Protein AF-A0A3Q9K189-F1 (afdb_monomer_lite)

Structure (mmCIF, N/CA/C/O backbone):
data_AF-A0A3Q9K189-F1
#
_entry.id   AF-A0A3Q9K189-F1
#
loop_
_atom_site.group_PDB
_atom_site.id
_atom_site.type_symbol
_atom_site.label_atom_id
_atom_site.label_alt_id
_atom_site.label_comp_id
_atom_site.label_asym_id
_atom_site.label_entity_id
_atom_site.label_seq_id
_atom_site.pdbx_PDB_ins_code
_atom_site.Cartn_x
_atom_site.Cartn_y
_atom_site.Cartn_z
_atom_site.occupancy
_atom_site.B_iso_or_equiv
_atom_site.auth_seq_id
_atom_site.auth_comp_id
_atom_site.auth_asym_id
_atom_site.auth_atom_id
_atom_site.pdbx_PDB_model_num
ATOM 1 N N . MET A 1 1 ? 19.532 2.734 33.732 1.00 68.69 1 MET A N 1
ATOM 2 C CA . MET A 1 1 ? 19.658 4.132 33.271 1.00 68.69 1 MET A CA 1
ATOM 3 C C . MET A 1 1 ? 18.606 4.952 33.994 1.00 68.69 1 MET A C 1
ATOM 5 O O . MET A 1 1 ? 17.485 4.471 34.099 1.00 68.69 1 MET A O 1
ATOM 9 N N . THR A 1 2 ? 18.965 6.104 34.557 1.00 78.25 2 THR A N 1
ATOM 10 C CA . THR A 1 2 ? 18.011 6.991 35.247 1.00 78.25 2 THR A CA 1
ATOM 11 C C . THR A 1 2 ? 17.306 7.908 34.242 1.00 78.25 2 THR A C 1
ATOM 13 O O . THR A 1 2 ? 17.837 8.139 33.155 1.00 78.25 2 THR A O 1
ATOM 16 N N . ALA A 1 3 ? 16.135 8.451 34.594 1.00 77.12 3 ALA A N 1
ATOM 17 C CA . ALA A 1 3 ? 15.425 9.428 33.756 1.00 77.12 3 ALA A CA 1
ATOM 18 C C . ALA A 1 3 ? 16.282 10.677 33.475 1.00 77.12 3 ALA A C 1
ATOM 20 O O . ALA A 1 3 ? 16.309 11.182 32.361 1.00 77.12 3 ALA A O 1
ATOM 21 N N . GLU A 1 4 ? 17.067 11.120 34.457 1.00 80.81 4 GLU A N 1
ATOM 22 C CA . GLU A 1 4 ? 17.981 12.257 34.315 1.00 80.81 4 GLU A CA 1
ATOM 23 C C . GLU A 1 4 ? 19.123 11.980 33.326 1.00 80.81 4 GLU A C 1
ATOM 25 O O . GLU A 1 4 ? 19.423 12.811 32.473 1.00 80.81 4 GLU A O 1
ATOM 30 N N . SER A 1 5 ? 19.692 10.770 33.357 1.00 85.12 5 SER A N 1
ATOM 31 C CA . SER A 1 5 ? 20.690 10.340 32.371 1.00 85.12 5 SER A CA 1
ATOM 32 C C . SER A 1 5 ? 20.095 10.188 30.967 1.00 85.12 5 SER A C 1
ATOM 34 O O . SER A 1 5 ? 20.795 10.444 29.991 1.00 85.12 5 SER A O 1
ATOM 36 N N . ALA A 1 6 ? 18.832 9.765 30.862 1.00 85.81 6 ALA A N 1
ATOM 37 C CA . ALA A 1 6 ? 18.104 9.680 29.599 1.00 85.81 6 ALA A CA 1
ATOM 38 C C . ALA A 1 6 ? 17.857 11.072 28.994 1.00 85.81 6 ALA A C 1
ATOM 40 O O . ALA A 1 6 ? 18.111 11.273 27.808 1.00 85.81 6 ALA A O 1
ATOM 41 N N . MET A 1 7 ? 17.429 12.037 29.815 1.00 86.56 7 MET A N 1
ATOM 42 C CA . MET A 1 7 ? 17.252 13.431 29.398 1.00 86.56 7 MET A CA 1
ATOM 43 C C . MET A 1 7 ? 18.569 14.048 28.921 1.00 86.56 7 MET A C 1
ATOM 45 O O . MET A 1 7 ? 18.623 14.551 27.804 1.00 86.56 7 MET A O 1
ATOM 49 N N . ALA A 1 8 ? 19.643 13.930 29.711 1.00 87.25 8 ALA A N 1
ATOM 50 C CA . ALA A 1 8 ? 20.949 14.487 29.353 1.00 87.25 8 ALA A CA 1
ATOM 51 C C . ALA A 1 8 ? 21.489 13.917 28.028 1.00 87.25 8 ALA A C 1
ATOM 53 O O . ALA A 1 8 ? 22.120 14.633 27.258 1.00 87.25 8 ALA A O 1
ATOM 54 N N . HIS A 1 9 ? 21.216 12.641 27.734 1.00 88.69 9 HIS A N 1
ATOM 55 C CA . HIS A 1 9 ? 21.593 12.026 26.460 1.00 88.69 9 HIS A CA 1
ATOM 56 C C . HIS A 1 9 ? 20.848 12.657 25.276 1.00 88.69 9 HIS A C 1
ATOM 58 O O . HIS A 1 9 ? 21.446 12.908 24.234 1.00 88.69 9 HIS A O 1
ATOM 64 N N . ILE A 1 10 ? 19.548 12.913 25.427 1.00 89.06 10 ILE A N 1
ATOM 65 C CA . ILE A 1 10 ? 18.714 13.499 24.370 1.00 89.06 10 ILE A CA 1
ATOM 66 C C . ILE A 1 10 ? 19.062 14.976 24.150 1.00 89.06 10 ILE A C 1
ATOM 68 O O . ILE A 1 10 ? 19.112 15.419 23.006 1.00 89.06 10 ILE A O 1
ATOM 72 N N . GLU A 1 11 ? 19.350 15.724 25.214 1.00 88.50 11 GLU A N 1
ATOM 73 C CA . GLU A 1 11 ? 19.820 17.113 25.122 1.00 88.50 11 GLU A CA 1
ATOM 74 C C . GLU A 1 11 ? 21.191 17.187 24.442 1.00 88.50 11 GLU A C 1
ATOM 76 O O . GLU A 1 11 ? 21.359 17.942 23.488 1.00 88.50 11 GLU A O 1
ATOM 81 N N . ALA A 1 12 ? 22.133 16.324 24.841 1.00 88.12 12 ALA A N 1
ATOM 82 C CA . ALA A 1 12 ? 23.434 16.224 24.183 1.00 88.12 12 ALA A CA 1
ATOM 83 C C . ALA A 1 12 ? 23.300 15.824 22.709 1.00 88.12 12 ALA A C 1
ATOM 85 O O . ALA A 1 12 ? 24.034 16.340 21.867 1.00 88.12 12 ALA A O 1
ATOM 86 N N . TRP A 1 13 ? 22.339 14.944 22.389 1.00 89.50 13 TRP A N 1
ATOM 87 C CA . TRP A 1 13 ? 21.983 14.677 21.004 1.00 89.50 13 TRP A CA 1
ATOM 88 C C . TRP A 1 13 ? 21.538 15.976 20.348 1.00 89.50 13 TRP A C 1
ATOM 90 O O . TRP A 1 13 ? 22.208 16.370 19.416 1.00 89.50 13 TRP A O 1
ATOM 100 N N . LEU A 1 14 ? 20.516 16.686 20.851 1.00 87.69 14 LEU A N 1
ATOM 101 C CA . LEU A 1 14 ? 19.979 17.945 20.298 1.00 87.69 14 LEU A CA 1
ATOM 102 C C . LEU A 1 14 ? 21.002 19.078 20.098 1.00 87.69 14 LEU A C 1
ATOM 104 O O . LEU A 1 14 ? 20.789 19.889 19.195 1.00 87.69 14 LEU A O 1
ATOM 108 N N . GLU A 1 15 ? 22.110 19.103 20.830 1.00 86.56 15 GLU A N 1
ATOM 109 C CA . GLU A 1 15 ? 23.180 20.101 20.681 1.00 86.56 15 GLU A CA 1
ATOM 110 C C . GLU A 1 15 ? 24.225 19.764 19.596 1.00 86.56 15 GLU A C 1
ATOM 112 O O . GLU A 1 15 ? 24.977 20.646 19.175 1.00 86.56 15 GLU A O 1
ATOM 117 N N . GLU A 1 16 ? 24.286 18.522 19.098 1.00 83.25 16 GLU A N 1
ATOM 118 C CA . GLU A 1 16 ? 25.329 18.098 18.151 1.00 83.25 16 GLU A CA 1
ATOM 119 C C . GLU A 1 16 ? 25.147 18.764 16.763 1.00 83.25 16 GLU A C 1
ATOM 121 O O . GLU A 1 16 ? 24.085 18.601 16.148 1.00 83.25 16 GLU A O 1
ATOM 126 N N . PRO A 1 17 ? 26.147 19.500 16.233 1.00 70.62 17 PRO A N 1
ATOM 127 C CA . PRO A 1 17 ? 26.055 20.180 14.939 1.00 70.62 17 PRO A CA 1
ATOM 128 C C . PRO A 1 17 ? 26.217 19.220 13.742 1.00 70.62 17 PRO A C 1
ATOM 130 O O . PRO A 1 17 ? 26.893 18.201 13.836 1.00 70.62 17 PRO A O 1
ATOM 133 N N . HIS A 1 18 ? 25.645 19.582 12.583 1.00 64.50 18 HIS A N 1
ATOM 134 C CA . HIS A 1 18 ? 25.816 18.891 11.286 1.00 64.50 18 HIS A CA 1
ATOM 135 C C . HIS A 1 18 ? 25.478 17.385 11.276 1.00 64.50 18 HIS A C 1
ATOM 137 O O . HIS A 1 18 ? 26.253 16.555 10.797 1.00 64.50 18 HIS A O 1
ATOM 143 N N . ARG A 1 19 ? 24.294 17.010 11.773 1.00 71.56 19 ARG A N 1
ATOM 144 C CA . ARG A 1 19 ? 23.873 15.601 11.807 1.00 71.56 19 ARG A CA 1
ATOM 145 C C . ARG A 1 19 ? 23.410 15.084 10.453 1.00 71.56 19 ARG A C 1
ATOM 147 O O . ARG A 1 19 ? 22.633 15.721 9.755 1.00 71.56 19 ARG A O 1
ATOM 154 N N . LEU A 1 20 ? 23.791 13.838 10.180 1.00 63.78 20 LEU A N 1
ATOM 155 C CA . LEU A 1 20 ? 23.274 13.048 9.059 1.00 63.78 20 LEU A CA 1
ATOM 156 C C . LEU A 1 20 ? 21.824 12.567 9.283 1.00 63.78 20 LEU A C 1
ATOM 158 O O . LEU A 1 20 ? 21.139 12.215 8.330 1.00 63.78 20 LEU A O 1
ATOM 162 N N . TYR A 1 21 ? 21.352 12.526 10.537 1.00 72.12 21 TYR A N 1
ATOM 163 C CA . TYR A 1 21 ? 20.044 11.975 10.904 1.00 72.12 21 TYR A CA 1
ATOM 164 C C . TYR A 1 21 ? 19.326 12.878 11.911 1.00 72.12 21 TYR A C 1
ATOM 166 O O . TYR A 1 21 ? 19.811 13.077 13.024 1.00 72.12 21 TYR A O 1
ATOM 174 N N . GLU A 1 22 ? 18.142 13.367 11.542 1.00 81.44 22 GLU A N 1
ATOM 175 C CA . GLU A 1 22 ? 17.354 14.330 12.336 1.00 81.44 22 GLU A CA 1
ATOM 176 C C . GLU A 1 22 ? 16.217 13.662 13.129 1.00 81.44 22 GLU A C 1
ATOM 178 O O . GLU A 1 22 ? 15.311 14.329 13.626 1.00 81.44 22 GLU A O 1
ATOM 183 N N . THR A 1 23 ? 16.247 12.333 13.246 1.00 88.38 23 THR A N 1
ATOM 184 C CA . THR A 1 23 ? 15.286 11.551 14.032 1.00 88.38 23 THR A CA 1
ATOM 185 C C . THR A 1 23 ? 16.012 10.768 15.119 1.00 88.38 23 THR A C 1
ATOM 187 O O . THR A 1 23 ? 17.020 10.113 14.839 1.00 88.38 23 THR A O 1
ATOM 190 N N . PHE A 1 24 ? 15.483 10.826 16.338 1.00 90.31 24 PHE A N 1
ATOM 191 C CA . PHE A 1 24 ? 15.940 10.086 17.509 1.00 90.31 24 PHE A CA 1
ATOM 192 C C . PHE A 1 24 ? 14.814 9.190 18.031 1.00 90.31 24 PHE A C 1
ATOM 194 O O . PHE A 1 24 ? 13.672 9.632 18.154 1.00 90.31 24 PHE A O 1
ATOM 201 N N . ALA A 1 25 ? 15.114 7.930 18.333 1.00 90.50 25 ALA A N 1
ATOM 202 C CA . ALA A 1 25 ? 14.125 6.961 18.794 1.00 90.50 25 ALA A CA 1
ATOM 203 C C . ALA A 1 25 ? 14.270 6.675 20.295 1.00 90.50 25 ALA A C 1
ATOM 205 O O . ALA A 1 25 ? 15.358 6.360 20.770 1.00 90.50 25 ALA A O 1
ATOM 206 N N . ILE A 1 26 ? 13.161 6.696 21.033 1.00 90.81 26 ILE A N 1
ATOM 207 C CA . ILE A 1 26 ? 13.091 6.200 22.413 1.00 90.81 26 ILE A CA 1
ATOM 208 C C . ILE A 1 26 ? 12.390 4.844 22.393 1.00 90.81 26 ILE A C 1
ATOM 210 O O . ILE A 1 26 ? 11.197 4.751 22.094 1.00 90.81 26 ILE A O 1
ATOM 214 N N . ARG A 1 27 ? 13.126 3.782 22.721 1.00 88.69 27 ARG A N 1
ATOM 215 C CA . ARG A 1 27 ? 12.653 2.394 22.704 1.00 88.69 27 ARG A CA 1
ATOM 216 C C . ARG A 1 27 ? 12.483 1.836 24.112 1.00 88.69 27 ARG A C 1
ATOM 218 O O . ARG A 1 27 ? 13.230 2.160 25.028 1.00 88.69 27 ARG A O 1
ATOM 225 N N . GLY A 1 28 ? 11.512 0.945 24.279 1.00 83.44 28 GLY A N 1
ATOM 226 C CA . GLY A 1 28 ? 11.281 0.201 25.518 1.00 83.44 28 GLY A CA 1
ATOM 227 C C . GLY A 1 28 ? 9.939 -0.524 25.486 1.00 83.44 28 GLY A C 1
ATOM 228 O O . GLY A 1 28 ? 9.076 -0.189 24.669 1.00 83.44 28 GLY A O 1
ATOM 229 N N . ALA A 1 29 ? 9.751 -1.504 26.369 1.00 81.31 29 ALA A N 1
ATOM 230 C CA . ALA A 1 29 ? 8.494 -2.243 26.483 1.00 81.31 29 ALA A CA 1
ATOM 231 C C . ALA A 1 29 ? 7.309 -1.332 26.871 1.00 81.31 29 ALA A C 1
ATOM 233 O O . ALA A 1 29 ? 7.468 -0.162 27.242 1.00 81.31 29 ALA A O 1
ATOM 234 N N . ALA A 1 30 ? 6.085 -1.844 26.758 1.00 79.31 30 ALA A N 1
ATOM 235 C CA . ALA A 1 30 ? 4.898 -1.111 27.182 1.00 79.31 30 ALA A CA 1
ATOM 236 C C . ALA A 1 30 ? 4.941 -0.860 28.704 1.00 79.31 30 ALA A C 1
ATOM 238 O O . ALA A 1 30 ? 5.079 -1.799 29.481 1.00 79.31 30 ALA A O 1
ATOM 239 N N . GLY A 1 31 ? 4.815 0.404 29.126 1.00 76.69 31 GLY A N 1
ATOM 240 C CA . GLY A 1 31 ? 4.847 0.792 30.545 1.00 76.69 31 GLY A CA 1
ATOM 241 C C . GLY A 1 31 ? 6.213 1.222 31.101 1.00 76.69 31 GLY A C 1
ATOM 242 O O . GLY A 1 31 ? 6.289 1.572 32.269 1.00 76.69 31 GLY A O 1
ATOM 243 N N . THR A 1 32 ? 7.282 1.287 30.299 1.00 81.38 32 THR A N 1
ATOM 244 C CA . THR A 1 32 ? 8.630 1.677 30.782 1.00 81.38 32 THR A CA 1
ATOM 245 C C . THR A 1 32 ? 8.842 3.180 31.035 1.00 81.38 32 THR A C 1
ATOM 247 O O . THR A 1 32 ? 9.971 3.610 31.244 1.00 81.38 32 THR A O 1
ATOM 250 N N . GLY A 1 33 ? 7.788 4.004 30.988 1.00 85.06 33 GLY A N 1
ATOM 251 C CA . GLY A 1 33 ? 7.874 5.448 31.257 1.00 85.06 33 GLY A CA 1
ATOM 252 C C . GLY A 1 33 ? 8.322 6.332 30.084 1.00 85.06 33 GLY A C 1
ATOM 253 O O . GLY A 1 33 ? 8.602 7.508 30.295 1.00 85.06 33 GLY A O 1
ATOM 254 N N . LYS A 1 34 ? 8.362 5.810 28.848 1.00 89.25 34 LYS A N 1
ATOM 255 C CA . LYS A 1 34 ? 8.765 6.572 27.643 1.00 89.25 34 LYS A CA 1
ATOM 256 C C . LYS A 1 34 ? 7.945 7.847 27.430 1.00 89.25 34 LYS A C 1
ATOM 258 O O . LYS A 1 34 ? 8.515 8.914 27.241 1.00 89.25 34 LYS A O 1
ATOM 263 N N . THR A 1 35 ? 6.622 7.738 27.517 1.00 90.88 35 THR A N 1
ATOM 264 C CA . THR A 1 35 ? 5.697 8.865 27.347 1.00 90.88 35 THR A CA 1
ATOM 265 C C . THR A 1 35 ? 5.961 9.966 28.371 1.00 90.88 35 THR A C 1
ATOM 267 O O . THR A 1 35 ? 6.034 11.135 28.011 1.00 90.88 35 THR A O 1
ATOM 270 N N . ARG A 1 36 ? 6.193 9.589 29.636 1.00 90.94 36 ARG A N 1
ATOM 271 C CA . ARG A 1 36 ? 6.531 10.539 30.702 1.00 90.94 36 ARG A CA 1
ATOM 272 C C . ARG A 1 36 ? 7.855 11.252 30.425 1.00 90.94 36 ARG A C 1
ATOM 274 O O . ARG A 1 36 ? 7.914 12.463 30.554 1.00 90.94 36 ARG A O 1
ATOM 281 N N . LEU A 1 37 ? 8.879 10.527 29.969 1.00 91.69 37 LEU A N 1
ATOM 282 C CA . LEU A 1 37 ? 10.155 11.129 29.568 1.00 91.69 37 LEU A CA 1
ATOM 283 C C . LEU A 1 37 ? 9.978 12.165 28.441 1.00 91.69 37 LEU A C 1
ATOM 285 O O . LEU A 1 37 ? 10.619 13.210 28.475 1.00 91.69 37 LEU A O 1
ATOM 289 N N . LEU A 1 38 ? 9.112 11.900 27.456 1.00 93.81 38 LEU A N 1
ATOM 290 C CA . LEU A 1 38 ? 8.809 12.863 26.389 1.00 93.81 38 LEU A CA 1
ATOM 291 C C . LEU A 1 38 ? 8.047 14.094 26.891 1.00 93.81 38 LEU A C 1
ATOM 293 O O . LEU A 1 38 ? 8.301 15.190 26.403 1.00 93.81 38 LEU A O 1
ATOM 297 N N . GLN A 1 39 ? 7.141 13.930 27.855 1.00 93.81 39 GLN A N 1
ATOM 298 C CA . GLN A 1 39 ? 6.451 15.052 28.501 1.00 93.81 39 GLN A CA 1
ATOM 299 C C . GLN A 1 39 ? 7.437 15.919 29.294 1.00 93.81 39 GLN A C 1
ATOM 301 O O . GLN A 1 39 ? 7.484 17.127 29.089 1.00 93.81 39 GLN A O 1
ATOM 306 N N . ASP A 1 40 ? 8.300 15.294 30.102 1.00 93.06 40 ASP A N 1
ATOM 307 C CA . ASP A 1 40 ? 9.337 15.994 30.870 1.00 93.06 40 ASP A CA 1
ATOM 308 C C . ASP A 1 40 ? 10.311 16.758 29.939 1.00 93.06 40 ASP A C 1
ATOM 310 O O . ASP A 1 40 ? 10.783 17.845 30.273 1.00 93.06 40 ASP A O 1
ATOM 314 N N . LEU A 1 41 ? 10.604 16.218 28.746 1.00 93.00 41 LEU A N 1
ATOM 315 C CA . LEU A 1 41 ? 11.390 16.906 27.711 1.00 93.00 41 LEU A CA 1
ATOM 316 C C . LEU A 1 41 ? 10.643 18.088 27.084 1.00 93.00 41 LEU A C 1
ATOM 318 O O . LEU A 1 41 ? 11.263 19.117 26.819 1.00 93.00 41 LEU A O 1
ATOM 322 N N . ALA A 1 42 ? 9.336 17.955 26.852 1.00 93.88 42 ALA A N 1
ATOM 323 C CA . ALA A 1 42 ? 8.508 19.025 26.298 1.00 93.88 42 ALA A CA 1
ATOM 324 C C . ALA A 1 42 ? 8.480 20.254 27.213 1.00 93.88 42 ALA A C 1
ATOM 326 O O . ALA A 1 42 ? 8.561 21.379 26.729 1.00 93.88 42 ALA A O 1
ATOM 327 N N . ASP A 1 43 ? 8.438 20.032 28.528 1.00 93.06 43 ASP A N 1
ATOM 328 C CA . ASP A 1 43 ? 8.463 21.104 29.525 1.00 93.06 43 ASP A CA 1
ATOM 329 C C . ASP A 1 43 ? 9.827 21.818 29.595 1.00 93.06 43 ASP A C 1
ATOM 331 O O . ASP A 1 43 ? 9.909 22.979 30.002 1.00 93.06 43 ASP A O 1
ATOM 335 N N . ARG A 1 44 ? 10.913 21.132 29.207 1.00 91.25 44 ARG A N 1
ATOM 336 C CA . ARG A 1 44 ? 12.290 21.650 29.279 1.00 91.25 44 ARG A CA 1
ATOM 337 C C . ARG A 1 44 ? 12.765 22.338 28.007 1.00 91.25 44 ARG A C 1
ATOM 339 O O . ARG A 1 44 ? 13.559 23.271 28.107 1.00 91.25 44 ARG A O 1
ATOM 346 N N . ILE A 1 45 ? 12.343 21.868 26.835 1.00 89.88 45 ILE A N 1
ATOM 347 C CA . ILE A 1 45 ? 12.812 22.376 25.541 1.00 89.88 45 ILE A CA 1
ATOM 348 C C . ILE A 1 45 ? 11.858 23.484 25.071 1.00 89.88 45 ILE A C 1
ATOM 350 O O . ILE A 1 45 ? 10.712 23.190 24.722 1.00 89.88 45 ILE A O 1
ATOM 354 N N . PRO A 1 46 ? 12.301 24.755 25.016 1.00 86.00 46 PRO A N 1
ATOM 355 C CA . PRO A 1 46 ? 11.462 25.841 24.527 1.00 86.00 46 PRO A CA 1
ATOM 356 C C . PRO A 1 46 ? 10.999 25.573 23.093 1.00 86.00 46 PRO A C 1
ATOM 358 O O . PRO A 1 46 ? 11.778 25.105 22.267 1.00 86.00 46 PRO A O 1
ATOM 361 N N . GLU A 1 47 ? 9.736 25.890 22.802 1.00 86.56 47 GLU A N 1
ATOM 362 C CA . GLU A 1 47 ? 9.127 25.743 21.466 1.00 86.56 47 GLU A CA 1
ATOM 363 C C . GLU A 1 47 ? 9.032 24.291 20.951 1.00 86.56 47 GLU A C 1
ATOM 365 O O . GLU A 1 47 ? 8.657 24.070 19.796 1.00 86.56 47 GLU A O 1
ATOM 370 N N . ALA A 1 48 ? 9.314 23.287 21.793 1.00 92.44 48 ALA A N 1
ATOM 371 C CA . ALA A 1 48 ? 9.085 21.894 21.435 1.00 92.44 48 ALA A CA 1
ATOM 372 C C . ALA A 1 48 ? 7.588 21.597 21.272 1.00 92.44 48 ALA A C 1
ATOM 374 O O . ALA A 1 48 ? 6.745 21.998 22.076 1.00 92.44 48 ALA A O 1
ATOM 375 N N . VAL A 1 49 ? 7.259 20.838 20.229 1.00 94.31 49 VAL A N 1
ATOM 376 C CA . VAL A 1 49 ? 5.897 20.395 19.939 1.00 94.31 49 VAL A CA 1
ATOM 377 C C . VAL A 1 49 ? 5.712 18.992 20.489 1.00 94.31 49 VAL A C 1
ATOM 379 O O . VAL A 1 49 ? 6.212 18.033 19.908 1.00 94.31 49 VAL A O 1
ATOM 382 N N . TYR A 1 50 ? 4.984 18.858 21.594 1.00 96.44 50 TYR A N 1
ATOM 383 C CA . TYR A 1 50 ? 4.564 17.552 22.095 1.00 96.44 50 TYR A CA 1
ATOM 384 C C . TYR A 1 50 ? 3.261 17.106 21.433 1.00 96.44 50 TYR A C 1
ATOM 386 O O . TYR A 1 50 ? 2.270 17.840 21.431 1.00 96.44 50 TYR A O 1
ATOM 394 N N . LEU A 1 51 ? 3.249 15.881 20.910 1.00 97.06 51 LEU A N 1
ATOM 395 C CA . LEU A 1 51 ? 2.065 15.272 20.320 1.00 97.06 51 LEU A CA 1
ATOM 396 C C . LEU A 1 51 ? 1.933 13.807 20.745 1.00 97.06 51 LEU A C 1
ATOM 398 O O . LEU A 1 51 ? 2.776 12.970 20.425 1.00 97.06 51 LEU A O 1
ATOM 402 N N . ASP A 1 52 ? 0.827 13.491 21.418 1.00 95.75 52 ASP A N 1
ATOM 403 C CA . ASP A 1 52 ? 0.402 12.111 21.635 1.00 95.75 52 ASP A CA 1
ATOM 404 C C . ASP A 1 52 ? -0.264 11.577 20.363 1.00 95.75 52 ASP A C 1
ATOM 406 O O . ASP A 1 52 ? -1.308 12.074 19.936 1.00 95.75 52 ASP A O 1
ATOM 410 N N . CYS A 1 53 ? 0.371 10.589 19.737 1.00 95.75 53 CYS A N 1
ATOM 411 C CA . CYS A 1 53 ? -0.084 10.005 18.482 1.00 95.75 53 CYS A CA 1
ATOM 412 C C . CYS A 1 53 ? -1.089 8.864 18.689 1.00 95.75 53 CYS A C 1
ATOM 414 O O . CYS A 1 53 ? -1.586 8.324 17.700 1.00 95.75 53 CYS A O 1
ATOM 416 N N . GLN A 1 54 ? -1.407 8.484 19.933 1.00 93.31 54 GLN A N 1
ATOM 417 C CA . GLN A 1 54 ? -2.338 7.392 20.206 1.00 93.31 54 GLN A CA 1
ATOM 418 C C . GLN A 1 54 ? -3.691 7.638 19.523 1.00 93.31 54 GLN A C 1
ATOM 420 O O . GLN A 1 54 ? -4.359 8.643 19.760 1.00 93.31 54 GLN A O 1
ATOM 425 N N . GLY A 1 55 ? -4.126 6.686 18.695 1.00 93.88 55 GLY A N 1
ATOM 426 C CA . GLY A 1 55 ? -5.412 6.787 18.001 1.00 93.88 55 GLY A CA 1
ATOM 427 C C . GLY A 1 55 ? -5.429 7.704 16.774 1.00 93.88 55 GLY A C 1
ATOM 428 O O . GLY A 1 55 ? -6.411 7.670 16.036 1.00 93.88 55 GLY A O 1
ATOM 429 N N . LEU A 1 56 ? -4.374 8.489 16.532 1.00 96.88 56 LEU A N 1
ATOM 430 C CA . LEU A 1 56 ? -4.308 9.452 15.430 1.00 96.88 56 LEU A CA 1
ATOM 431 C C . LEU A 1 56 ? -3.811 8.800 14.140 1.00 96.88 56 LEU A C 1
ATOM 433 O O . LEU A 1 56 ? -2.859 8.019 14.166 1.00 96.88 56 LEU A O 1
ATOM 437 N N . THR A 1 57 ? -4.430 9.137 13.010 1.00 96.31 57 THR A N 1
ATOM 438 C CA . THR A 1 57 ? -3.913 8.757 11.685 1.00 96.31 57 THR A CA 1
ATOM 439 C C . THR A 1 57 ? -2.652 9.554 11.338 1.00 96.31 57 THR A C 1
ATOM 441 O O . THR A 1 57 ? -2.357 10.582 11.958 1.00 96.31 57 THR A O 1
ATOM 444 N N . ALA A 1 58 ? -1.891 9.111 10.337 1.00 95.81 58 ALA A N 1
ATOM 445 C CA . ALA A 1 58 ? -0.752 9.877 9.842 1.00 95.81 58 ALA A CA 1
ATOM 446 C C . ALA A 1 58 ? -1.170 11.265 9.321 1.00 95.81 58 ALA A C 1
ATOM 448 O O . ALA A 1 58 ? -0.445 12.236 9.540 1.00 95.81 58 ALA A O 1
ATOM 449 N N . GLU A 1 59 ? -2.352 11.379 8.706 1.00 94.56 59 GLU A N 1
ATOM 450 C CA . GLU A 1 59 ? -2.967 12.651 8.318 1.00 94.56 59 GLU A CA 1
ATOM 451 C C . GLU A 1 59 ? -3.184 13.561 9.525 1.00 94.56 59 GLU A C 1
ATOM 453 O O . GLU A 1 59 ? -2.753 14.714 9.504 1.00 94.56 59 GLU A O 1
ATOM 458 N N . ASP A 1 60 ? -3.799 13.046 10.593 1.00 96.12 60 ASP A N 1
ATOM 459 C CA . ASP A 1 60 ? -4.042 13.817 11.816 1.00 96.12 60 ASP A CA 1
ATOM 460 C C . ASP A 1 60 ? -2.731 14.331 12.419 1.00 96.12 60 ASP A C 1
ATOM 462 O O . ASP A 1 60 ? -2.646 15.485 12.846 1.00 96.12 60 ASP A O 1
ATOM 466 N N . VAL A 1 61 ? -1.699 13.482 12.449 1.00 96.81 61 VAL A N 1
ATOM 467 C CA . VAL A 1 61 ? -0.370 13.845 12.955 1.00 96.81 61 VAL A CA 1
ATOM 468 C C . VAL A 1 61 ? 0.262 14.935 12.090 1.00 96.81 61 VAL A C 1
ATOM 470 O O . VAL A 1 61 ? 0.717 15.948 12.624 1.00 96.81 61 VAL A O 1
ATOM 473 N N . ALA A 1 62 ? 0.248 14.773 10.765 1.00 95.81 62 ALA A N 1
ATOM 474 C CA . ALA A 1 62 ? 0.796 15.755 9.834 1.00 95.81 62 ALA A CA 1
ATOM 475 C C . ALA A 1 62 ? 0.082 17.111 9.946 1.00 95.81 62 ALA A C 1
ATOM 477 O O . ALA A 1 62 ? 0.739 18.145 10.071 1.00 95.81 62 ALA A O 1
ATOM 478 N N . LEU A 1 63 ? -1.254 17.109 9.965 1.00 94.38 63 LEU A N 1
ATOM 479 C CA . LEU A 1 63 ? -2.063 18.322 10.092 1.00 94.38 63 LEU A CA 1
ATOM 480 C C . LEU A 1 63 ? -1.816 19.032 11.426 1.00 94.38 63 LEU A C 1
ATOM 482 O O . LEU A 1 63 ? -1.680 20.254 11.447 1.00 94.38 63 LEU A O 1
ATOM 486 N N . ARG A 1 64 ? -1.711 18.294 12.538 1.00 95.25 64 ARG A N 1
ATOM 487 C CA . ARG A 1 64 ? -1.407 18.884 13.852 1.00 95.25 64 ARG A CA 1
ATOM 488 C C . ARG A 1 64 ? -0.025 19.529 13.877 1.00 95.25 64 ARG A C 1
ATOM 490 O O . ARG A 1 64 ? 0.073 20.670 14.313 1.00 95.25 64 ARG A O 1
ATOM 497 N N . LEU A 1 65 ? 1.005 18.853 13.362 1.00 94.62 65 LEU A N 1
ATOM 498 C CA . LEU A 1 65 ? 2.364 19.405 13.292 1.00 94.62 65 LEU A CA 1
ATOM 499 C C . LEU A 1 65 ? 2.428 20.671 12.429 1.00 94.62 65 LEU A C 1
ATOM 501 O O . LEU A 1 65 ? 2.971 21.688 12.857 1.00 94.62 65 LEU A O 1
ATOM 505 N N . LEU A 1 66 ? 1.823 20.631 11.239 1.00 93.50 66 LEU A N 1
ATOM 506 C CA . LEU A 1 66 ? 1.749 21.784 10.343 1.00 93.50 66 LEU A CA 1
ATOM 507 C C . LEU A 1 66 ? 1.020 22.964 10.989 1.00 93.50 66 LEU A C 1
ATOM 509 O O . LEU A 1 66 ? 1.525 24.085 10.950 1.00 93.50 66 LEU A O 1
ATOM 513 N N . ASN A 1 67 ? -0.117 22.712 11.642 1.00 91.81 67 ASN A N 1
ATOM 514 C CA . ASN A 1 67 ? -0.862 23.744 12.358 1.00 91.81 67 ASN A CA 1
ATOM 515 C C . ASN A 1 67 ? -0.038 24.348 13.503 1.00 91.81 67 ASN A C 1
ATOM 517 O O . ASN A 1 67 ? -0.026 25.569 13.660 1.00 91.81 67 ASN A O 1
ATOM 521 N N . THR A 1 68 ? 0.690 23.533 14.275 1.00 91.75 68 THR A N 1
ATOM 522 C CA . THR A 1 68 ? 1.558 24.039 15.350 1.00 91.75 68 THR A CA 1
ATOM 523 C C . THR A 1 68 ? 2.694 24.910 14.811 1.00 91.75 68 THR A C 1
ATOM 525 O O . THR A 1 68 ? 3.007 25.939 15.406 1.00 91.75 68 THR A O 1
ATOM 528 N N . TRP A 1 69 ? 3.256 24.568 13.650 1.00 91.44 69 TRP A N 1
ATOM 529 C CA . TRP A 1 69 ? 4.259 25.389 12.961 1.00 91.44 69 TRP A CA 1
ATOM 530 C C . TRP A 1 69 ? 3.670 26.480 12.054 1.00 91.44 69 TRP A C 1
ATOM 532 O O . TRP A 1 69 ? 4.403 27.085 11.269 1.00 91.44 69 TRP A O 1
ATOM 542 N N . GLN A 1 70 ? 2.364 26.751 12.166 1.00 90.12 70 GLN A N 1
ATOM 543 C CA . GLN A 1 70 ? 1.652 27.803 11.428 1.00 90.12 70 GLN A CA 1
ATOM 544 C C . GLN A 1 70 ? 1.786 27.672 9.898 1.00 90.12 70 GLN A C 1
ATOM 546 O O . GLN A 1 70 ? 1.754 28.657 9.157 1.00 90.12 70 GLN A O 1
ATOM 551 N N . ALA A 1 71 ? 1.942 26.442 9.413 1.00 88.88 71 ALA A N 1
ATOM 552 C CA . ALA A 1 71 ? 1.990 26.107 8.001 1.00 88.88 71 ALA A CA 1
ATOM 553 C C . ALA A 1 71 ? 0.602 25.640 7.551 1.00 88.88 71 ALA A C 1
ATOM 555 O O . ALA A 1 71 ? 0.254 24.475 7.700 1.00 88.88 71 ALA A O 1
ATOM 556 N N . GLU A 1 72 ? -0.211 26.543 6.996 1.00 84.38 72 GLU A N 1
ATOM 557 C CA . GLU A 1 72 ? -1.565 26.182 6.562 1.00 84.38 72 GLU A CA 1
ATOM 558 C C . GLU A 1 72 ? -1.543 25.167 5.394 1.00 84.38 72 GLU A C 1
ATOM 560 O O . GLU A 1 72 ? -1.039 25.496 4.302 1.00 84.38 72 GLU A O 1
ATOM 565 N N . PRO A 1 73 ? -2.109 23.955 5.582 1.00 77.94 73 PRO A N 1
ATOM 566 C CA . PRO A 1 73 ? -2.074 22.898 4.572 1.00 77.94 73 PRO A CA 1
ATOM 567 C C . PRO A 1 73 ? -2.985 23.210 3.376 1.00 77.94 73 PRO A C 1
ATOM 569 O O . PRO A 1 73 ? -2.589 23.017 2.227 1.00 77.94 73 PRO A O 1
ATOM 572 N N . GLY A 1 74 ? -4.178 23.769 3.617 1.00 76.44 74 GLY A N 1
ATOM 573 C CA . GLY A 1 74 ? -5.191 23.965 2.576 1.00 76.44 74 GLY A CA 1
ATOM 574 C C . GLY A 1 74 ? -5.581 22.634 1.924 1.00 76.44 74 GLY A C 1
ATOM 575 O O . GLY A 1 74 ? -5.787 21.645 2.618 1.00 76.44 74 GLY A O 1
ATOM 576 N N . THR A 1 75 ? -5.656 22.608 0.593 1.00 76.50 75 THR A N 1
ATOM 577 C CA . THR A 1 75 ? -5.867 21.390 -0.216 1.00 76.50 75 THR A CA 1
ATOM 578 C C . THR A 1 75 ? -4.571 20.874 -0.850 1.00 76.50 75 THR A C 1
ATOM 580 O O . THR A 1 75 ? -4.617 20.129 -1.826 1.00 76.50 75 THR A O 1
ATOM 583 N N . LEU A 1 76 ? -3.411 21.349 -0.385 1.00 81.88 76 LEU A N 1
ATOM 584 C CA . LEU A 1 76 ? -2.121 20.982 -0.964 1.00 81.88 76 LEU A CA 1
ATOM 585 C C . LEU A 1 76 ? -1.668 19.612 -0.445 1.00 81.88 76 LEU A C 1
ATOM 587 O O . LEU A 1 76 ? -1.961 19.293 0.705 1.00 81.88 76 LEU A O 1
ATOM 591 N N . PRO A 1 77 ? -0.890 18.843 -1.223 1.00 87.88 77 PRO A N 1
ATOM 592 C CA . PRO A 1 77 ? -0.176 17.674 -0.713 1.00 87.88 77 PRO A CA 1
ATOM 593 C C . PRO A 1 77 ? 0.794 18.042 0.421 1.00 87.88 77 PRO A C 1
ATOM 595 O O . PRO A 1 77 ? 1.302 19.171 0.470 1.00 87.88 77 PRO A O 1
ATOM 598 N N . LEU A 1 78 ? 1.119 17.080 1.296 1.00 92.69 78 LEU A N 1
ATOM 599 C CA . LEU A 1 78 ? 1.999 17.303 2.452 1.00 92.69 78 LEU A CA 1
ATOM 600 C C . LEU A 1 78 ? 3.341 17.940 2.068 1.00 92.69 78 LEU A C 1
ATOM 602 O O . LEU A 1 78 ? 3.810 18.826 2.778 1.00 92.69 78 LEU A O 1
ATOM 606 N N . PHE A 1 79 ? 3.946 17.531 0.949 1.00 91.69 79 PHE A N 1
ATOM 607 C CA . PHE A 1 79 ? 5.227 18.081 0.495 1.00 91.69 79 PHE A CA 1
ATOM 608 C C . PHE A 1 79 ? 5.161 19.603 0.295 1.00 91.69 79 PHE A C 1
ATOM 610 O O . PHE A 1 79 ? 5.993 20.341 0.819 1.00 91.69 79 PHE A O 1
ATOM 617 N N . GLU A 1 80 ? 4.131 20.101 -0.392 1.00 91.50 80 GLU A N 1
ATOM 618 C CA . GLU A 1 80 ? 3.956 21.539 -0.628 1.00 91.50 80 GLU A CA 1
ATOM 619 C C . GLU A 1 80 ? 3.527 22.291 0.638 1.00 91.50 80 GLU A C 1
ATOM 621 O O . GLU A 1 80 ? 3.970 23.419 0.876 1.00 91.50 80 GLU A O 1
ATOM 626 N N . ALA A 1 81 ? 2.718 21.665 1.498 1.00 91.81 81 ALA A N 1
ATOM 627 C CA . ALA A 1 81 ? 2.380 22.230 2.803 1.00 91.81 81 ALA A CA 1
ATOM 628 C C . ALA A 1 81 ? 3.628 22.388 3.696 1.00 91.81 81 ALA A C 1
ATOM 630 O O . ALA A 1 81 ? 3.832 23.442 4.301 1.00 91.81 81 ALA A O 1
ATOM 631 N N . ALA A 1 82 ? 4.513 21.388 3.714 1.00 92.88 82 ALA A N 1
ATOM 632 C CA . ALA A 1 82 ? 5.748 21.384 4.493 1.00 92.88 82 ALA A CA 1
ATOM 633 C C . ALA A 1 82 ? 6.722 22.503 4.082 1.00 92.88 82 ALA A C 1
ATOM 635 O O . ALA A 1 82 ? 7.357 23.119 4.940 1.00 92.88 82 ALA A O 1
ATOM 636 N N . ARG A 1 83 ? 6.781 22.867 2.792 1.00 93.12 83 ARG A N 1
ATOM 637 C CA . ARG A 1 83 ? 7.609 23.993 2.302 1.00 93.12 83 ARG A CA 1
ATOM 638 C C . ARG A 1 83 ? 7.211 25.351 2.885 1.00 93.12 83 ARG A C 1
ATOM 640 O O . ARG A 1 83 ? 7.992 26.309 2.802 1.00 93.12 83 ARG A O 1
ATOM 647 N N . LYS A 1 84 ? 6.003 25.462 3.448 1.00 91.75 84 LYS A N 1
ATOM 648 C CA . LYS A 1 84 ? 5.513 26.682 4.102 1.00 91.75 84 LYS A CA 1
ATOM 649 C C . LYS A 1 84 ? 6.001 26.835 5.542 1.00 91.75 84 LYS A C 1
ATOM 651 O O . LYS A 1 84 ? 5.869 27.937 6.067 1.00 91.75 84 LYS A O 1
ATOM 656 N N . ILE A 1 85 ? 6.584 25.801 6.154 1.00 90.94 85 ILE A N 1
ATOM 657 C CA . ILE A 1 85 ? 7.153 25.876 7.507 1.00 90.94 85 ILE A CA 1
ATOM 658 C C . ILE A 1 85 ? 8.240 26.962 7.537 1.00 90.94 85 ILE A C 1
ATOM 660 O O . ILE A 1 85 ? 9.145 26.988 6.694 1.00 90.94 85 ILE A O 1
ATOM 664 N N . ARG A 1 86 ? 8.115 27.907 8.479 1.00 86.44 86 ARG A N 1
ATOM 665 C CA . ARG A 1 86 ? 8.987 29.095 8.578 1.00 86.44 86 ARG A CA 1
ATOM 666 C C . ARG A 1 86 ? 9.969 29.045 9.739 1.00 86.44 86 ARG A C 1
ATOM 668 O O . ARG A 1 86 ? 11.048 29.616 9.620 1.00 86.44 86 ARG A O 1
ATOM 675 N N . SER A 1 87 ? 9.612 28.363 10.819 1.00 84.06 87 SER A N 1
ATOM 676 C CA . SER A 1 87 ? 10.453 28.162 11.997 1.00 84.06 87 SER A CA 1
ATOM 677 C C . SER A 1 87 ? 10.828 26.690 12.114 1.00 84.06 87 SER A C 1
ATOM 679 O O . SER A 1 87 ? 9.981 25.819 11.925 1.00 84.06 87 SER A O 1
ATOM 681 N N . GLY A 1 88 ? 12.104 26.422 12.396 1.00 80.94 88 GLY A N 1
ATOM 682 C CA . GLY A 1 88 ? 12.551 25.083 12.777 1.00 80.94 88 GLY A CA 1
ATOM 683 C C . GLY A 1 88 ? 12.049 24.728 14.172 1.00 80.94 88 GLY A C 1
ATOM 684 O O . GLY A 1 88 ? 11.406 25.544 14.831 1.00 80.94 88 GLY A O 1
ATOM 685 N N . GLY A 1 89 ? 12.345 23.520 14.635 1.00 88.75 89 GLY A N 1
ATOM 686 C CA . GLY A 1 89 ? 11.962 23.123 15.986 1.00 88.75 89 GLY A CA 1
ATOM 687 C C . GLY A 1 89 ? 12.127 21.638 16.257 1.00 88.75 89 GLY A C 1
ATOM 688 O O . GLY A 1 89 ? 12.585 20.873 15.406 1.00 88.75 89 GLY A O 1
ATOM 689 N N . VAL A 1 90 ? 11.736 21.242 17.465 1.00 93.44 90 VAL A N 1
ATOM 690 C CA . VAL A 1 90 ? 11.762 19.852 17.927 1.00 93.44 90 VAL A CA 1
ATOM 691 C C . VAL A 1 90 ? 10.328 19.355 18.073 1.00 93.44 90 VAL A C 1
ATOM 693 O O . VAL A 1 90 ? 9.534 19.960 18.786 1.00 93.44 90 VAL A O 1
ATOM 696 N N . ALA A 1 91 ? 9.992 18.246 17.421 1.00 95.62 91 ALA A N 1
ATOM 697 C CA . ALA A 1 91 ? 8.730 17.539 17.607 1.00 95.62 91 ALA A CA 1
ATOM 698 C C . ALA A 1 91 ? 8.953 16.266 18.437 1.00 95.62 91 ALA A C 1
ATOM 700 O O . ALA A 1 91 ? 9.773 15.413 18.092 1.00 95.62 91 ALA A O 1
ATOM 701 N N . LEU A 1 92 ? 8.205 16.145 19.531 1.00 96.69 92 LEU A N 1
ATOM 702 C CA . LEU A 1 92 ? 8.224 15.044 20.488 1.00 96.69 92 LEU A CA 1
ATOM 703 C C . LEU A 1 92 ? 6.958 14.206 20.280 1.00 96.69 92 LEU A C 1
ATOM 705 O O . LEU A 1 92 ? 5.861 14.614 20.664 1.00 96.69 92 LEU A O 1
ATOM 709 N N . LEU A 1 93 ? 7.101 13.049 19.639 1.00 96.62 93 LEU A N 1
ATOM 710 C CA . LEU A 1 93 ? 5.982 12.200 19.234 1.00 96.62 93 LEU A CA 1
ATOM 711 C C . LEU A 1 93 ? 5.858 11.003 20.179 1.00 96.62 93 LEU A C 1
ATOM 713 O O . LEU A 1 93 ? 6.645 10.054 20.106 1.00 96.62 93 LEU A O 1
ATOM 717 N N . ALA A 1 94 ? 4.865 11.050 21.064 1.00 94.62 94 ALA A N 1
ATOM 718 C CA . ALA A 1 94 ? 4.561 9.976 22.004 1.00 94.62 94 ALA A CA 1
ATOM 719 C C . ALA A 1 94 ? 3.602 8.945 21.397 1.00 94.62 94 ALA A C 1
ATOM 721 O O . ALA A 1 94 ? 2.816 9.261 20.504 1.00 94.62 94 ALA A O 1
ATOM 722 N N . ASN A 1 95 ? 3.667 7.706 21.895 1.00 92.38 95 ASN A N 1
ATOM 723 C CA . ASN A 1 95 ? 2.776 6.604 21.508 1.00 92.38 95 ASN A CA 1
ATOM 724 C C . ASN A 1 95 ? 2.635 6.365 19.989 1.00 92.38 95 ASN A C 1
ATOM 726 O O . ASN A 1 95 ? 1.599 5.877 19.536 1.00 92.38 95 ASN A O 1
ATOM 730 N N . VAL A 1 96 ? 3.663 6.656 19.181 1.00 93.50 96 VAL A N 1
ATOM 731 C CA . VAL A 1 96 ? 3.600 6.456 17.717 1.00 93.50 96 VAL A CA 1
ATOM 732 C C . VAL A 1 96 ? 3.332 4.995 17.362 1.00 93.50 96 VAL A C 1
ATOM 734 O O . VAL A 1 96 ? 2.611 4.715 16.410 1.00 93.50 96 VAL A O 1
ATOM 737 N N . GLN A 1 97 ? 3.822 4.049 18.170 1.00 90.00 97 GLN A N 1
ATOM 738 C CA . GLN A 1 97 ? 3.520 2.621 18.021 1.00 90.00 97 GLN A CA 1
ATOM 739 C C . GLN A 1 97 ? 2.031 2.257 18.147 1.00 90.00 97 GLN A C 1
ATOM 741 O O . GLN A 1 97 ? 1.653 1.147 17.775 1.00 90.00 97 GLN A O 1
ATOM 746 N N . TRP A 1 98 ? 1.214 3.155 18.701 1.00 91.69 98 TRP A N 1
ATOM 747 C CA . TRP A 1 98 ? -0.230 3.004 18.893 1.00 91.69 98 TRP A CA 1
ATOM 748 C C . TRP A 1 98 ? -1.012 4.059 18.105 1.00 91.69 98 TRP A C 1
ATOM 750 O O . TRP A 1 98 ? -2.151 4.392 18.447 1.00 91.69 98 TRP A O 1
ATOM 760 N N . ALA A 1 99 ? -0.407 4.592 17.046 1.00 94.00 99 ALA A N 1
ATOM 761 C CA . ALA A 1 99 ? -1.115 5.415 16.089 1.00 94.00 99 ALA A CA 1
ATOM 762 C C . ALA A 1 99 ? -2.269 4.643 15.432 1.00 94.00 99 ALA A C 1
ATOM 764 O O . ALA A 1 99 ? -2.290 3.409 15.374 1.00 94.00 99 ALA A O 1
ATOM 765 N N . GLY A 1 100 ? -3.241 5.406 14.957 1.00 95.25 100 GLY A N 1
ATOM 766 C CA . GLY A 1 100 ? -4.404 4.941 14.225 1.00 95.25 100 GLY A CA 1
ATOM 767 C C . GLY A 1 100 ? -5.580 4.485 15.090 1.00 95.25 100 GLY A C 1
ATOM 768 O O . GLY A 1 100 ? -5.402 4.026 16.223 1.00 95.25 100 GLY A O 1
ATOM 769 N N . PRO A 1 101 ? -6.807 4.564 14.548 1.00 94.81 101 PRO A N 1
ATOM 770 C CA . PRO A 1 101 ? -8.033 4.153 15.230 1.00 94.81 101 PRO A CA 1
ATOM 771 C C . PRO A 1 101 ? -8.109 2.641 15.490 1.00 94.81 101 PRO A C 1
ATOM 773 O O . PRO A 1 101 ? -8.891 2.212 16.343 1.00 94.81 101 PRO A O 1
ATOM 776 N N . LEU A 1 102 ? -7.310 1.843 14.772 1.00 96.31 102 LEU A N 1
ATOM 777 C CA . LEU A 1 102 ? -7.196 0.398 14.957 1.00 96.31 102 LEU A CA 1
ATOM 778 C C . LEU A 1 102 ? -5.935 0.045 15.752 1.00 96.31 102 LEU A C 1
ATOM 780 O O . LEU A 1 102 ? -4.878 0.644 15.554 1.00 96.31 102 LEU A O 1
ATOM 784 N N . VAL A 1 103 ? -6.048 -0.932 16.652 1.00 94.31 103 VAL A N 1
ATOM 785 C CA . VAL A 1 103 ? -4.969 -1.344 17.566 1.00 94.31 103 VAL A CA 1
ATOM 786 C C . VAL A 1 103 ? -3.750 -1.851 16.799 1.00 94.31 103 VAL A C 1
ATOM 788 O O . VAL A 1 103 ? -2.626 -1.476 17.134 1.00 94.31 103 VAL A O 1
ATOM 791 N N . SER A 1 104 ? -3.965 -2.664 15.764 1.00 91.25 104 SER A N 1
ATOM 792 C CA . SER A 1 104 ? -2.894 -3.211 14.925 1.00 91.25 104 SER A CA 1
ATOM 793 C C . SER A 1 104 ? -2.698 -2.453 13.602 1.00 91.25 104 SER A C 1
ATOM 795 O O . SER A 1 104 ? -2.279 -3.050 12.615 1.00 91.25 104 SER A O 1
ATOM 797 N N . SER A 1 105 ? -3.006 -1.151 13.557 1.00 91.38 105 SER A N 1
ATOM 798 C CA . SER A 1 105 ? -2.858 -0.349 12.332 1.00 91.38 105 SER A CA 1
ATOM 799 C C . SER A 1 105 ? -1.396 -0.180 11.875 1.00 91.38 105 SER A C 1
ATOM 801 O O . SER A 1 105 ? -0.453 -0.274 12.666 1.00 91.38 105 SER A O 1
ATOM 803 N N . ASN A 1 106 ? -1.218 0.151 10.593 1.00 90.50 106 ASN A N 1
ATOM 804 C CA . ASN A 1 106 ? 0.056 0.509 9.970 1.00 90.50 106 ASN A CA 1
ATOM 805 C C . ASN A 1 106 ? 0.373 2.025 10.040 1.00 90.50 106 ASN A C 1
ATOM 807 O O . ASN A 1 106 ? 1.345 2.488 9.442 1.00 90.50 106 ASN A O 1
ATOM 811 N N . GLU A 1 107 ? -0.409 2.828 10.775 1.00 93.56 107 GLU A N 1
ATOM 812 C CA . GLU A 1 107 ? -0.215 4.290 10.848 1.00 93.56 107 GLU A CA 1
ATOM 813 C C . GLU A 1 107 ? 1.164 4.683 11.395 1.00 93.56 107 GLU A C 1
ATOM 815 O O . GLU A 1 107 ? 1.755 5.664 10.951 1.00 93.56 107 GLU A O 1
ATOM 820 N N . ALA A 1 108 ? 1.733 3.880 12.298 1.00 91.56 108 ALA A N 1
ATOM 821 C CA . ALA A 1 108 ? 3.080 4.101 12.822 1.00 91.56 108 ALA A CA 1
ATOM 822 C C . ALA A 1 108 ? 4.145 4.124 11.705 1.00 91.56 108 ALA A C 1
ATOM 824 O O . ALA A 1 108 ? 5.043 4.976 11.693 1.00 91.56 108 ALA A O 1
ATOM 825 N N . SER A 1 109 ? 4.029 3.216 10.731 1.00 89.12 109 SER A N 1
ATOM 826 C CA . SER A 1 109 ? 4.912 3.171 9.562 1.00 89.12 109 SER A CA 1
ATOM 827 C C . SER A 1 109 ? 4.700 4.389 8.668 1.00 89.12 109 SER A C 1
ATOM 829 O O . SER A 1 109 ? 5.676 4.987 8.228 1.00 89.12 109 SER A O 1
ATOM 831 N N . ARG A 1 110 ? 3.449 4.809 8.446 1.00 92.06 110 ARG A N 1
ATOM 832 C CA . ARG A 1 110 ? 3.120 5.987 7.621 1.00 92.06 110 ARG A CA 1
ATOM 833 C C . ARG A 1 110 ? 3.625 7.287 8.241 1.00 92.06 110 ARG A C 1
ATOM 835 O O . ARG A 1 110 ? 4.230 8.102 7.549 1.00 92.06 110 ARG A O 1
ATOM 842 N N . ILE A 1 111 ? 3.459 7.464 9.553 1.00 93.88 111 ILE A N 1
ATOM 843 C CA . ILE A 1 111 ? 4.017 8.612 10.281 1.00 93.88 111 ILE A CA 1
ATOM 844 C C . ILE A 1 111 ? 5.528 8.665 10.052 1.00 93.88 111 ILE A C 1
ATOM 846 O O . ILE A 1 111 ? 6.067 9.683 9.630 1.00 93.88 111 ILE A O 1
ATOM 850 N N . THR A 1 112 ? 6.220 7.552 10.274 1.00 89.12 112 THR A N 1
ATOM 851 C CA . THR A 1 112 ? 7.688 7.528 10.260 1.00 89.12 112 THR A CA 1
ATOM 852 C C . THR A 1 112 ? 8.286 7.607 8.855 1.00 89.12 112 THR A C 1
ATOM 854 O O . THR A 1 112 ? 9.249 8.347 8.653 1.00 89.12 112 THR A O 1
ATOM 857 N N . ARG A 1 113 ? 7.710 6.898 7.877 1.00 87.06 113 ARG A N 1
ATOM 858 C CA . ARG A 1 113 ? 8.210 6.835 6.494 1.00 87.06 113 ARG A CA 1
ATOM 859 C C . ARG A 1 113 ? 7.730 7.982 5.617 1.00 87.06 113 ARG A C 1
ATOM 861 O O . ARG A 1 113 ? 8.509 8.428 4.780 1.00 87.06 113 ARG A O 1
ATOM 868 N N . ASN A 1 114 ? 6.507 8.471 5.821 1.00 90.44 114 ASN A N 1
ATOM 869 C CA . ASN A 1 114 ? 5.904 9.467 4.936 1.00 90.44 114 ASN A CA 1
ATOM 870 C C . ASN A 1 114 ? 5.883 10.838 5.611 1.00 90.44 114 ASN A C 1
ATOM 872 O O . ASN A 1 114 ? 6.454 11.780 5.067 1.00 90.44 114 ASN A O 1
ATOM 876 N N . VAL A 1 115 ? 5.310 10.958 6.816 1.00 94.00 115 VAL A N 1
ATOM 877 C CA . VAL A 1 115 ? 5.172 12.269 7.482 1.00 94.00 115 VAL A CA 1
ATOM 878 C C . VAL A 1 115 ? 6.536 12.845 7.850 1.00 94.00 115 VAL A C 1
ATOM 880 O O . VAL A 1 115 ? 6.891 13.930 7.389 1.00 94.00 115 VAL A O 1
ATOM 883 N N . LEU A 1 116 ? 7.334 12.115 8.637 1.00 92.62 116 LEU A N 1
ATOM 884 C CA . LEU A 1 116 ? 8.602 12.654 9.142 1.00 92.62 116 LEU A CA 1
ATOM 885 C C . LEU A 1 116 ? 9.600 12.865 8.007 1.00 92.62 116 LEU A C 1
ATOM 887 O O . LEU A 1 116 ? 10.244 13.908 7.944 1.00 92.62 116 LEU A O 1
ATOM 891 N N . ARG A 1 117 ? 9.701 11.906 7.078 1.00 90.06 117 ARG A N 1
ATOM 892 C CA . ARG A 1 117 ? 10.564 12.030 5.896 1.00 90.06 117 ARG A CA 1
ATOM 893 C C . ARG A 1 117 ? 10.201 13.264 5.072 1.00 90.06 117 ARG A C 1
ATOM 895 O O . ARG A 1 117 ? 11.091 14.043 4.748 1.00 90.06 117 ARG A O 1
ATOM 902 N N . THR A 1 118 ? 8.918 13.458 4.767 1.00 92.06 118 THR A N 1
ATOM 903 C CA . THR A 1 118 ? 8.468 14.584 3.937 1.00 92.06 118 THR A CA 1
ATOM 904 C C . THR A 1 118 ? 8.732 15.917 4.620 1.00 92.06 118 THR A C 1
ATOM 906 O O . THR A 1 118 ? 9.292 16.813 3.997 1.00 92.06 118 THR A O 1
ATOM 909 N N . LEU A 1 119 ? 8.401 16.042 5.909 1.00 92.56 119 LEU A N 1
ATOM 910 C CA . LEU A 1 119 ? 8.653 17.271 6.664 1.00 92.56 119 LEU A CA 1
ATOM 911 C C . LEU A 1 119 ? 10.148 17.607 6.709 1.00 92.56 119 LEU A C 1
ATOM 913 O O . LEU A 1 119 ? 10.507 18.756 6.487 1.00 92.56 119 LEU A O 1
ATOM 917 N N . ARG A 1 120 ? 11.021 16.612 6.910 1.00 90.19 120 ARG A N 1
ATOM 918 C CA . ARG A 1 120 ? 12.482 16.804 6.899 1.00 90.19 120 ARG A CA 1
ATOM 919 C C . ARG A 1 120 ? 13.017 17.235 5.538 1.00 90.19 120 ARG A C 1
ATOM 921 O O . ARG A 1 120 ? 13.852 18.124 5.464 1.00 90.19 120 ARG A O 1
ATOM 928 N N . MET A 1 121 ? 12.544 16.600 4.466 1.00 89.06 121 MET A N 1
ATOM 929 C CA . MET A 1 121 ? 13.023 16.884 3.111 1.00 89.06 121 MET A CA 1
ATOM 930 C C . MET A 1 121 ? 12.525 18.230 2.573 1.00 89.06 121 MET A C 1
ATOM 932 O O . MET A 1 121 ? 13.233 18.883 1.811 1.00 89.06 121 MET A O 1
ATOM 936 N N . ALA A 1 122 ? 11.298 18.622 2.917 1.00 91.50 122 ALA A N 1
ATOM 937 C CA . ALA A 1 122 ? 10.621 19.752 2.288 1.00 91.50 122 ALA A CA 1
ATOM 938 C C . ALA A 1 122 ? 10.643 21.041 3.124 1.00 91.50 122 ALA A C 1
ATOM 940 O O . ALA A 1 122 ? 10.543 22.135 2.556 1.00 91.50 122 ALA A O 1
ATOM 941 N N . ALA A 1 123 ? 10.747 20.948 4.456 1.00 90.25 123 ALA A N 1
ATOM 942 C CA . ALA A 1 123 ? 10.835 22.132 5.303 1.00 90.25 123 ALA A CA 1
ATOM 943 C C . ALA A 1 123 ? 12.124 22.908 5.001 1.00 90.25 123 ALA A C 1
ATOM 945 O O . ALA A 1 123 ? 13.209 22.346 4.890 1.00 90.25 123 ALA A O 1
ATOM 946 N N . ARG A 1 124 ? 12.005 24.235 4.874 1.00 87.06 124 ARG A N 1
ATOM 947 C CA . ARG A 1 124 ? 13.173 25.113 4.713 1.00 87.06 124 ARG A CA 1
ATOM 948 C C . ARG A 1 124 ? 14.038 25.181 5.975 1.00 87.06 124 ARG A C 1
ATOM 950 O O . ARG A 1 124 ? 15.257 25.150 5.831 1.00 87.06 124 ARG A O 1
ATOM 957 N N . PRO A 1 125 ? 13.465 25.346 7.183 1.00 89.12 125 PRO A N 1
ATOM 958 C CA . PRO A 1 125 ? 14.249 25.246 8.401 1.00 89.12 125 PRO A CA 1
ATOM 959 C C . PRO A 1 125 ? 14.401 23.784 8.833 1.00 89.12 125 PRO A C 1
ATOM 961 O O . PRO A 1 125 ? 13.540 22.949 8.562 1.00 89.12 125 PRO A O 1
ATOM 964 N N . THR A 1 126 ? 15.472 23.494 9.569 1.00 87.62 126 THR A N 1
ATOM 965 C CA . THR A 1 126 ? 15.705 22.169 10.148 1.00 87.62 126 THR A CA 1
ATOM 966 C C . THR A 1 126 ? 14.644 21.835 11.198 1.00 87.62 126 THR A C 1
ATOM 968 O O . THR A 1 126 ? 14.383 22.621 12.113 1.00 87.62 126 THR A O 1
ATOM 971 N N . VAL A 1 127 ? 14.055 20.646 11.077 1.00 90.06 127 VAL A N 1
ATOM 972 C CA . VAL A 1 127 ? 13.094 20.083 12.032 1.00 90.06 127 VAL A CA 1
ATOM 973 C C . VAL A 1 127 ? 13.636 18.770 12.592 1.00 90.06 127 VAL A C 1
ATOM 975 O O . VAL A 1 127 ? 14.049 17.881 11.846 1.00 90.06 127 VAL A O 1
ATOM 978 N N . HIS A 1 128 ? 13.639 18.643 13.916 1.00 91.56 128 HIS A N 1
ATOM 979 C CA . HIS A 1 128 ? 14.107 17.450 14.615 1.00 91.56 128 HIS A CA 1
ATOM 980 C C . HIS A 1 128 ? 12.933 16.665 15.185 1.00 91.56 128 HIS A C 1
ATOM 982 O O . HIS A 1 128 ? 11.983 17.245 15.706 1.00 91.56 128 HIS A O 1
ATOM 988 N N . PHE A 1 129 ? 13.019 15.339 15.137 1.00 93.25 129 PHE A N 1
ATOM 989 C CA . PHE A 1 129 ? 11.975 14.454 15.645 1.00 93.25 129 PHE A CA 1
ATOM 990 C C . PHE A 1 129 ? 12.525 13.530 16.724 1.00 93.25 129 PHE A C 1
ATOM 992 O O . PHE A 1 129 ? 13.504 12.822 16.493 1.00 93.25 129 PHE A O 1
ATOM 999 N N . ILE A 1 130 ? 11.862 13.486 17.875 1.00 93.94 130 ILE A N 1
ATOM 1000 C CA . ILE A 1 130 ? 12.102 12.492 18.921 1.00 93.94 130 ILE A CA 1
ATOM 1001 C C . ILE A 1 130 ? 10.845 11.635 19.015 1.00 93.94 130 ILE A C 1
ATOM 1003 O O . ILE A 1 130 ? 9.756 12.144 19.269 1.00 93.94 130 ILE A O 1
ATOM 1007 N N . VAL A 1 131 ? 10.988 10.338 18.762 1.00 93.19 131 VAL A N 1
ATOM 1008 C CA . VAL A 1 131 ? 9.863 9.435 18.507 1.00 93.19 131 VAL A CA 1
ATOM 1009 C C . VAL A 1 131 ? 9.863 8.286 19.501 1.00 93.19 131 VAL A C 1
ATOM 1011 O O . VAL A 1 131 ? 10.851 7.559 19.632 1.00 93.19 131 VAL A O 1
ATOM 1014 N N . GLU A 1 132 ? 8.734 8.079 20.169 1.00 91.81 132 GLU A N 1
ATOM 1015 C CA . GLU A 1 132 ? 8.492 6.874 20.955 1.00 91.81 132 GLU A CA 1
ATOM 1016 C C . GLU A 1 132 ? 8.275 5.658 20.040 1.00 91.81 132 GLU A C 1
ATOM 1018 O O . GLU A 1 132 ? 7.497 5.717 19.086 1.00 91.81 132 GLU A O 1
ATOM 1023 N N . ARG A 1 133 ? 8.936 4.531 20.339 1.00 85.88 133 ARG A N 1
ATOM 1024 C CA . ARG A 1 133 ? 8.689 3.251 19.659 1.00 85.88 133 ARG A CA 1
ATOM 1025 C C . ARG A 1 133 ? 8.663 2.057 20.611 1.00 85.88 133 ARG A C 1
ATOM 1027 O O . ARG A 1 133 ? 9.244 2.077 21.700 1.00 85.88 133 ARG A O 1
ATOM 1034 N N . SER A 1 134 ? 8.015 0.982 20.167 1.00 78.81 134 SER A N 1
ATOM 1035 C CA . SER A 1 134 ? 7.992 -0.293 20.892 1.00 78.81 134 SER A CA 1
ATOM 1036 C C . SER A 1 134 ? 9.315 -1.059 20.756 1.00 78.81 134 SER A C 1
ATOM 1038 O O . SER A 1 134 ? 10.065 -0.866 19.800 1.00 78.81 134 SER A O 1
ATOM 1040 N N . ALA A 1 135 ? 9.616 -1.934 21.721 1.00 67.69 135 ALA A N 1
ATOM 1041 C CA . ALA A 1 135 ? 10.853 -2.722 21.751 1.00 67.69 135 ALA A CA 1
ATOM 1042 C C . ALA A 1 135 ? 10.960 -3.770 20.630 1.00 67.69 135 ALA A C 1
ATOM 1044 O O . ALA A 1 135 ? 12.063 -4.092 20.190 1.00 67.69 135 ALA A O 1
ATOM 1045 N N . ASP A 1 136 ? 9.817 -4.275 20.183 1.00 63.66 136 ASP A N 1
ATOM 1046 C CA . ASP A 1 136 ? 9.631 -5.422 19.296 1.00 63.66 136 ASP A CA 1
ATOM 1047 C C . ASP A 1 136 ? 9.405 -5.044 17.824 1.00 63.66 136 ASP A C 1
ATOM 1049 O O . ASP A 1 136 ? 9.339 -5.929 16.975 1.00 63.66 136 ASP A O 1
ATOM 1053 N N . LYS A 1 137 ? 9.295 -3.749 17.495 1.00 65.12 137 LYS A N 1
ATOM 1054 C CA . LYS A 1 137 ? 8.950 -3.309 16.137 1.00 65.12 137 LYS A CA 1
ATOM 1055 C C . LYS A 1 137 ? 9.895 -2.219 15.618 1.00 65.12 137 LYS A C 1
ATOM 1057 O O . LYS A 1 137 ? 9.997 -1.131 16.183 1.00 65.12 137 LYS A O 1
ATOM 1062 N N . SER A 1 138 ? 10.597 -2.510 14.522 1.00 56.41 138 SER A N 1
ATOM 1063 C CA . SER A 1 138 ? 11.686 -1.686 13.975 1.00 56.41 138 SER A CA 1
ATOM 1064 C C . SER A 1 138 ? 11.295 -0.884 12.723 1.00 56.41 138 SER A C 1
ATOM 1066 O O . SER A 1 138 ? 12.013 -0.913 11.729 1.00 56.41 138 SER A O 1
ATOM 1068 N N . TRP A 1 139 ? 10.166 -0.167 12.731 1.00 67.56 139 TRP A N 1
ATOM 1069 C CA . TRP A 1 139 ? 9.765 0.668 11.577 1.00 67.56 139 TRP A CA 1
ATOM 1070 C C . TRP A 1 139 ? 10.418 2.060 11.560 1.00 67.56 139 TRP A C 1
ATOM 1072 O O . TRP A 1 139 ? 10.499 2.678 10.503 1.00 67.56 139 TRP A O 1
ATOM 1082 N N . VAL A 1 140 ? 10.915 2.557 12.702 1.00 60.53 140 VAL A N 1
ATOM 1083 C CA . VAL A 1 140 ? 11.764 3.760 12.735 1.00 60.53 140 VAL A CA 1
ATOM 1084 C C . VAL A 1 140 ? 13.176 3.355 12.318 1.00 60.53 140 VAL A C 1
ATOM 1086 O O . VAL A 1 140 ? 13.883 2.701 13.091 1.00 60.53 140 VAL A O 1
ATOM 1089 N N . LEU A 1 141 ? 13.581 3.754 11.112 1.00 61.38 141 LEU A N 1
ATOM 1090 C CA . LEU A 1 141 ? 14.958 3.650 10.628 1.00 61.38 141 LEU A CA 1
ATOM 1091 C C . LEU A 1 141 ? 15.814 4.718 11.324 1.00 61.38 141 LEU A C 1
ATOM 1093 O O . LEU A 1 141 ? 16.007 5.817 10.809 1.00 61.38 141 LEU A O 1
ATOM 1097 N N . ALA A 1 142 ? 16.292 4.404 12.526 1.00 62.28 142 ALA A N 1
ATOM 1098 C CA . ALA A 1 142 ? 17.277 5.204 13.243 1.00 62.28 142 ALA A CA 1
ATOM 1099 C C . ALA A 1 142 ? 18.564 4.378 13.414 1.00 62.28 142 ALA A C 1
ATOM 1101 O O . ALA A 1 142 ? 18.479 3.219 13.832 1.00 62.28 142 ALA A O 1
ATOM 1102 N N . PRO A 1 143 ? 19.752 4.934 13.109 1.00 63.00 143 PRO A N 1
ATOM 1103 C CA . PRO A 1 143 ? 21.017 4.306 13.478 1.00 63.00 143 PRO A CA 1
ATOM 1104 C C . PRO A 1 143 ? 21.067 4.017 14.980 1.00 63.00 143 PRO A C 1
ATOM 1106 O O . PRO A 1 143 ? 20.500 4.774 15.761 1.00 63.00 143 PRO A O 1
ATOM 1109 N N . ALA A 1 144 ? 21.829 3.005 15.405 1.00 64.69 144 ALA A N 1
ATOM 1110 C CA . ALA A 1 144 ? 21.955 2.648 16.826 1.00 64.69 144 ALA A CA 1
ATOM 1111 C C . ALA A 1 144 ? 22.414 3.818 17.726 1.00 64.69 144 ALA A C 1
ATOM 1113 O O . ALA A 1 144 ? 22.077 3.861 18.902 1.00 64.69 144 ALA A O 1
ATOM 1114 N N . ARG A 1 145 ? 23.156 4.788 17.168 1.00 72.44 145 ARG A N 1
ATOM 1115 C CA . ARG A 1 145 ? 23.572 6.023 17.863 1.00 72.44 145 ARG A CA 1
ATOM 1116 C C . ARG A 1 145 ? 22.452 7.059 18.056 1.00 72.44 145 ARG A C 1
ATOM 1118 O O . ARG A 1 145 ? 22.601 7.957 18.869 1.00 72.44 145 ARG A O 1
ATOM 1125 N N . ASN A 1 146 ? 21.350 6.934 17.320 1.00 84.12 146 ASN A N 1
ATOM 1126 C CA . ASN A 1 146 ? 20.161 7.786 17.398 1.00 84.12 146 ASN A CA 1
ATOM 1127 C C . ASN A 1 146 ? 19.017 7.054 18.115 1.00 84.12 146 ASN A C 1
ATOM 1129 O O . ASN A 1 146 ? 17.841 7.204 17.771 1.00 84.12 146 ASN A O 1
ATOM 1133 N N . GLU A 1 147 ? 19.367 6.209 19.079 1.00 86.25 147 GLU A N 1
ATOM 1134 C CA . GLU A 1 147 ? 18.414 5.425 19.836 1.00 86.25 147 GLU A CA 1
ATOM 1135 C C . GLU A 1 147 ? 18.764 5.408 21.323 1.00 86.25 147 GLU A C 1
ATOM 1137 O O . GLU A 1 147 ? 19.906 5.180 21.720 1.00 86.25 147 GLU A O 1
ATOM 1142 N N . LEU A 1 148 ? 17.731 5.565 22.147 1.00 88.56 148 LEU A N 1
ATOM 1143 C CA . LEU A 1 148 ? 17.784 5.375 23.584 1.00 88.56 148 LEU A CA 1
ATOM 1144 C C . LEU A 1 148 ? 16.881 4.213 23.990 1.00 88.56 148 LEU A C 1
ATOM 1146 O O . LEU A 1 148 ? 15.671 4.257 23.775 1.00 88.56 148 LEU A O 1
ATOM 1150 N N . VAL A 1 149 ? 17.447 3.193 24.635 1.00 88.12 149 VAL A N 1
ATOM 1151 C CA . VAL A 1 149 ? 16.677 2.054 25.152 1.00 88.12 149 VAL A CA 1
ATOM 1152 C C . VAL A 1 149 ? 16.437 2.228 26.649 1.00 88.12 149 VAL A C 1
ATOM 1154 O O . VAL A 1 149 ? 17.369 2.163 27.452 1.00 88.12 149 VAL A O 1
ATOM 1157 N N . LEU A 1 150 ? 15.176 2.417 27.036 1.00 85.00 150 LEU A N 1
ATOM 1158 C CA . LEU A 1 150 ? 14.765 2.381 28.435 1.00 85.00 150 LEU A CA 1
ATOM 1159 C C . LEU A 1 150 ? 14.623 0.915 28.884 1.00 85.00 150 LEU A C 1
ATOM 1161 O O . LEU A 1 150 ? 13.867 0.167 28.253 1.00 85.00 150 LEU A O 1
ATOM 1165 N N . PRO A 1 151 ? 15.328 0.486 29.949 1.00 79.44 151 PRO A N 1
ATOM 1166 C CA . PRO A 1 151 ? 15.170 -0.860 30.489 1.00 79.44 151 PRO A CA 1
ATOM 1167 C C . PRO A 1 151 ? 13.767 -1.044 31.079 1.00 79.44 151 PRO A C 1
ATOM 1169 O O . PRO A 1 151 ? 13.120 -0.074 31.480 1.00 79.44 151 PRO A O 1
ATOM 1172 N N . GLU A 1 152 ? 13.305 -2.292 31.163 1.00 69.81 152 GLU A N 1
ATOM 1173 C CA . GLU A 1 152 ? 12.093 -2.595 31.920 1.00 69.81 152 GLU A CA 1
ATOM 1174 C C . GLU A 1 152 ? 12.280 -2.189 33.380 1.00 69.81 152 GLU A C 1
ATOM 1176 O O . GLU A 1 152 ? 13.203 -2.634 34.065 1.00 69.81 152 GLU A O 1
ATOM 1181 N N . VAL A 1 153 ? 11.403 -1.302 33.844 1.00 62.31 153 VAL A N 1
ATOM 1182 C CA . VAL A 1 153 ? 11.359 -0.915 35.245 1.00 62.31 153 VAL A CA 1
ATOM 1183 C C . VAL A 1 153 ? 10.644 -2.039 35.984 1.00 62.31 153 VAL A C 1
ATOM 1185 O O . VAL A 1 153 ? 9.420 -2.138 35.948 1.00 62.31 153 VAL A O 1
ATOM 1188 N N . VAL A 1 154 ? 11.408 -2.909 36.645 1.00 51.47 154 VAL A N 1
ATOM 1189 C CA . VAL A 1 154 ? 10.868 -3.855 37.630 1.00 51.47 154 VAL A CA 1
ATOM 1190 C C . VAL A 1 154 ? 10.541 -3.055 38.895 1.00 51.47 154 VAL A C 1
ATOM 1192 O O . VAL A 1 154 ? 11.277 -3.096 39.878 1.00 51.47 154 VAL A O 1
ATOM 1195 N N . ASN A 1 155 ? 9.479 -2.250 38.855 1.00 46.22 155 ASN A N 1
ATOM 1196 C CA . ASN A 1 155 ? 8.967 -1.603 40.059 1.00 46.22 155 ASN A CA 1
ATOM 1197 C C . ASN A 1 155 ? 8.293 -2.680 40.916 1.00 46.22 155 ASN A C 1
ATOM 1199 O O . ASN A 1 155 ? 7.253 -3.213 40.543 1.00 46.22 155 ASN A O 1
ATOM 1203 N N . GLN A 1 156 ? 8.887 -2.996 42.070 1.00 44.88 156 GLN A N 1
ATOM 1204 C CA . GLN A 1 156 ? 8.286 -3.866 43.091 1.00 44.88 156 GLN A CA 1
ATOM 1205 C C . GLN A 1 156 ? 7.119 -3.190 43.845 1.00 44.88 156 GLN A C 1
ATOM 1207 O O . GLN A 1 156 ? 6.494 -3.839 44.678 1.00 44.88 156 GLN A O 1
ATOM 1212 N N . GLU A 1 157 ? 6.818 -1.914 43.568 1.00 38.62 157 GLU A N 1
ATOM 1213 C CA . GLU A 1 157 ? 5.918 -1.081 44.386 1.00 38.62 157 GLU A CA 1
ATOM 1214 C C . GLU A 1 157 ? 4.655 -0.549 43.670 1.00 38.62 157 GLU A C 1
ATOM 1216 O O . GLU A 1 157 ? 3.853 0.114 44.319 1.00 38.62 157 GLU A O 1
ATOM 1221 N N . ASP A 1 158 ? 4.405 -0.873 42.391 1.00 44.44 158 ASP A N 1
ATOM 1222 C CA . ASP A 1 158 ? 3.129 -0.543 41.722 1.00 44.44 158 ASP A CA 1
ATOM 1223 C C . ASP A 1 158 ? 2.181 -1.763 41.716 1.00 44.44 158 ASP A C 1
ATOM 1225 O O . ASP A 1 158 ? 2.447 -2.741 41.010 1.00 44.44 158 ASP A O 1
ATOM 1229 N N . PRO A 1 159 ? 1.052 -1.744 42.453 1.00 44.19 159 PRO A N 1
ATOM 1230 C CA . PRO A 1 159 ? 0.151 -2.883 42.598 1.00 44.19 159 PRO A CA 1
ATOM 1231 C C . PRO A 1 159 ? -0.857 -2.949 41.441 1.00 44.19 159 PRO A C 1
ATOM 1233 O O . PRO A 1 159 ? -2.061 -3.057 41.665 1.00 44.19 159 PRO A O 1
ATOM 1236 N N . VAL A 1 160 ? -0.399 -2.864 40.189 1.00 51.31 160 VAL A N 1
ATOM 1237 C CA . VAL A 1 160 ? -1.249 -3.273 39.062 1.00 51.31 160 VAL A CA 1
ATOM 1238 C C . VAL A 1 160 ? -1.118 -4.793 38.961 1.00 51.31 160 VAL A C 1
ATOM 1240 O O . VAL A 1 160 ? -0.003 -5.257 38.702 1.00 51.31 160 VAL A O 1
ATOM 1243 N N . PRO A 1 161 ? -2.197 -5.579 39.159 1.00 55.84 161 PRO A N 1
ATOM 1244 C CA . PRO A 1 161 ? -2.133 -7.030 39.039 1.00 55.84 161 PRO A CA 1
ATOM 1245 C C . PRO A 1 161 ? -1.473 -7.405 37.716 1.00 55.84 161 PRO A C 1
ATOM 1247 O O . PRO A 1 161 ? -1.783 -6.833 36.663 1.00 55.84 161 PRO A O 1
ATOM 1250 N N . PHE A 1 162 ? -0.517 -8.330 37.768 1.00 66.88 162 PHE A N 1
ATOM 1251 C CA . PHE A 1 162 ? 0.159 -8.798 36.567 1.00 66.88 162 PHE A CA 1
ATOM 1252 C C . PHE A 1 162 ? -0.903 -9.296 35.563 1.00 66.88 162 PHE A C 1
ATOM 1254 O O . PHE A 1 162 ? -1.882 -9.912 35.993 1.00 66.88 162 PHE A O 1
ATOM 1261 N N . PRO A 1 163 ? -0.760 -9.066 34.239 1.00 77.31 163 PRO A N 1
ATOM 1262 C CA . PRO A 1 163 ? -1.837 -9.334 33.285 1.00 77.31 163 PRO A CA 1
ATOM 1263 C C . PRO A 1 163 ? -2.395 -10.763 33.357 1.00 77.31 163 PRO A C 1
ATOM 1265 O O . PRO A 1 163 ? -3.573 -10.957 33.092 1.00 77.31 163 PRO A O 1
ATOM 1268 N N . ALA A 1 164 ? -1.588 -11.754 33.752 1.00 82.19 164 ALA A N 1
ATOM 1269 C CA . ALA A 1 164 ? -2.049 -13.131 33.929 1.00 82.19 164 ALA A CA 1
ATOM 1270 C C . ALA A 1 164 ? -3.093 -13.286 35.054 1.00 82.19 164 ALA A C 1
ATOM 1272 O O . ALA A 1 164 ? -4.161 -13.838 34.810 1.00 82.19 164 ALA A O 1
ATOM 1273 N N . GLU A 1 165 ? -2.836 -12.744 36.247 1.00 84.81 165 GLU A N 1
ATOM 1274 C CA . GLU A 1 165 ? -3.746 -12.829 37.404 1.00 84.81 165 GLU A CA 1
ATOM 1275 C C . GLU A 1 165 ? -5.071 -12.100 37.130 1.00 84.81 165 GLU A C 1
ATOM 1277 O O . GLU A 1 165 ? -6.164 -12.584 37.447 1.00 84.81 165 GLU A O 1
ATOM 1282 N N . LEU A 1 166 ? -4.976 -10.952 36.452 1.00 85.81 166 LEU A N 1
ATOM 1283 C CA . LEU A 1 166 ? -6.142 -10.186 36.027 1.00 85.81 166 LEU A CA 1
ATOM 1284 C C . LEU A 1 166 ? -7.011 -10.980 35.036 1.00 85.81 166 LEU A C 1
ATOM 1286 O O . LEU A 1 166 ? -8.235 -10.936 35.122 1.00 85.81 166 LEU A O 1
ATOM 1290 N N . LEU A 1 167 ? -6.395 -11.727 34.113 1.00 90.69 167 LEU A N 1
ATOM 1291 C CA . LEU A 1 167 ? -7.103 -12.544 33.121 1.00 90.69 167 LEU A CA 1
ATOM 1292 C C . LEU A 1 167 ? -7.701 -13.830 33.700 1.00 90.69 167 LEU A C 1
ATOM 1294 O O . LEU A 1 167 ? -8.722 -14.291 33.188 1.00 90.69 167 LEU A O 1
ATOM 1298 N N . GLU A 1 168 ? -7.091 -14.409 34.736 1.00 89.62 168 GLU A N 1
ATOM 1299 C CA . GLU A 1 168 ? -7.660 -15.548 35.469 1.00 89.62 168 GLU A CA 1
ATOM 1300 C C . GLU A 1 168 ? -8.940 -15.144 36.203 1.00 89.62 168 GLU A C 1
ATOM 1302 O O . GLU A 1 168 ? -9.946 -15.853 36.148 1.00 89.62 168 GLU A O 1
ATOM 1307 N N . THR A 1 169 ? -8.920 -13.967 36.832 1.00 91.44 169 THR A N 1
ATOM 1308 C CA . THR A 1 169 ? -10.061 -13.440 37.593 1.00 91.44 169 THR A CA 1
ATOM 1309 C C . THR A 1 169 ? -11.138 -12.852 36.678 1.00 91.44 169 THR A C 1
ATOM 1311 O O . THR A 1 169 ? -12.334 -12.991 36.941 1.00 91.44 169 THR A O 1
ATOM 1314 N N . HIS A 1 170 ? -10.732 -12.221 35.571 1.00 94.81 170 HIS A N 1
ATOM 1315 C CA . HIS A 1 170 ? -11.625 -11.530 34.641 1.00 94.81 170 HIS A CA 1
ATOM 1316 C C . HIS A 1 170 ? -11.362 -11.923 33.175 1.00 94.81 170 HIS A C 1
ATOM 1318 O O . HIS A 1 170 ? -10.882 -11.105 32.379 1.00 94.81 170 HIS A O 1
ATOM 1324 N N . PRO A 1 171 ? -11.749 -13.147 32.758 1.00 95.00 171 PRO A N 1
ATOM 1325 C CA . PRO A 1 171 ? -11.588 -13.609 31.380 1.00 95.00 171 PRO A CA 1
ATOM 1326 C C . PRO A 1 171 ? -12.139 -12.670 30.288 1.00 95.00 171 PRO A C 1
ATOM 1328 O O . PRO A 1 171 ? -11.488 -12.578 29.243 1.00 95.00 171 PRO A O 1
ATOM 1331 N N . PRO A 1 172 ? -13.263 -11.935 30.478 1.00 97.12 172 PRO A N 1
ATOM 1332 C CA . PRO A 1 172 ? -13.776 -11.008 29.463 1.00 97.12 172 PRO A CA 1
ATOM 1333 C C . PRO A 1 172 ? -12.796 -9.917 29.014 1.00 97.12 172 PRO A C 1
ATOM 1335 O O . PRO A 1 172 ? -12.915 -9.413 27.896 1.00 97.12 172 PRO A O 1
ATOM 1338 N N . LEU A 1 173 ? -11.786 -9.576 29.826 1.00 96.69 173 LEU A N 1
ATOM 1339 C CA . LEU A 1 173 ? -10.741 -8.626 29.428 1.00 96.69 173 LEU A CA 1
ATOM 1340 C C . LEU A 1 173 ? -9.909 -9.129 28.240 1.00 96.69 173 LEU A C 1
ATOM 1342 O O . LEU A 1 173 ? -9.414 -8.314 27.465 1.00 96.69 173 LEU A O 1
ATOM 1346 N N . ALA A 1 174 ? -9.798 -10.450 28.050 1.00 96.19 174 ALA A N 1
ATOM 1347 C CA . ALA A 1 174 ? -9.162 -11.023 26.865 1.00 96.19 174 ALA A CA 1
ATOM 1348 C C . ALA A 1 174 ? -9.940 -10.677 25.585 1.00 96.19 174 ALA A C 1
ATOM 1350 O O . ALA A 1 174 ? -9.330 -10.335 24.577 1.00 96.19 174 ALA A O 1
ATOM 1351 N N . ALA A 1 175 ? -11.277 -10.726 25.630 1.00 97.75 175 ALA A N 1
ATOM 1352 C CA . ALA A 1 175 ? -12.130 -10.361 24.499 1.00 97.75 175 ALA A CA 1
ATOM 1353 C C . ALA A 1 175 ? -12.088 -8.856 24.212 1.00 97.75 175 ALA A C 1
ATOM 1355 O O . ALA A 1 175 ? -11.996 -8.457 23.053 1.00 97.75 175 ALA A O 1
ATOM 1356 N N . LEU A 1 176 ? -12.072 -8.020 25.256 1.00 97.94 176 LEU A N 1
ATOM 1357 C CA . LEU A 1 176 ? -11.896 -6.576 25.086 1.00 97.94 176 LEU A CA 1
ATOM 1358 C C . LEU A 1 176 ? -10.533 -6.261 24.462 1.00 97.94 176 LEU A C 1
ATOM 1360 O O . LEU A 1 176 ? -10.434 -5.446 23.549 1.00 97.94 176 LEU A O 1
ATOM 1364 N N . ALA A 1 177 ? -9.477 -6.932 24.928 1.00 97.00 177 ALA A N 1
ATOM 1365 C CA . ALA A 1 177 ? -8.144 -6.761 24.372 1.00 97.00 177 ALA A CA 1
ATOM 1366 C C . ALA A 1 177 ? -8.035 -7.285 22.937 1.00 97.00 177 ALA A C 1
ATOM 1368 O O . ALA A 1 177 ? -7.290 -6.709 22.147 1.00 97.00 177 ALA A O 1
ATOM 1369 N N . ALA A 1 178 ? -8.784 -8.329 22.578 1.00 97.81 178 ALA A N 1
ATOM 1370 C CA . ALA A 1 178 ? -8.860 -8.852 21.218 1.00 97.81 178 ALA A CA 1
ATOM 1371 C C . ALA A 1 178 ? -9.509 -7.876 20.225 1.00 97.81 178 ALA A C 1
ATOM 1373 O O . ALA A 1 178 ? -9.232 -7.969 19.031 1.00 97.81 178 ALA A O 1
ATOM 1374 N N . ALA A 1 179 ? -10.308 -6.913 20.694 1.00 98.19 179 ALA A N 1
ATOM 1375 C CA . ALA A 1 179 ? -10.938 -5.937 19.820 1.00 98.19 179 ALA A CA 1
ATOM 1376 C C . ALA A 1 179 ? -9.906 -5.043 19.111 1.00 98.19 179 ALA A C 1
ATOM 1378 O O . ALA A 1 179 ? -9.019 -4.477 19.757 1.00 98.19 179 ALA A O 1
ATOM 1379 N N . GLU A 1 180 ? -10.046 -4.882 17.790 1.00 97.44 180 GLU A N 1
ATOM 1380 C CA . GLU A 1 180 ? -9.207 -3.961 17.012 1.00 97.44 180 GLU A CA 1
ATOM 1381 C C . GLU A 1 180 ? -9.622 -2.496 17.147 1.00 97.44 180 GLU A C 1
ATOM 1383 O O . GLU A 1 180 ? -8.785 -1.623 16.953 1.00 97.44 180 GLU A O 1
ATOM 1388 N N . THR A 1 181 ? -10.864 -2.182 17.521 1.00 96.62 181 THR A N 1
ATOM 1389 C CA . THR A 1 181 ? -11.242 -0.794 17.818 1.00 96.62 181 THR A CA 1
ATOM 1390 C C . THR A 1 181 ? -10.782 -0.397 19.219 1.00 96.62 181 THR A C 1
ATOM 1392 O O . THR A 1 181 ? -10.850 -1.175 20.176 1.00 96.62 181 THR A O 1
ATOM 1395 N N . ARG A 1 182 ? -10.302 0.843 19.369 1.00 93.94 182 ARG A N 1
ATOM 1396 C CA . ARG A 1 182 ? -9.836 1.343 20.675 1.00 93.94 182 ARG A CA 1
ATOM 1397 C C . ARG A 1 182 ? -10.982 1.544 21.663 1.00 93.94 182 ARG A C 1
ATOM 1399 O O . ARG A 1 182 ? -10.845 1.173 22.827 1.00 93.94 182 ARG A O 1
ATOM 1406 N N . SER A 1 183 ? -12.091 2.079 21.161 1.00 94.75 183 SER A N 1
ATOM 1407 C CA . SER A 1 183 ? -13.384 2.166 21.835 1.00 94.75 183 SER A CA 1
ATOM 1408 C C . SER A 1 183 ? -14.262 1.012 21.380 1.00 94.75 183 SER A C 1
ATOM 1410 O O . SER A 1 183 ? -14.455 0.822 20.175 1.00 94.75 183 SER A O 1
ATOM 1412 N N . VAL A 1 184 ? -14.747 0.219 22.331 1.00 96.88 184 VAL A N 1
ATOM 1413 C CA . VAL A 1 184 ? -15.535 -0.979 22.044 1.00 96.88 184 VAL A CA 1
ATOM 1414 C C . VAL A 1 184 ? -16.950 -0.783 22.583 1.00 96.88 184 VAL A C 1
ATOM 1416 O O . VAL A 1 184 ? -17.114 -0.658 23.799 1.00 96.88 184 VAL A O 1
ATOM 1419 N N . PRO A 1 185 ? -17.979 -0.771 21.718 1.00 96.44 185 PRO A N 1
ATOM 1420 C CA . PRO A 1 185 ? -19.363 -0.777 22.170 1.00 96.44 185 PRO A CA 1
ATOM 1421 C C . PRO A 1 185 ? -19.649 -2.029 23.005 1.00 96.44 185 PRO A C 1
ATOM 1423 O O . PRO A 1 185 ? -19.219 -3.126 22.639 1.00 96.44 185 PRO A O 1
ATOM 1426 N N . LEU A 1 186 ? -20.422 -1.897 24.083 1.00 96.00 186 LEU A N 1
ATOM 1427 C CA . LEU A 1 186 ? -20.787 -3.020 24.953 1.00 96.00 186 LEU A CA 1
ATOM 1428 C C . LEU A 1 186 ? -21.358 -4.234 24.183 1.00 96.00 186 LEU A C 1
ATOM 1430 O O . LEU A 1 186 ? -20.893 -5.344 24.449 1.00 96.00 186 LEU A O 1
ATOM 1434 N N . PRO A 1 187 ? -22.256 -4.071 23.181 1.00 95.88 187 PRO A N 1
ATOM 1435 C CA . PRO A 1 187 ? -22.748 -5.208 22.394 1.00 95.88 187 PRO A CA 1
ATOM 1436 C C . PRO A 1 187 ? -21.651 -5.914 21.585 1.00 95.88 187 PRO A C 1
ATOM 1438 O O . PRO A 1 187 ? -21.703 -7.120 21.369 1.00 95.88 187 PRO A O 1
ATOM 1441 N N . VAL A 1 188 ? -20.630 -5.174 21.139 1.00 97.56 188 VAL A N 1
ATOM 1442 C CA . VAL A 1 188 ? -19.481 -5.753 20.428 1.00 97.56 188 VAL A CA 1
ATOM 1443 C C . VAL A 1 188 ? -18.603 -6.534 21.399 1.00 97.56 188 VAL A C 1
ATOM 1445 O O . VAL A 1 188 ? -18.165 -7.633 21.070 1.00 97.56 188 VAL A O 1
ATOM 1448 N N . TRP A 1 189 ? -18.373 -6.009 22.606 1.00 97.94 189 TRP A N 1
ATOM 1449 C CA . TRP A 1 189 ? -17.600 -6.722 23.624 1.00 97.94 189 TRP A CA 1
ATOM 1450 C C . TRP A 1 189 ? -18.267 -8.046 24.026 1.00 97.94 189 TRP A C 1
ATOM 1452 O O . TRP A 1 189 ? -17.582 -9.064 24.141 1.00 97.94 189 TRP A O 1
ATOM 1462 N N . GLU A 1 190 ? -19.594 -8.062 24.162 1.00 97.75 190 GLU A N 1
ATOM 1463 C CA . GLU A 1 190 ? -20.371 -9.282 24.416 1.00 97.75 190 GLU A CA 1
ATOM 1464 C C . GLU A 1 190 ? -20.217 -10.312 23.286 1.00 97.75 190 GLU A C 1
ATOM 1466 O O . GLU A 1 190 ? -19.887 -11.471 23.541 1.00 97.75 190 GLU A O 1
ATOM 1471 N N . GLU A 1 191 ? -20.361 -9.897 22.026 1.00 97.81 191 GLU A N 1
ATOM 1472 C CA . GLU A 1 191 ? -20.227 -10.813 20.886 1.00 97.81 191 GLU A CA 1
ATOM 1473 C C . GLU A 1 191 ? -18.787 -11.317 20.702 1.00 97.81 191 GLU A C 1
ATOM 1475 O O . GLU A 1 191 ? -18.582 -12.478 20.347 1.00 97.81 191 GLU A O 1
ATOM 1480 N N . LEU A 1 192 ? -17.772 -10.509 21.027 1.00 98.25 192 LEU A N 1
ATOM 1481 C CA . LEU A 1 192 ? -16.385 -10.979 21.085 1.00 98.25 192 LEU A CA 1
ATOM 1482 C C . LEU A 1 192 ? -16.175 -11.985 22.224 1.00 98.25 192 LEU A C 1
ATOM 1484 O O . LEU A 1 192 ? -15.455 -12.964 22.040 1.00 98.25 192 LEU A O 1
ATOM 1488 N N . CYS A 1 193 ? -16.820 -11.810 23.382 1.00 98.31 193 CYS A N 1
ATOM 1489 C CA . CYS A 1 193 ? -16.795 -12.832 24.432 1.00 98.31 193 CYS A CA 1
ATOM 1490 C C . CYS A 1 193 ? -17.384 -14.154 23.918 1.00 98.31 193 CYS A C 1
ATOM 1492 O O . CYS A 1 193 ? -16.761 -15.202 24.102 1.00 98.31 193 CYS A O 1
ATOM 1494 N N . HIS A 1 194 ? -18.513 -14.106 23.204 1.00 97.31 194 HIS A N 1
ATOM 1495 C CA . HIS A 1 194 ? -19.108 -15.287 22.573 1.00 97.31 194 HIS A CA 1
ATOM 1496 C C . HIS A 1 194 ? -18.181 -15.943 21.546 1.00 97.31 194 HIS A C 1
ATOM 1498 O O . HIS A 1 194 ? -17.996 -17.160 21.601 1.00 97.31 194 HIS A O 1
ATOM 1504 N N . ALA A 1 195 ? -17.553 -15.155 20.667 1.00 97.56 195 ALA A N 1
ATOM 1505 C CA . ALA A 1 195 ? -16.587 -15.649 19.683 1.00 97.56 195 ALA A CA 1
ATOM 1506 C C . ALA A 1 195 ? -15.414 -16.397 20.343 1.00 97.56 195 ALA A C 1
ATOM 1508 O O . ALA A 1 195 ? -14.896 -17.368 19.795 1.00 97.56 195 ALA A O 1
ATOM 1509 N N . LEU A 1 196 ? -15.020 -15.971 21.548 1.00 97.06 196 LEU A N 1
ATOM 1510 C CA . LEU A 1 196 ? -13.941 -16.578 22.330 1.00 97.06 196 LEU A CA 1
ATOM 1511 C C . LEU A 1 196 ? -14.409 -17.662 23.317 1.00 97.06 196 LEU A C 1
ATOM 1513 O O . LEU A 1 196 ? -13.606 -18.148 24.117 1.00 97.06 196 LEU A O 1
ATOM 1517 N N . GLY A 1 197 ? -15.691 -18.042 23.293 1.00 96.50 197 GLY A N 1
ATOM 1518 C CA . GLY A 1 197 ? -16.261 -19.051 24.190 1.00 96.50 197 GLY A CA 1
ATOM 1519 C C . GLY A 1 197 ? -16.372 -18.611 25.657 1.00 96.50 197 GLY A C 1
ATOM 1520 O O . GLY A 1 197 ? -16.520 -19.454 26.546 1.00 96.50 197 GLY A O 1
ATOM 1521 N N . ILE A 1 198 ? -16.300 -17.308 25.929 1.00 96.69 198 ILE A N 1
ATOM 1522 C CA . ILE A 1 198 ? -16.430 -16.723 27.265 1.00 96.69 198 ILE A CA 1
ATOM 1523 C C . ILE A 1 198 ? -17.916 -16.492 27.539 1.00 96.69 198 ILE A C 1
ATOM 1525 O O . ILE A 1 198 ? -18.568 -15.682 26.884 1.00 96.69 198 ILE A O 1
ATOM 1529 N N . ARG A 1 199 ? -18.461 -17.216 28.520 1.00 93.81 199 ARG A N 1
ATOM 1530 C CA . ARG A 1 199 ? -19.860 -17.069 28.939 1.00 93.81 199 ARG A CA 1
ATOM 1531 C C . ARG A 1 199 ? -19.995 -15.838 29.821 1.00 93.81 199 ARG A C 1
ATOM 1533 O O . ARG A 1 199 ? -19.514 -15.847 30.950 1.00 93.81 199 ARG A O 1
ATOM 1540 N N . THR A 1 200 ? -20.638 -14.806 29.298 1.00 95.19 200 THR A N 1
ATOM 1541 C CA . THR A 1 200 ? -20.957 -13.589 30.039 1.00 95.19 200 THR A CA 1
ATOM 1542 C C . THR A 1 200 ? -22.164 -12.903 29.407 1.00 95.19 200 THR A C 1
ATOM 1544 O O . THR A 1 200 ? -22.524 -13.215 28.275 1.00 95.19 200 THR A O 1
ATOM 1547 N N . SER A 1 201 ? -22.798 -12.000 30.145 1.00 93.69 201 SER A N 1
ATOM 1548 C CA . SER A 1 201 ? -23.903 -11.161 29.679 1.00 93.69 201 SER A CA 1
ATOM 1549 C C . SER A 1 201 ? -23.525 -9.680 29.696 1.00 93.69 201 SER A C 1
ATOM 1551 O O . SER A 1 201 ? -22.688 -9.253 30.495 1.00 93.69 201 SER A O 1
ATOM 1553 N N . ALA A 1 202 ? -24.207 -8.859 28.894 1.00 92.56 202 ALA A N 1
ATOM 1554 C CA . ALA A 1 202 ? -24.038 -7.402 28.901 1.00 92.56 202 ALA A CA 1
ATOM 1555 C C . ALA A 1 202 ? -24.128 -6.764 30.308 1.00 92.56 202 ALA A C 1
ATOM 1557 O O . ALA A 1 202 ? -23.425 -5.793 30.600 1.00 92.56 202 ALA A O 1
ATOM 1558 N N . HIS A 1 203 ? -24.958 -7.317 31.202 1.00 93.88 203 HIS A N 1
ATOM 1559 C CA . HIS A 1 203 ? -25.074 -6.845 32.585 1.00 93.88 203 HIS A CA 1
ATOM 1560 C C . HIS A 1 203 ? -23.817 -7.142 33.417 1.00 93.88 203 HIS A C 1
ATOM 1562 O O . HIS A 1 203 ? -23.340 -6.275 34.146 1.00 93.88 203 HIS A O 1
ATOM 1568 N N . GLU A 1 204 ? -23.246 -8.339 33.279 1.00 95.88 204 GLU A N 1
ATOM 1569 C CA . GLU A 1 204 ? -21.995 -8.707 33.953 1.00 95.88 204 GLU A CA 1
ATOM 1570 C C . GLU A 1 204 ? -20.812 -7.899 33.416 1.00 95.88 204 GLU A C 1
ATOM 1572 O O . GLU A 1 204 ? -19.991 -7.430 34.199 1.00 95.88 204 GLU A O 1
ATOM 1577 N N . LEU A 1 205 ? -20.753 -7.675 32.100 1.00 96.88 205 LEU A N 1
ATOM 1578 C CA . LEU A 1 205 ? -19.735 -6.829 31.470 1.00 96.88 205 LEU A CA 1
ATOM 1579 C C . LEU A 1 205 ? -19.823 -5.373 31.939 1.00 96.88 205 LEU A C 1
ATOM 1581 O O . LEU A 1 205 ? -18.802 -4.737 32.195 1.00 96.88 205 LEU A O 1
ATOM 1585 N N . THR A 1 206 ? -21.044 -4.866 32.107 1.00 95.19 206 THR A N 1
ATOM 1586 C CA . THR A 1 206 ? -21.303 -3.554 32.707 1.00 95.19 206 THR A CA 1
ATOM 1587 C C . THR A 1 206 ? -20.775 -3.495 34.141 1.00 95.19 206 THR A C 1
ATOM 1589 O O . THR A 1 206 ? -19.966 -2.624 34.455 1.00 95.19 206 THR A O 1
ATOM 1592 N N . GLY A 1 207 ? -21.151 -4.459 34.991 1.00 95.12 207 GLY A N 1
ATOM 1593 C CA . GLY A 1 207 ? -20.658 -4.528 36.370 1.00 95.12 207 GLY A CA 1
ATOM 1594 C C . GLY A 1 207 ? -19.135 -4.690 36.457 1.00 95.12 207 GLY A C 1
ATOM 1595 O O . GLY A 1 207 ? -18.493 -4.132 37.347 1.00 95.12 207 GLY A O 1
ATOM 1596 N N . LEU A 1 208 ? -18.528 -5.398 35.501 1.00 95.38 208 LEU A N 1
ATOM 1597 C CA . LEU A 1 208 ? -17.077 -5.523 35.396 1.00 95.38 208 LEU A CA 1
ATOM 1598 C C . LEU A 1 208 ? -16.422 -4.178 35.052 1.00 95.38 208 LEU A C 1
ATOM 1600 O O . LEU A 1 208 ? -15.464 -3.780 35.710 1.00 95.38 208 LEU A O 1
ATOM 1604 N N . ALA A 1 209 ? -16.954 -3.458 34.063 1.00 94.75 209 ALA A N 1
ATOM 1605 C CA . ALA A 1 209 ? -16.457 -2.135 33.691 1.00 94.75 209 ALA A CA 1
ATOM 1606 C C . ALA A 1 209 ? -16.574 -1.123 34.844 1.00 94.75 209 ALA A C 1
ATOM 1608 O O . ALA A 1 209 ? -15.655 -0.335 35.057 1.00 94.75 209 ALA A O 1
ATOM 1609 N N . ASP A 1 210 ? -17.663 -1.193 35.615 1.00 94.00 210 ASP A N 1
ATOM 1610 C CA . ASP A 1 210 ? -17.906 -0.335 36.782 1.00 94.00 210 ASP A CA 1
ATOM 1611 C C . ASP A 1 210 ? -17.044 -0.693 38.003 1.00 94.00 210 ASP A C 1
ATOM 1613 O O . ASP A 1 210 ? -16.793 0.160 38.850 1.00 94.00 210 ASP A O 1
ATOM 1617 N N . SER A 1 211 ? -16.575 -1.940 38.111 1.00 93.94 211 SER A N 1
ATOM 1618 C CA . SER A 1 211 ? -15.718 -2.383 39.225 1.00 93.94 211 SER A CA 1
ATOM 1619 C C . SER A 1 211 ? -14.222 -2.210 38.952 1.00 93.94 211 SER A C 1
ATOM 1621 O O . SER A 1 211 ? -13.450 -2.018 39.890 1.00 93.94 211 SER A O 1
ATOM 1623 N N . LEU A 1 212 ? -13.800 -2.233 37.684 1.00 93.38 212 LEU A N 1
ATOM 1624 C CA . LEU A 1 212 ? -12.399 -2.088 37.275 1.00 93.38 212 LEU A CA 1
ATOM 1625 C C . LEU A 1 212 ? -12.074 -0.674 36.774 1.00 93.38 212 LEU A C 1
ATOM 1627 O O . LEU A 1 212 ? -11.404 -0.510 35.751 1.00 93.38 212 LEU A O 1
ATOM 1631 N N . THR A 1 213 ? -12.500 0.359 37.505 1.00 92.75 213 THR A N 1
ATOM 1632 C CA . THR A 1 213 ? -12.321 1.768 37.105 1.00 92.75 213 THR A CA 1
ATOM 1633 C C . THR A 1 213 ? -10.870 2.211 36.997 1.00 92.75 213 THR A C 1
ATOM 1635 O O . THR A 1 213 ? -10.614 3.215 36.345 1.00 92.75 213 THR A O 1
ATOM 1638 N N . GLU A 1 214 ? -9.921 1.499 37.605 1.00 89.50 214 GLU A N 1
ATOM 1639 C CA . GLU A 1 214 ? -8.481 1.779 37.483 1.00 89.50 214 GLU A CA 1
ATOM 1640 C C . GLU A 1 214 ? -7.892 1.275 36.155 1.00 89.50 214 GLU A C 1
ATOM 1642 O O . GLU A 1 214 ? -6.874 1.773 35.677 1.00 89.50 214 GLU A O 1
ATOM 1647 N N . VAL A 1 215 ? -8.544 0.293 35.525 1.00 91.12 215 VAL A N 1
ATOM 1648 C CA . VAL A 1 215 ? -8.071 -0.353 34.290 1.00 91.12 215 VAL A CA 1
ATOM 1649 C C . VAL A 1 215 ? -8.884 0.104 33.083 1.00 91.12 215 VAL A C 1
ATOM 1651 O O . VAL A 1 215 ? -8.328 0.339 32.004 1.00 91.12 215 VAL A O 1
ATOM 1654 N N . LEU A 1 216 ? -10.195 0.237 33.265 1.00 95.25 216 LEU A N 1
ATOM 1655 C CA . LEU A 1 216 ? -11.158 0.547 32.223 1.00 95.25 216 LEU A CA 1
ATOM 1656 C C . LEU A 1 216 ? -11.696 1.967 32.387 1.00 95.25 216 LEU A C 1
ATOM 1658 O O . LEU A 1 216 ? -11.886 2.471 33.496 1.00 95.25 216 LEU A O 1
ATOM 1662 N N . ALA A 1 217 ? -11.946 2.610 31.254 1.00 94.81 217 ALA A N 1
ATOM 1663 C CA . ALA A 1 217 ? -12.752 3.811 31.177 1.00 94.81 217 ALA A CA 1
ATOM 1664 C C . ALA A 1 217 ? -14.044 3.491 30.428 1.00 94.81 217 ALA A C 1
ATOM 1666 O O . ALA A 1 217 ? -14.073 2.711 29.474 1.00 94.81 217 ALA A O 1
ATOM 1667 N N . VAL A 1 218 ? -15.118 4.100 30.910 1.00 94.69 218 VAL A N 1
ATOM 1668 C CA . VAL A 1 218 ? -16.454 3.984 30.348 1.00 94.69 218 VAL A CA 1
ATOM 1669 C C . VAL A 1 218 ? -16.851 5.364 29.864 1.00 94.69 218 VAL A C 1
ATOM 1671 O O . VAL A 1 218 ? -16.668 6.349 30.582 1.00 94.69 218 VAL A O 1
ATOM 1674 N N . SER A 1 219 ? -17.402 5.428 28.661 1.00 92.12 219 SER A N 1
ATOM 1675 C CA . SER A 1 219 ? -18.022 6.642 28.146 1.00 92.12 219 SER A CA 1
ATOM 1676 C C . SER A 1 219 ? -19.422 6.330 27.645 1.00 92.12 219 SER A C 1
ATOM 1678 O O . SER A 1 219 ? -19.602 5.465 26.784 1.00 92.12 219 SER A O 1
ATOM 1680 N N . ASP A 1 220 ? -20.386 7.073 28.175 1.00 85.56 220 ASP A N 1
ATOM 1681 C CA . ASP A 1 220 ? -21.774 7.071 27.740 1.00 85.56 220 ASP A CA 1
ATOM 1682 C C . ASP A 1 220 ? -21.973 8.331 26.899 1.00 85.56 220 ASP A C 1
ATOM 1684 O O . ASP A 1 220 ? -21.830 9.449 27.393 1.00 85.56 220 ASP A O 1
ATOM 1688 N N . THR A 1 221 ? -22.209 8.161 25.601 1.00 74.75 221 THR A N 1
ATOM 1689 C CA . THR A 1 221 ? -22.509 9.288 24.707 1.00 74.75 221 THR A CA 1
ATOM 1690 C C . THR A 1 221 ? -24.009 9.300 24.463 1.00 74.75 221 THR A C 1
ATOM 1692 O O . THR A 1 221 ? -24.580 8.246 24.184 1.00 74.75 221 THR A O 1
ATOM 1695 N N . ASP A 1 222 ? -24.651 10.466 24.565 1.00 61.72 222 ASP A N 1
ATOM 1696 C CA . ASP A 1 222 ? -26.100 10.591 24.378 1.00 61.72 222 ASP A CA 1
ATOM 1697 C C . ASP A 1 222 ? -26.542 9.970 23.041 1.00 61.72 222 ASP A C 1
ATOM 1699 O O . ASP A 1 222 ? -26.142 10.410 21.963 1.00 61.72 222 ASP A O 1
ATOM 1703 N N . GLY A 1 223 ? -27.371 8.924 23.119 1.00 65.69 223 GLY A N 1
ATOM 1704 C CA . GLY A 1 223 ? -27.913 8.215 21.955 1.00 65.69 223 GLY A CA 1
ATOM 1705 C C . GLY A 1 223 ? -27.011 7.139 21.334 1.00 65.69 223 GLY A C 1
ATOM 1706 O O . GLY A 1 223 ? -27.440 6.514 20.364 1.00 65.69 223 GLY A O 1
ATOM 1707 N N . ALA A 1 224 ? -25.814 6.887 21.873 1.00 74.75 224 ALA A N 1
ATOM 1708 C CA . ALA A 1 224 ? -24.937 5.793 21.448 1.00 74.75 224 ALA A CA 1
ATOM 1709 C C . ALA A 1 224 ? -24.840 4.691 22.514 1.00 74.75 224 ALA A C 1
ATOM 1711 O O . ALA A 1 224 ? -25.073 4.923 23.700 1.00 74.75 224 ALA A O 1
ATOM 1712 N N . ASP A 1 225 ? -24.453 3.486 22.093 1.00 83.69 225 ASP A N 1
ATOM 1713 C CA . ASP A 1 225 ? -24.171 2.402 23.030 1.00 83.69 225 ASP A CA 1
ATOM 1714 C C . ASP A 1 225 ? -22.985 2.746 23.930 1.00 83.69 225 ASP A C 1
ATOM 1716 O O . ASP A 1 225 ? -21.980 3.302 23.473 1.00 83.69 225 ASP A O 1
ATOM 1720 N N . ARG A 1 226 ? -23.089 2.331 25.196 1.00 92.12 226 ARG A N 1
ATOM 1721 C CA . ARG A 1 226 ? -22.024 2.405 26.199 1.00 92.12 226 ARG A CA 1
ATOM 1722 C C . ARG A 1 226 ? -20.708 1.874 25.629 1.00 92.12 226 ARG A C 1
ATOM 1724 O O . ARG A 1 226 ? -20.644 0.736 25.159 1.00 92.12 226 ARG A O 1
ATOM 1731 N N . GLN A 1 227 ? -19.668 2.700 25.676 1.00 94.75 227 GLN A N 1
ATOM 1732 C CA . GLN A 1 227 ? -18.347 2.389 25.134 1.00 94.75 227 GLN A CA 1
ATOM 1733 C C . GLN A 1 227 ? -17.357 2.061 26.251 1.00 94.75 227 GLN A C 1
ATOM 1735 O O . GLN A 1 227 ? -17.338 2.729 27.287 1.00 94.75 227 GLN A O 1
ATOM 1740 N N . ILE A 1 228 ? -16.509 1.063 26.010 1.00 96.50 228 ILE A N 1
ATOM 1741 C CA . ILE A 1 228 ? -15.486 0.596 26.942 1.00 96.50 228 ILE A CA 1
ATOM 1742 C C . ILE A 1 228 ? -14.112 0.743 26.286 1.00 96.50 228 ILE A C 1
ATOM 1744 O O . ILE A 1 228 ? -13.888 0.283 25.162 1.00 96.50 228 ILE A O 1
ATOM 1748 N N . THR A 1 229 ? -13.181 1.369 27.001 1.00 95.44 229 THR A N 1
ATOM 1749 C CA . THR A 1 229 ? -11.777 1.513 26.600 1.00 95.44 229 THR A CA 1
ATOM 1750 C C . THR A 1 229 ? -10.855 1.077 27.737 1.00 95.44 229 THR A C 1
ATOM 1752 O O . THR A 1 229 ? -11.212 1.128 28.915 1.00 95.44 229 THR A O 1
ATOM 1755 N N . PHE A 1 230 ? -9.625 0.683 27.408 1.00 94.56 230 PHE A N 1
ATOM 1756 C CA . PHE A 1 230 ? -8.558 0.637 28.408 1.00 94.56 230 PHE A CA 1
ATOM 1757 C C . PHE A 1 230 ? -8.085 2.061 28.708 1.00 94.56 230 PHE A C 1
ATOM 1759 O O . PHE A 1 230 ? -7.909 2.856 27.785 1.00 94.56 230 PHE A O 1
ATOM 1766 N N . ARG A 1 231 ? -7.830 2.380 29.983 1.00 90.81 231 ARG A N 1
ATOM 1767 C CA . ARG A 1 231 ? -7.242 3.678 30.364 1.00 90.81 231 ARG A CA 1
ATOM 1768 C C . ARG A 1 231 ? -5.838 3.860 29.816 1.00 90.81 231 ARG A C 1
ATOM 1770 O O . ARG A 1 231 ? -5.487 4.938 29.354 1.00 90.81 231 ARG A O 1
ATOM 1777 N N . ALA A 1 232 ? -5.050 2.794 29.888 1.00 88.56 232 ALA A N 1
ATOM 1778 C CA . ALA A 1 232 ? -3.707 2.742 29.347 1.00 88.56 232 ALA A CA 1
ATOM 1779 C C . ALA A 1 232 ? -3.666 1.699 28.234 1.00 88.56 232 ALA A C 1
ATOM 1781 O O . ALA A 1 232 ? -3.905 0.511 28.467 1.00 88.56 232 ALA A O 1
ATOM 1782 N N . GLU A 1 233 ? -3.327 2.131 27.023 1.00 89.25 233 GLU A N 1
ATOM 1783 C CA . GLU A 1 233 ? -3.244 1.231 25.873 1.00 89.25 233 GLU A CA 1
ATOM 1784 C C . GLU A 1 233 ? -2.141 0.172 26.050 1.00 89.25 233 GLU A C 1
ATOM 1786 O O . GLU A 1 233 ? -2.266 -0.964 25.587 1.00 89.25 233 GLU A O 1
ATOM 1791 N N . SER A 1 234 ? -1.110 0.489 26.840 1.00 86.12 234 SER A N 1
ATOM 1792 C CA . SER A 1 234 ? -0.105 -0.473 27.300 1.00 86.12 234 SER A CA 1
ATOM 1793 C C . SER A 1 234 ? -0.720 -1.720 27.943 1.00 86.12 234 SER A C 1
ATOM 1795 O O . SER A 1 234 ? -0.213 -2.820 27.724 1.00 86.12 234 SER A O 1
ATOM 1797 N N . THR A 1 235 ? -1.821 -1.588 28.690 1.00 88.62 235 THR A N 1
ATOM 1798 C CA . THR A 1 235 ? -2.513 -2.717 29.325 1.00 88.62 235 THR A CA 1
ATOM 1799 C C . THR A 1 235 ? -3.093 -3.669 28.285 1.00 88.62 235 THR A C 1
ATOM 1801 O O . THR A 1 235 ? -2.904 -4.880 28.405 1.00 88.62 235 THR A O 1
ATOM 1804 N N . ARG A 1 236 ? -3.714 -3.141 27.219 1.00 91.50 236 ARG A N 1
ATOM 1805 C CA . ARG A 1 236 ? -4.236 -3.948 26.103 1.00 91.50 236 ARG A CA 1
ATOM 1806 C C . ARG A 1 236 ? -3.129 -4.794 25.477 1.00 91.50 236 ARG A C 1
ATOM 1808 O O . ARG A 1 236 ? -3.281 -6.003 25.316 1.00 91.50 236 ARG A O 1
ATOM 1815 N N . HIS A 1 237 ? -1.993 -4.173 25.167 1.00 88.19 237 HIS A N 1
ATOM 1816 C CA . HIS A 1 237 ? -0.861 -4.868 24.550 1.00 88.19 237 HIS A CA 1
ATOM 1817 C C . HIS A 1 237 ? -0.198 -5.879 25.490 1.00 88.19 237 HIS A C 1
ATOM 1819 O O . HIS A 1 237 ? 0.155 -6.970 25.048 1.00 88.19 237 HIS A O 1
ATOM 1825 N N . ARG A 1 238 ? -0.087 -5.571 26.788 1.00 87.50 238 ARG A N 1
ATOM 1826 C CA . ARG A 1 238 ? 0.399 -6.527 27.796 1.00 87.50 238 ARG A CA 1
ATOM 1827 C C . ARG A 1 238 ? -0.523 -7.745 27.915 1.00 87.50 238 ARG A C 1
ATOM 1829 O O . ARG A 1 238 ? -0.025 -8.862 28.013 1.00 87.50 238 ARG A O 1
ATOM 1836 N N . ILE A 1 239 ? -1.843 -7.552 27.839 1.00 91.44 239 ILE A N 1
ATOM 1837 C CA . ILE A 1 239 ? -2.815 -8.655 27.778 1.00 91.44 239 ILE A CA 1
ATOM 1838 C C . ILE A 1 239 ? -2.607 -9.492 26.509 1.00 91.44 239 ILE A C 1
ATOM 1840 O O . ILE A 1 239 ? -2.483 -10.708 26.621 1.00 91.44 239 ILE A O 1
ATOM 1844 N N . ARG A 1 240 ? -2.504 -8.867 25.324 1.00 91.69 240 ARG A N 1
ATOM 1845 C CA . ARG A 1 240 ? -2.261 -9.579 24.049 1.00 91.69 240 ARG A CA 1
ATOM 1846 C C . ARG A 1 240 ? -0.942 -10.360 24.043 1.00 91.69 240 ARG A C 1
ATOM 1848 O O . ARG A 1 240 ? -0.869 -11.413 23.419 1.00 91.69 240 ARG A O 1
ATOM 1855 N N . ALA A 1 241 ? 0.083 -9.866 24.738 1.00 87.62 241 ALA A N 1
ATOM 1856 C CA . ALA A 1 241 ? 1.365 -10.555 24.873 1.00 87.62 241 ALA A CA 1
ATOM 1857 C C . ALA A 1 241 ? 1.262 -11.822 25.741 1.00 87.62 241 ALA A C 1
ATOM 1859 O O . ALA A 1 241 ? 1.882 -12.833 25.423 1.00 87.62 241 ALA A O 1
ATOM 1860 N N . VAL A 1 242 ? 0.465 -11.786 26.816 1.00 90.19 242 VAL A N 1
ATOM 1861 C CA . VAL A 1 242 ? 0.224 -12.955 27.683 1.00 90.19 242 VAL A CA 1
ATOM 1862 C C . VAL A 1 242 ? -0.765 -13.935 27.048 1.00 90.19 242 VAL A C 1
ATOM 1864 O O . VAL A 1 242 ? -0.603 -15.148 27.168 1.00 90.19 242 VAL A O 1
ATOM 1867 N N . ARG A 1 243 ? -1.787 -13.422 26.359 1.00 91.25 243 ARG A N 1
ATOM 1868 C CA . ARG A 1 243 ? -2.830 -14.207 25.699 1.00 91.25 243 ARG A CA 1
ATOM 1869 C C . ARG A 1 243 ? -3.011 -13.721 24.256 1.00 91.25 243 ARG A C 1
ATOM 1871 O O . ARG A 1 243 ? -3.785 -12.786 24.031 1.00 91.25 243 ARG A O 1
ATOM 1878 N N . PRO A 1 244 ? -2.319 -14.352 23.288 1.00 93.62 244 PRO A N 1
ATOM 1879 C CA . PRO A 1 244 ? -2.453 -14.022 21.874 1.00 93.62 244 PRO A CA 1
ATOM 1880 C C . PRO A 1 244 ? -3.905 -14.082 21.400 1.00 93.62 244 PRO A C 1
ATOM 1882 O O . PRO A 1 244 ? -4.691 -14.925 21.842 1.00 93.62 244 PRO A O 1
ATOM 1885 N N . VAL A 1 245 ? -4.259 -13.175 20.493 1.00 96.12 245 VAL A N 1
ATOM 1886 C CA . VAL A 1 245 ? -5.622 -13.051 19.973 1.00 96.12 245 VAL A CA 1
ATOM 1887 C C . VAL A 1 245 ? -5.896 -14.178 18.969 1.00 96.12 245 VAL A C 1
ATOM 1889 O O . VAL A 1 245 ? -5.158 -14.306 17.992 1.00 96.12 245 VAL A O 1
ATOM 1892 N N . PRO A 1 246 ? -6.955 -14.988 19.148 1.00 96.94 246 PRO A N 1
ATOM 1893 C CA . PRO A 1 246 ? -7.314 -16.037 18.197 1.00 96.94 246 PRO A CA 1
ATOM 1894 C C . PRO A 1 246 ? -8.097 -15.439 17.018 1.00 96.94 246 PRO A C 1
ATOM 1896 O O . PRO A 1 246 ? -9.314 -15.591 16.908 1.00 96.94 246 PRO A O 1
ATOM 1899 N N . HIS A 1 247 ? -7.385 -14.726 16.143 1.00 97.81 247 HIS A N 1
ATOM 1900 C CA . HIS A 1 247 ? -7.968 -13.966 15.036 1.00 97.81 247 HIS A CA 1
ATOM 1901 C C . HIS A 1 247 ? -8.870 -14.803 14.115 1.00 97.81 247 HIS A C 1
ATOM 1903 O O . HIS A 1 247 ? -9.961 -14.352 13.784 1.00 97.81 247 HIS A O 1
ATOM 1909 N N . GLU A 1 248 ? -8.485 -16.038 13.782 1.00 97.88 248 GLU A N 1
ATOM 1910 C CA . GLU A 1 248 ? -9.276 -16.927 12.911 1.00 97.88 248 GLU A CA 1
ATOM 1911 C C . GLU A 1 248 ? -10.680 -17.229 13.466 1.00 97.88 248 GLU A C 1
ATOM 1913 O O . GLU A 1 248 ? -11.665 -17.260 12.724 1.00 97.88 248 GLU A O 1
ATOM 1918 N N . ALA A 1 249 ? -10.797 -17.400 14.789 1.00 97.94 249 ALA A N 1
ATOM 1919 C CA . ALA A 1 249 ? -12.086 -17.629 15.439 1.00 97.94 249 ALA A CA 1
ATOM 1920 C C . ALA A 1 249 ? -12.992 -16.395 15.323 1.00 97.94 249 ALA A C 1
ATOM 1922 O O . ALA A 1 249 ? -14.184 -16.525 15.052 1.00 97.94 249 ALA A O 1
ATOM 1923 N N . ILE A 1 250 ? -12.416 -15.197 15.469 1.00 98.38 250 ILE A N 1
ATOM 1924 C CA . ILE A 1 250 ? -13.141 -13.930 15.319 1.00 98.38 250 ILE A CA 1
ATOM 1925 C C . ILE A 1 250 ? -13.574 -13.732 13.862 1.00 98.38 250 ILE A C 1
ATOM 1927 O O . ILE A 1 250 ? -14.733 -13.406 13.625 1.00 98.38 250 ILE A O 1
ATOM 1931 N N . VAL A 1 251 ? -12.690 -13.975 12.887 1.00 98.38 251 VAL A N 1
ATOM 1932 C CA . VAL A 1 251 ? -13.014 -13.881 11.449 1.00 98.38 251 VAL A CA 1
ATOM 1933 C C . VAL A 1 251 ? -14.201 -14.775 11.104 1.00 98.38 251 VAL A C 1
ATOM 1935 O O . VAL A 1 251 ? -15.193 -14.298 10.552 1.00 98.38 251 VAL A O 1
ATOM 1938 N N . THR A 1 252 ? -14.121 -16.057 11.469 1.00 97.81 252 THR A N 1
ATOM 1939 C CA . THR A 1 252 ? -15.184 -17.031 11.191 1.00 97.81 252 THR A CA 1
ATOM 1940 C C . THR A 1 252 ? -16.498 -16.604 11.837 1.00 97.81 252 THR A C 1
ATOM 1942 O O . THR A 1 252 ? -17.523 -16.536 11.160 1.00 97.81 252 THR A O 1
ATOM 1945 N N . PHE A 1 253 ? -16.453 -16.219 13.113 1.00 98.00 253 PHE A N 1
ATOM 1946 C CA . PHE A 1 253 ? -17.627 -15.757 13.842 1.00 98.00 253 PHE A CA 1
ATOM 1947 C C . PHE A 1 253 ? -18.276 -14.522 13.201 1.00 98.00 253 PHE A C 1
ATOM 1949 O O . PHE A 1 253 ? -19.494 -14.489 13.029 1.00 98.00 253 PHE A O 1
ATOM 1956 N N . LEU A 1 254 ? -17.491 -13.505 12.830 1.00 97.50 254 LEU A N 1
ATOM 1957 C CA . LEU A 1 254 ? -18.021 -12.284 12.220 1.00 97.50 254 LEU A CA 1
ATOM 1958 C C . LEU A 1 254 ? -18.679 -12.575 10.867 1.00 97.50 254 LEU A C 1
ATOM 1960 O O . LEU A 1 254 ? -19.790 -12.102 10.630 1.00 97.50 254 LEU A O 1
ATOM 1964 N N . ILE A 1 255 ? -18.049 -13.392 10.016 1.00 96.19 255 ILE A N 1
ATOM 1965 C CA . ILE A 1 255 ? -18.627 -13.792 8.724 1.00 96.19 255 ILE A CA 1
ATOM 1966 C C . ILE A 1 255 ? -19.955 -14.527 8.939 1.00 96.19 255 ILE A C 1
ATOM 1968 O O . ILE A 1 255 ? -20.964 -14.155 8.342 1.00 96.19 255 ILE A O 1
ATOM 1972 N N . GLU A 1 256 ? -19.995 -15.521 9.830 1.00 95.38 256 GLU A N 1
ATOM 1973 C CA . GLU A 1 256 ? -21.214 -16.287 10.121 1.00 95.38 256 GLU A CA 1
ATOM 1974 C C . GLU A 1 256 ? -22.338 -15.406 10.678 1.00 95.38 256 GLU A C 1
ATOM 1976 O O . GLU A 1 256 ? -23.497 -15.531 10.273 1.00 95.38 256 GLU A O 1
ATOM 1981 N N . ARG A 1 257 ? -22.007 -14.474 11.580 1.00 94.75 257 ARG A N 1
ATOM 1982 C CA . ARG A 1 257 ? -22.985 -13.535 12.143 1.00 94.75 257 ARG A CA 1
ATOM 1983 C C . ARG A 1 257 ? -23.545 -12.576 11.104 1.00 94.75 257 ARG A C 1
ATOM 1985 O O . ARG A 1 257 ? -24.709 -12.182 11.224 1.00 94.75 257 ARG A O 1
ATOM 1992 N N . MET A 1 258 ? -22.735 -12.181 10.125 1.00 94.12 258 MET A N 1
ATOM 1993 C CA . MET A 1 258 ? -23.120 -11.195 9.119 1.00 94.12 258 MET A CA 1
ATOM 1994 C C . MET A 1 258 ? -23.725 -11.804 7.847 1.00 94.12 258 MET A C 1
ATOM 1996 O O . MET A 1 258 ? -24.450 -11.100 7.149 1.00 94.12 258 MET A O 1
ATOM 2000 N N . ALA A 1 259 ? -23.532 -13.100 7.574 1.00 86.44 259 ALA A N 1
ATOM 2001 C CA . ALA A 1 259 ? -24.003 -13.777 6.357 1.00 86.44 259 ALA A CA 1
ATOM 2002 C C . ALA A 1 259 ? -25.522 -13.650 6.084 1.00 86.44 259 ALA A C 1
ATOM 2004 O O . ALA A 1 259 ? -25.959 -13.800 4.947 1.00 86.44 259 ALA A O 1
ATOM 2005 N N . GLY A 1 260 ? -26.338 -13.353 7.104 1.00 74.62 260 GLY A N 1
ATOM 2006 C CA . GLY A 1 260 ? -27.783 -13.111 6.970 1.00 74.62 260 GLY A CA 1
ATOM 2007 C C . GLY A 1 260 ? -28.209 -11.637 6.883 1.00 74.62 260 GLY A C 1
ATOM 2008 O O . GLY A 1 260 ? -29.406 -11.362 6.848 1.00 74.62 260 GLY A O 1
ATOM 2009 N N . ARG A 1 261 ? -27.268 -10.684 6.903 1.00 77.44 261 ARG A N 1
ATOM 2010 C CA . ARG A 1 261 ? -27.524 -9.232 6.985 1.00 77.44 261 ARG A CA 1
ATOM 2011 C C . ARG A 1 261 ? -27.093 -8.512 5.702 1.00 77.44 261 ARG A C 1
ATOM 2013 O O . ARG A 1 261 ? -26.259 -7.617 5.737 1.00 77.44 261 ARG A O 1
ATOM 2020 N N . THR A 1 262 ? -27.641 -8.936 4.566 1.00 68.38 262 THR A N 1
ATOM 2021 C CA . THR A 1 262 ? -27.163 -8.548 3.225 1.00 68.38 262 THR A CA 1
ATOM 2022 C C . THR A 1 262 ? -28.010 -7.485 2.528 1.00 68.38 262 THR A C 1
ATOM 2024 O O . THR A 1 262 ? -27.747 -7.149 1.386 1.00 68.38 262 THR A O 1
ATOM 2027 N N . THR A 1 263 ? -29.049 -6.937 3.162 1.00 75.56 263 THR A N 1
ATOM 2028 C CA . THR A 1 263 ? -29.929 -5.953 2.498 1.00 75.56 263 THR A CA 1
ATOM 2029 C C . THR A 1 263 ? -29.356 -4.536 2.463 1.00 75.56 263 THR A C 1
ATOM 2031 O O . THR A 1 263 ? -29.909 -3.676 1.787 1.00 75.56 263 THR A O 1
ATOM 2034 N N . THR A 1 264 ? -28.309 -4.267 3.245 1.00 83.38 264 THR A N 1
ATOM 2035 C CA . THR A 1 264 ? -27.612 -2.977 3.341 1.00 83.38 264 THR A CA 1
ATOM 2036 C C . THR A 1 264 ? -26.139 -3.212 3.691 1.00 83.38 264 THR A C 1
ATOM 2038 O O . THR A 1 264 ? -25.743 -4.326 4.034 1.00 83.38 264 THR A O 1
ATOM 2041 N N . ALA A 1 265 ? -25.304 -2.168 3.629 1.00 88.88 265 ALA A N 1
ATOM 2042 C CA . ALA A 1 265 ? -23.923 -2.250 4.105 1.00 88.88 265 ALA A CA 1
ATOM 2043 C C . ALA A 1 265 ? -23.861 -2.712 5.577 1.00 88.88 265 ALA A C 1
ATOM 2045 O O . ALA A 1 265 ? -24.682 -2.287 6.395 1.00 88.88 265 ALA A O 1
ATOM 2046 N N . TRP A 1 266 ? -22.869 -3.531 5.953 1.00 93.94 266 TRP A N 1
ATOM 2047 C CA . TRP A 1 266 ? -22.731 -3.990 7.343 1.00 93.94 266 TRP A CA 1
ATOM 2048 C C . TRP A 1 266 ? -22.586 -2.832 8.331 1.00 93.94 266 TRP A C 1
ATOM 2050 O O . TRP A 1 266 ? -23.131 -2.903 9.428 1.00 93.94 266 TRP A O 1
ATOM 2060 N N . SER A 1 267 ? -21.963 -1.722 7.933 1.00 91.06 267 SER A N 1
ATOM 2061 C CA . SER A 1 267 ? -21.881 -0.505 8.751 1.00 91.06 267 SER A CA 1
ATOM 2062 C C . SER A 1 267 ? -23.247 0.096 9.121 1.00 91.06 267 SER A C 1
ATOM 2064 O O . SER A 1 267 ? -23.349 0.818 10.107 1.00 91.06 267 SER A O 1
ATOM 2066 N N . ALA A 1 268 ? -24.318 -0.242 8.399 1.00 90.38 268 ALA A N 1
ATOM 2067 C CA . ALA A 1 268 ? -25.690 0.136 8.736 1.00 90.38 268 ALA A CA 1
ATOM 2068 C C . ALA A 1 268 ? -26.420 -0.908 9.613 1.00 90.38 268 ALA A C 1
ATOM 2070 O O . ALA A 1 268 ? -27.549 -0.675 10.038 1.00 90.38 268 ALA A O 1
ATOM 2071 N N . SER A 1 269 ? -25.797 -2.055 9.910 1.00 90.69 269 SER A N 1
ATOM 2072 C CA . SER A 1 269 ? -26.395 -3.195 10.630 1.00 90.69 269 SER A CA 1
ATOM 2073 C C . SER A 1 269 ? -26.146 -3.179 12.151 1.00 90.69 269 SER A C 1
ATOM 2075 O O . SER A 1 269 ? -26.123 -4.233 12.799 1.00 90.69 269 SER A O 1
ATOM 2077 N N . GLY A 1 270 ? -25.954 -1.987 12.725 1.00 92.00 270 GLY A N 1
ATOM 2078 C CA . GLY A 1 270 ? -25.684 -1.767 14.149 1.00 92.00 270 GLY A CA 1
ATOM 2079 C C . GLY A 1 270 ? -24.202 -1.907 14.545 1.00 92.00 270 GLY A C 1
ATOM 2080 O O . GLY A 1 270 ? -23.340 -2.062 13.678 1.00 92.00 270 GLY A O 1
ATOM 2081 N N . PRO A 1 271 ? -23.884 -1.883 15.854 1.00 94.50 271 PRO A N 1
ATOM 2082 C CA . PRO A 1 271 ? -22.505 -1.810 16.356 1.00 94.50 271 PRO A CA 1
ATOM 2083 C C . PRO A 1 271 ? -21.601 -2.952 15.893 1.00 94.50 271 PRO A C 1
ATOM 2085 O O . PRO A 1 271 ? -20.459 -2.715 15.506 1.00 94.50 271 PRO A O 1
ATOM 2088 N N . LEU A 1 272 ? -22.115 -4.189 15.888 1.00 95.75 272 LEU A N 1
ATOM 2089 C CA . LEU A 1 272 ? -21.361 -5.352 15.412 1.00 95.75 272 LEU A CA 1
ATOM 2090 C C . LEU A 1 272 ? -21.070 -5.263 13.911 1.00 95.75 272 LEU A C 1
ATOM 2092 O O . LEU A 1 272 ? -19.991 -5.650 13.480 1.00 95.75 272 LEU A O 1
ATOM 2096 N N . GLY A 1 273 ? -22.007 -4.733 13.124 1.00 95.94 273 GLY A N 1
ATOM 2097 C CA . GLY A 1 273 ? -21.821 -4.550 11.689 1.00 95.94 273 GLY A CA 1
ATOM 2098 C C . GLY A 1 273 ? -20.805 -3.450 11.365 1.00 95.94 273 GLY A C 1
ATOM 2099 O O . GLY A 1 273 ? -19.939 -3.660 10.519 1.00 95.94 273 GLY A O 1
ATOM 2100 N N . ILE A 1 274 ? -20.831 -2.326 12.097 1.00 95.88 274 ILE A N 1
ATOM 2101 C CA . ILE A 1 274 ? -19.793 -1.276 12.031 1.00 95.88 274 ILE A CA 1
ATOM 2102 C C . ILE A 1 274 ? -18.424 -1.864 12.374 1.00 95.88 274 ILE A C 1
ATOM 2104 O O . ILE A 1 274 ? -17.451 -1.654 11.652 1.00 95.88 274 ILE A O 1
ATOM 2108 N N . TYR A 1 275 ? -18.352 -2.638 13.457 1.00 97.81 275 TYR A N 1
ATOM 2109 C CA . TYR A 1 275 ? -17.122 -3.298 13.867 1.00 97.81 275 TYR A CA 1
ATOM 2110 C C . TYR A 1 275 ? -16.616 -4.289 12.807 1.00 97.81 275 TYR A C 1
ATOM 2112 O O . TYR A 1 275 ? -15.434 -4.260 12.465 1.00 97.81 275 TYR A O 1
ATOM 2120 N N . ALA A 1 276 ? -17.492 -5.135 12.257 1.00 97.81 276 ALA A N 1
ATOM 2121 C CA . ALA A 1 276 ? -17.130 -6.120 11.240 1.00 97.81 276 ALA A CA 1
ATOM 2122 C C . ALA A 1 276 ? -16.630 -5.449 9.953 1.00 97.81 276 ALA A C 1
ATOM 2124 O O . ALA A 1 276 ? -15.551 -5.796 9.477 1.00 97.81 276 ALA A O 1
ATOM 2125 N N . ALA A 1 277 ? -17.353 -4.443 9.446 1.00 96.81 277 ALA A N 1
ATOM 2126 C CA . ALA A 1 277 ? -16.964 -3.678 8.258 1.00 96.81 277 ALA A CA 1
ATOM 2127 C C . ALA A 1 277 ? -15.565 -3.049 8.396 1.00 96.81 277 ALA A C 1
ATOM 2129 O O . ALA A 1 277 ? -14.803 -3.024 7.430 1.00 96.81 277 ALA A O 1
ATOM 2130 N N . ARG A 1 278 ? -15.219 -2.598 9.612 1.00 97.38 278 ARG A N 1
ATOM 2131 C CA . ARG A 1 278 ? -13.965 -1.897 9.920 1.00 97.38 278 ARG A CA 1
ATOM 2132 C C . ARG A 1 278 ? -12.785 -2.803 10.232 1.00 97.38 278 ARG A C 1
ATOM 2134 O O . ARG A 1 278 ? -11.644 -2.413 10.000 1.00 97.38 278 ARG A O 1
ATOM 2141 N N . THR A 1 279 ? -13.024 -3.974 10.818 1.00 98.25 279 THR A N 1
ATOM 2142 C CA . THR A 1 279 ? -11.952 -4.776 11.438 1.00 98.25 279 THR A CA 1
ATOM 2143 C C . THR A 1 279 ? -11.746 -6.148 10.810 1.00 98.25 279 THR A C 1
ATOM 2145 O O . THR A 1 279 ? -10.682 -6.735 11.017 1.00 98.25 279 THR A O 1
ATOM 2148 N N . LEU A 1 280 ? -12.702 -6.662 10.020 1.00 98.25 280 LEU A N 1
ATOM 2149 C CA . LEU A 1 280 ? -12.635 -8.031 9.499 1.00 98.25 280 LEU A CA 1
ATOM 2150 C C . LEU A 1 280 ? -11.371 -8.276 8.666 1.00 98.25 280 LEU A C 1
ATOM 2152 O O . LEU A 1 280 ? -10.700 -9.281 8.880 1.00 98.25 280 LEU A O 1
ATOM 2156 N N . ALA A 1 281 ? -11.009 -7.348 7.776 1.00 98.19 281 ALA A N 1
ATOM 2157 C CA . ALA A 1 281 ? -9.798 -7.455 6.960 1.00 98.19 281 ALA A CA 1
ATOM 2158 C C . ALA A 1 281 ? -8.515 -7.503 7.805 1.00 98.19 281 ALA A C 1
ATOM 2160 O O . ALA A 1 281 ? -7.607 -8.273 7.513 1.00 98.19 281 ALA A O 1
ATOM 2161 N N . LEU A 1 282 ? -8.447 -6.723 8.887 1.00 97.44 282 LEU A N 1
ATOM 2162 C CA . LEU A 1 282 ? -7.286 -6.703 9.775 1.00 97.44 282 LEU A CA 1
ATOM 2163 C C . LEU A 1 282 ? -7.184 -7.990 10.607 1.00 97.44 282 LEU A C 1
ATOM 2165 O O . LEU A 1 282 ? -6.100 -8.547 10.772 1.00 97.44 282 LEU A O 1
ATOM 2169 N N . HIS A 1 283 ? -8.315 -8.514 11.084 1.00 98.25 283 HIS A N 1
ATOM 2170 C CA . HIS A 1 283 ? -8.348 -9.836 11.703 1.00 98.25 283 HIS A CA 1
ATOM 2171 C C . HIS A 1 283 ? -7.948 -10.941 10.717 1.00 98.25 283 HIS A C 1
ATOM 2173 O O . HIS A 1 283 ? -7.156 -11.809 11.079 1.00 98.25 283 HIS A O 1
ATOM 2179 N N . ALA A 1 284 ? -8.427 -10.887 9.474 1.00 98.44 284 ALA A N 1
ATOM 2180 C CA . ALA A 1 284 ? -8.059 -11.842 8.434 1.00 98.44 284 ALA A CA 1
ATOM 2181 C C . ALA A 1 284 ? -6.565 -11.777 8.093 1.00 98.44 284 ALA A C 1
ATOM 2183 O O . ALA A 1 284 ? -5.934 -12.825 7.968 1.00 98.44 284 ALA A O 1
ATOM 2184 N N . ALA A 1 285 ? -5.977 -10.580 8.036 1.00 98.00 285 ALA A N 1
ATOM 2185 C CA . ALA A 1 285 ? -4.540 -10.394 7.852 1.00 98.00 285 ALA A CA 1
ATOM 2186 C C . ALA A 1 285 ? -3.734 -11.118 8.942 1.00 98.00 285 ALA A C 1
ATOM 2188 O O . ALA A 1 285 ? -2.858 -11.928 8.643 1.00 98.00 285 ALA A O 1
ATOM 2189 N N . HIS A 1 286 ? -4.083 -10.910 10.215 1.00 96.94 286 HIS A N 1
ATOM 2190 C CA . HIS A 1 286 ? -3.404 -11.576 11.331 1.00 96.94 286 HIS A CA 1
ATOM 2191 C C . HIS A 1 286 ? -3.698 -13.077 11.443 1.00 96.94 286 HIS A C 1
ATOM 2193 O O . HIS A 1 286 ? -2.919 -13.804 12.059 1.00 96.94 286 HIS A O 1
ATOM 2199 N N . ALA A 1 287 ? -4.802 -13.547 10.862 1.00 97.62 287 ALA A N 1
ATOM 2200 C CA . ALA A 1 287 ? -5.132 -14.965 10.769 1.00 97.62 287 ALA A CA 1
ATOM 2201 C C . ALA A 1 287 ? -4.481 -15.669 9.561 1.00 97.62 287 ALA A C 1
ATOM 2203 O O . ALA A 1 287 ? -4.539 -16.893 9.477 1.00 97.62 287 ALA A O 1
ATOM 2204 N N . GLY A 1 288 ? -3.871 -14.929 8.624 1.00 97.69 288 GLY A N 1
ATOM 2205 C CA . GLY A 1 288 ? -3.407 -15.487 7.347 1.00 97.69 288 GLY A CA 1
ATOM 2206 C C . GLY A 1 288 ? -4.552 -15.874 6.401 1.00 97.69 288 GLY A C 1
ATOM 2207 O O . GLY A 1 288 ? -4.378 -16.724 5.534 1.00 97.69 288 GLY A O 1
ATOM 2208 N N . ALA A 1 289 ? -5.727 -15.265 6.573 1.00 97.38 289 ALA A N 1
ATOM 2209 C CA . ALA A 1 289 ? -6.960 -15.559 5.844 1.00 97.38 289 ALA A CA 1
ATOM 2210 C C . ALA A 1 289 ? -7.360 -14.439 4.862 1.00 97.38 289 ALA A C 1
ATOM 2212 O O . ALA A 1 289 ? -8.508 -14.386 4.424 1.00 97.38 289 ALA A O 1
ATOM 2213 N N . MET A 1 290 ? -6.444 -13.525 4.520 1.00 97.25 290 MET A N 1
ATOM 2214 C CA . MET A 1 290 ? -6.758 -12.374 3.665 1.00 97.25 290 MET A CA 1
ATOM 2215 C C . MET A 1 290 ? -7.240 -12.795 2.269 1.00 97.25 290 MET A C 1
ATOM 2217 O O . MET A 1 290 ? -8.235 -12.261 1.790 1.00 97.25 290 MET A O 1
ATOM 2221 N N . ASP A 1 291 ? -6.636 -13.819 1.662 1.00 96.62 291 ASP A N 1
ATOM 2222 C CA . ASP A 1 291 ? -7.049 -14.327 0.344 1.00 96.62 291 ASP A CA 1
ATOM 2223 C C . ASP A 1 291 ? -8.502 -14.827 0.330 1.00 96.62 291 ASP A C 1
ATOM 2225 O O . ASP A 1 291 ? -9.218 -14.640 -0.652 1.00 96.62 291 ASP A O 1
ATOM 2229 N N . ARG A 1 292 ? -8.978 -15.404 1.444 1.00 95.69 292 ARG A N 1
ATOM 2230 C CA . ARG A 1 292 ? -10.383 -15.815 1.601 1.00 95.69 292 ARG A CA 1
ATOM 2231 C C . ARG A 1 292 ? -11.322 -14.611 1.542 1.00 95.69 292 ARG A C 1
ATOM 2233 O O . ARG A 1 292 ? -12.400 -14.722 0.973 1.00 95.69 292 ARG A O 1
ATOM 2240 N N . ILE A 1 293 ? -10.921 -13.488 2.136 1.00 96.44 293 ILE A N 1
ATOM 2241 C CA . ILE A 1 293 ? -11.698 -12.245 2.114 1.00 96.44 293 ILE A CA 1
ATOM 2242 C C . ILE A 1 293 ? -11.664 -11.623 0.718 1.00 96.44 293 ILE A C 1
ATOM 2244 O O . ILE A 1 293 ? -12.708 -11.258 0.194 1.00 96.44 293 ILE A O 1
ATOM 2248 N N . LEU A 1 294 ? -10.486 -11.549 0.093 1.00 96.62 294 LEU A N 1
ATOM 2249 C CA . LEU A 1 294 ? -10.309 -10.974 -1.245 1.00 96.62 294 LEU A CA 1
ATOM 2250 C C . LEU A 1 294 ? -10.993 -11.793 -2.354 1.00 96.62 294 LEU A C 1
ATOM 2252 O O . LEU A 1 294 ? -11.345 -11.237 -3.390 1.00 96.62 294 LEU A O 1
ATOM 2256 N N . GLY A 1 295 ? -11.198 -13.093 -2.138 1.00 96.06 295 GLY A N 1
ATOM 2257 C CA . GLY A 1 295 ? -11.934 -13.970 -3.050 1.00 96.06 295 GLY A CA 1
ATOM 2258 C C . GLY A 1 295 ? -13.457 -13.977 -2.861 1.00 96.06 295 GLY A C 1
ATOM 2259 O O . GLY A 1 295 ? -14.151 -14.603 -3.661 1.00 96.06 295 GLY A O 1
ATOM 2260 N N . ASP A 1 296 ? -13.993 -13.316 -1.830 1.00 96.38 296 ASP A N 1
ATOM 2261 C CA . ASP A 1 296 ? -15.432 -13.265 -1.549 1.00 96.38 296 ASP A CA 1
ATOM 2262 C C . ASP A 1 296 ? -15.981 -11.855 -1.789 1.00 96.38 296 ASP A C 1
ATOM 2264 O O . ASP A 1 296 ? -15.910 -10.968 -0.936 1.00 96.38 296 ASP A O 1
ATOM 2268 N N . GLY A 1 297 ? -16.578 -11.650 -2.962 1.00 95.81 297 GLY A N 1
ATOM 2269 C CA . GLY A 1 297 ? -17.117 -10.347 -3.343 1.00 95.81 297 GLY A CA 1
ATOM 2270 C C . GLY A 1 297 ? -18.307 -9.903 -2.497 1.00 95.81 297 GLY A C 1
ATOM 2271 O O . GLY A 1 297 ? -18.533 -8.701 -2.368 1.00 95.81 297 GLY A O 1
ATOM 2272 N N . THR A 1 298 ? -19.022 -10.836 -1.856 1.00 95.19 298 THR A N 1
ATOM 2273 C CA . THR A 1 298 ? -20.093 -10.484 -0.912 1.00 95.19 298 THR A CA 1
ATOM 2274 C C . THR A 1 298 ? -19.493 -9.841 0.329 1.00 95.19 298 THR A C 1
ATOM 2276 O O . THR A 1 298 ? -19.946 -8.785 0.761 1.00 95.19 298 THR A O 1
ATOM 2279 N N . VAL A 1 299 ? -18.438 -10.445 0.885 1.00 96.12 299 VAL A N 1
ATOM 2280 C CA . VAL A 1 299 ? -17.736 -9.885 2.045 1.00 96.12 299 VAL A CA 1
ATOM 2281 C C . VAL A 1 299 ? -17.070 -8.561 1.681 1.00 96.12 299 VAL A C 1
ATOM 2283 O O . VAL A 1 299 ? -17.272 -7.580 2.396 1.00 96.12 299 VAL A O 1
ATOM 2286 N N . LEU A 1 300 ? -16.340 -8.501 0.560 1.00 95.62 300 LEU A N 1
ATOM 2287 C CA . LEU A 1 300 ? -15.660 -7.279 0.108 1.00 95.62 300 LEU A CA 1
ATOM 2288 C C . LEU A 1 300 ? -16.603 -6.091 -0.023 1.00 95.62 300 LEU A C 1
ATOM 2290 O O . LEU A 1 300 ? -16.252 -4.987 0.390 1.00 95.62 300 LEU A O 1
ATOM 2294 N N . ALA A 1 301 ? -17.806 -6.316 -0.553 1.00 96.00 301 ALA A N 1
ATOM 2295 C CA . ALA A 1 301 ? -18.798 -5.264 -0.712 1.00 96.00 301 ALA A CA 1
ATOM 2296 C C . ALA A 1 301 ? -19.156 -4.572 0.610 1.00 96.00 301 ALA A C 1
ATOM 2298 O O . ALA A 1 301 ? -19.512 -3.394 0.615 1.00 96.00 301 ALA A O 1
ATOM 2299 N N . HIS A 1 302 ? -19.031 -5.266 1.739 1.00 96.38 302 HIS A N 1
ATOM 2300 C CA . HIS A 1 302 ? -19.396 -4.744 3.049 1.00 96.38 302 HIS A CA 1
ATOM 2301 C C . HIS A 1 302 ? -18.228 -4.187 3.876 1.00 96.38 302 HIS A C 1
ATOM 2303 O O . HIS A 1 302 ? -18.479 -3.636 4.952 1.00 96.38 302 HIS A O 1
ATOM 2309 N N . LEU A 1 303 ? -16.982 -4.308 3.410 1.00 96.19 303 LEU A N 1
ATOM 2310 C CA . LEU A 1 303 ? -15.812 -3.774 4.111 1.00 96.19 303 LEU A CA 1
ATOM 2311 C C . LEU A 1 303 ? -15.635 -2.289 3.838 1.00 96.19 303 LEU A C 1
ATOM 2313 O O . LEU A 1 303 ? -15.707 -1.861 2.689 1.00 96.19 303 LEU A O 1
ATOM 2317 N N . ASP A 1 304 ? -15.326 -1.504 4.867 1.00 92.94 304 ASP A N 1
ATOM 2318 C CA . ASP A 1 304 ? -14.938 -0.119 4.622 1.00 92.94 304 ASP A CA 1
ATOM 2319 C C . ASP A 1 304 ? -13.513 -0.013 4.064 1.00 92.94 304 ASP A C 1
ATOM 2321 O O . ASP A 1 304 ? -12.646 -0.849 4.339 1.00 92.94 304 ASP A O 1
ATOM 2325 N N . ALA A 1 305 ? -13.277 1.036 3.270 1.00 95.50 305 ALA A N 1
ATOM 2326 C CA . ALA A 1 305 ? -12.013 1.237 2.571 1.00 95.50 305 ALA A CA 1
ATOM 2327 C C . ALA A 1 305 ? -10.823 1.273 3.541 1.00 95.50 305 ALA A C 1
ATOM 2329 O O . ALA A 1 305 ? -9.846 0.558 3.349 1.00 95.50 305 ALA A O 1
ATOM 2330 N N . TYR A 1 306 ? -10.918 2.044 4.627 1.00 95.88 306 TYR A N 1
ATOM 2331 C CA . TYR A 1 306 ? -9.823 2.181 5.589 1.00 95.88 306 TYR A CA 1
ATOM 2332 C C . TYR A 1 306 ? -9.460 0.843 6.251 1.00 95.88 306 TYR A C 1
ATOM 2334 O O . TYR A 1 306 ? -8.288 0.486 6.320 1.00 95.88 306 TYR A O 1
ATOM 2342 N N . GLY A 1 307 ? -10.449 0.086 6.729 1.00 96.31 307 GLY A N 1
ATOM 2343 C CA . GLY A 1 307 ? -10.264 -1.222 7.352 1.00 96.31 307 GLY A CA 1
ATOM 2344 C C . GLY A 1 307 ? -9.670 -2.243 6.386 1.00 96.31 307 GLY A C 1
ATOM 2345 O O . GLY A 1 307 ? -8.737 -2.962 6.753 1.00 96.31 307 GLY A O 1
ATOM 2346 N N . MET A 1 308 ? -10.151 -2.257 5.137 1.00 97.50 308 MET A N 1
ATOM 2347 C CA . MET A 1 308 ? -9.587 -3.076 4.063 1.00 97.50 308 MET A CA 1
ATOM 2348 C C . MET A 1 308 ? -8.114 -2.729 3.817 1.00 97.50 308 MET A C 1
ATOM 2350 O O . MET A 1 308 ? -7.269 -3.620 3.877 1.00 97.50 308 MET A O 1
ATOM 2354 N N . LEU A 1 309 ? -7.789 -1.449 3.618 1.00 98.06 309 LEU A N 1
ATOM 2355 C CA . LEU A 1 309 ? -6.429 -0.971 3.338 1.00 98.06 309 LEU A CA 1
ATOM 2356 C C . LEU A 1 309 ? -5.463 -1.247 4.502 1.00 98.06 309 LEU A C 1
ATOM 2358 O O . LEU A 1 309 ? -4.328 -1.665 4.278 1.00 98.06 309 LEU A O 1
ATOM 2362 N N . GLN A 1 310 ? -5.920 -1.118 5.752 1.00 97.56 310 GLN A N 1
ATOM 2363 C CA . GLN A 1 310 ? -5.141 -1.525 6.928 1.00 97.56 310 GLN A CA 1
ATOM 2364 C C . GLN A 1 310 ? -4.887 -3.041 6.954 1.00 97.56 310 GLN A C 1
ATOM 2366 O O . GLN A 1 310 ? -3.779 -3.471 7.273 1.00 97.56 310 GLN A O 1
ATOM 2371 N N . GLY A 1 311 ? -5.879 -3.857 6.577 1.00 97.75 311 GLY A N 1
ATOM 2372 C CA . GLY A 1 311 ? -5.707 -5.303 6.419 1.00 97.75 311 GLY A CA 1
ATOM 2373 C C . GLY A 1 311 ? -4.697 -5.666 5.324 1.00 97.75 311 GLY A C 1
ATOM 2374 O O . GLY A 1 311 ? -3.848 -6.533 5.534 1.00 97.75 311 GLY A O 1
ATOM 2375 N N . LEU A 1 312 ? -4.730 -4.970 4.182 1.00 98.25 312 LEU A N 1
ATOM 2376 C CA . LEU A 1 312 ? -3.759 -5.155 3.096 1.00 98.25 312 LEU A CA 1
ATOM 2377 C C . LEU A 1 312 ? -2.341 -4.800 3.565 1.00 98.25 312 LEU A C 1
ATOM 2379 O O . LEU A 1 312 ? -1.424 -5.600 3.396 1.00 98.25 312 LEU A O 1
ATOM 2383 N N . ALA A 1 313 ? -2.172 -3.652 4.227 1.00 96.31 313 ALA A N 1
ATOM 2384 C CA . ALA A 1 313 ? -0.881 -3.212 4.753 1.00 96.31 313 ALA A CA 1
ATOM 2385 C C . ALA A 1 313 ? -0.326 -4.148 5.844 1.00 96.31 313 ALA A C 1
ATOM 2387 O O . ALA A 1 313 ? 0.886 -4.342 5.935 1.00 96.31 313 ALA A O 1
ATOM 2388 N N . ALA A 1 314 ? -1.199 -4.750 6.659 1.00 95.19 314 ALA A N 1
ATOM 2389 C CA . ALA A 1 314 ? -0.809 -5.745 7.657 1.00 95.19 314 ALA A CA 1
ATOM 2390 C C . ALA A 1 314 ? -0.436 -7.100 7.030 1.00 95.19 314 ALA A C 1
ATOM 2392 O O . ALA A 1 314 ? 0.462 -7.774 7.533 1.00 95.19 314 ALA A O 1
ATOM 2393 N N . THR A 1 315 ? -1.103 -7.487 5.938 1.00 97.38 315 THR A N 1
ATOM 2394 C CA . THR A 1 315 ? -0.812 -8.727 5.194 1.00 97.38 315 THR A CA 1
ATOM 2395 C C . THR A 1 315 ? 0.512 -8.609 4.440 1.00 97.38 315 THR A C 1
ATOM 2397 O O . THR A 1 315 ? 1.321 -9.536 4.459 1.00 97.38 315 THR A O 1
ATOM 2400 N N . TRP A 1 316 ? 0.760 -7.449 3.824 1.00 96.06 316 TRP A N 1
ATOM 2401 C CA . TRP A 1 316 ? 1.942 -7.195 3.006 1.00 96.06 316 TRP A CA 1
ATOM 2402 C C . TRP A 1 316 ? 2.684 -5.915 3.423 1.00 96.06 316 TRP A C 1
ATOM 2404 O O . TRP A 1 316 ? 2.641 -4.902 2.723 1.00 96.06 316 TRP A O 1
ATOM 2414 N N . PRO A 1 317 ? 3.437 -5.946 4.538 1.00 90.75 317 PRO A N 1
ATOM 2415 C CA . PRO A 1 317 ? 4.164 -4.774 5.041 1.00 90.75 317 PRO A CA 1
ATOM 2416 C C . PRO A 1 317 ? 5.313 -4.302 4.128 1.00 90.75 317 PRO A C 1
ATOM 2418 O O . PRO A 1 317 ? 5.817 -3.189 4.303 1.00 90.75 317 PRO A O 1
ATOM 2421 N N . GLY A 1 318 ? 5.754 -5.156 3.196 1.00 88.88 318 GLY A N 1
ATOM 2422 C CA . GLY A 1 318 ? 6.735 -4.839 2.151 1.00 88.88 318 GLY A CA 1
ATOM 2423 C C . GLY A 1 318 ? 6.118 -4.344 0.839 1.00 88.88 318 GLY A C 1
ATOM 2424 O O . GLY A 1 318 ? 6.859 -4.007 -0.074 1.00 88.88 318 GLY A O 1
ATOM 2425 N N . GLY A 1 319 ? 4.789 -4.289 0.753 1.00 94.56 319 GLY A N 1
ATOM 2426 C CA . GLY A 1 319 ? 4.057 -3.864 -0.431 1.00 94.56 319 GLY A CA 1
ATOM 2427 C C . GLY A 1 319 ? 3.093 -4.922 -0.949 1.00 94.56 319 GLY A C 1
ATOM 2428 O O . GLY A 1 319 ? 3.370 -6.117 -0.910 1.00 94.56 319 GLY A O 1
ATOM 2429 N N . VAL A 1 320 ? 1.943 -4.459 -1.423 1.00 97.12 320 VAL A N 1
ATOM 2430 C CA . VAL A 1 320 ? 0.867 -5.247 -2.007 1.00 97.12 320 VAL A CA 1
ATOM 2431 C C . VAL A 1 320 ? 1.351 -5.878 -3.315 1.00 97.12 320 VAL A C 1
ATOM 2433 O O . VAL A 1 320 ? 1.815 -5.147 -4.193 1.00 97.12 320 VAL A O 1
ATOM 2436 N N . PRO A 1 321 ? 1.244 -7.211 -3.470 1.00 95.75 321 PRO A N 1
ATOM 2437 C CA . PRO A 1 321 ? 1.594 -7.895 -4.703 1.00 95.75 321 PRO A CA 1
ATOM 2438 C C . PRO A 1 321 ? 0.846 -7.325 -5.900 1.00 95.75 321 PRO A C 1
ATOM 2440 O O . PRO A 1 321 ? -0.315 -6.930 -5.800 1.00 95.75 321 PRO A O 1
ATOM 2443 N N . GLN A 1 322 ? 1.522 -7.324 -7.039 1.00 92.94 322 GLN A N 1
ATOM 2444 C CA . GLN A 1 322 ? 1.012 -6.708 -8.250 1.00 92.94 322 GLN A CA 1
ATOM 2445 C C . GLN A 1 322 ? -0.025 -7.584 -8.937 1.00 92.94 322 GLN A C 1
ATOM 2447 O O . GLN A 1 322 ? 0.088 -8.810 -8.986 1.00 92.94 322 GLN A O 1
ATOM 2452 N N . GLY A 1 323 ? -1.048 -6.925 -9.475 1.00 89.88 323 GLY A N 1
ATOM 2453 C CA . GLY A 1 323 ? -2.241 -7.580 -9.989 1.00 89.88 323 GLY A CA 1
ATOM 2454 C C . GLY A 1 323 ? -3.226 -8.021 -8.897 1.00 89.88 323 GLY A C 1
ATOM 2455 O O . GLY A 1 323 ? -2.973 -7.966 -7.698 1.00 89.88 323 GLY A O 1
ATOM 2456 N N . GLY A 1 324 ? -4.408 -8.448 -9.340 1.00 92.94 324 GLY A N 1
ATOM 2457 C CA . GLY A 1 324 ? -5.516 -8.811 -8.456 1.00 92.94 324 GLY A CA 1
ATOM 2458 C C . GLY A 1 324 ? -6.177 -7.620 -7.749 1.00 92.94 324 GLY A C 1
ATOM 2459 O O . GLY A 1 324 ? -5.793 -6.463 -7.913 1.00 92.94 324 GLY A O 1
ATOM 2460 N N . ILE A 1 325 ? -7.192 -7.933 -6.941 1.00 96.00 325 ILE A N 1
ATOM 2461 C CA . ILE A 1 325 ? -8.045 -6.937 -6.273 1.00 96.00 325 ILE A CA 1
ATOM 2462 C C . ILE A 1 325 ? -7.312 -6.135 -5.186 1.00 96.00 325 ILE A C 1
ATOM 2464 O O . ILE A 1 325 ? -7.699 -5.013 -4.872 1.00 96.00 325 ILE A O 1
ATOM 2468 N N . ALA A 1 326 ? -6.238 -6.689 -4.619 1.00 97.25 326 ALA A N 1
ATOM 2469 C CA . ALA A 1 326 ? -5.403 -5.992 -3.648 1.00 97.25 326 ALA A CA 1
ATOM 2470 C C . ALA A 1 326 ? -4.652 -4.819 -4.300 1.00 97.25 326 ALA A C 1
ATOM 2472 O O . ALA A 1 326 ? -4.714 -3.702 -3.788 1.00 97.25 326 ALA A O 1
ATOM 2473 N N . ALA A 1 327 ? -4.004 -5.054 -5.450 1.00 96.31 327 ALA A N 1
ATOM 2474 C CA . ALA A 1 327 ? -3.363 -3.996 -6.229 1.00 96.31 327 ALA A CA 1
ATOM 2475 C C . ALA A 1 327 ? -4.392 -2.978 -6.737 1.00 96.31 327 ALA A C 1
ATOM 2477 O O . ALA A 1 327 ? -4.146 -1.776 -6.681 1.00 96.31 327 ALA A O 1
ATOM 2478 N N . ASP A 1 328 ? -5.572 -3.443 -7.167 1.00 95.88 328 ASP A N 1
ATOM 2479 C CA . ASP A 1 328 ? -6.669 -2.553 -7.560 1.00 95.88 328 ASP A CA 1
ATOM 2480 C C . ASP A 1 328 ? -7.050 -1.604 -6.407 1.00 95.88 328 ASP A C 1
ATOM 2482 O O . ASP A 1 328 ? -7.094 -0.392 -6.598 1.00 95.88 328 ASP A O 1
ATOM 2486 N N . ALA A 1 329 ? -7.244 -2.120 -5.189 1.00 97.12 329 ALA A N 1
ATOM 2487 C CA . ALA A 1 329 ? -7.544 -1.296 -4.018 1.00 97.12 329 ALA A CA 1
ATOM 2488 C C . ALA A 1 329 ? -6.415 -0.307 -3.668 1.00 97.12 329 ALA A C 1
ATOM 2490 O O . ALA A 1 329 ? -6.710 0.839 -3.330 1.00 97.12 329 ALA A O 1
ATOM 2491 N N . HIS A 1 330 ? -5.147 -0.720 -3.786 1.00 96.81 330 HIS A N 1
ATOM 2492 C CA . HIS A 1 330 ? -3.987 0.157 -3.582 1.00 96.81 330 HIS A CA 1
ATOM 2493 C C . HIS A 1 330 ? -3.985 1.343 -4.562 1.00 96.81 330 HIS A C 1
ATOM 2495 O O . HIS A 1 330 ? -3.903 2.497 -4.143 1.00 96.81 330 HIS A O 1
ATOM 2501 N N . TYR A 1 331 ? -4.155 1.094 -5.864 1.00 95.31 331 TYR A N 1
ATOM 2502 C CA . TYR A 1 331 ? -4.152 2.178 -6.851 1.00 95.31 331 TYR A CA 1
ATOM 2503 C C . TYR A 1 331 ? -5.395 3.065 -6.779 1.00 95.31 331 TYR A C 1
ATOM 2505 O O . TYR A 1 331 ? -5.310 4.258 -7.065 1.00 95.31 331 TYR A O 1
ATOM 2513 N N . LEU A 1 332 ? -6.544 2.530 -6.363 1.00 94.88 332 LEU A N 1
ATOM 2514 C CA . LEU A 1 332 ? -7.722 3.356 -6.087 1.00 94.88 332 LEU A CA 1
ATOM 2515 C C . LEU A 1 332 ? -7.518 4.237 -4.841 1.00 94.88 332 LEU A C 1
ATOM 2517 O O . LEU A 1 332 ? -7.991 5.374 -4.823 1.00 94.88 332 LEU A O 1
ATOM 2521 N N . GLU A 1 333 ? -6.796 3.754 -3.825 1.00 95.06 333 GLU A N 1
ATOM 2522 C CA . GLU A 1 333 ? -6.369 4.570 -2.683 1.00 95.06 333 GLU A CA 1
ATOM 2523 C C . GLU A 1 333 ? -5.456 5.724 -3.120 1.00 95.06 333 GLU A C 1
ATOM 2525 O O . GLU A 1 333 ? -5.720 6.862 -2.733 1.00 95.06 333 GLU A O 1
ATOM 2530 N N . GLU A 1 334 ? -4.441 5.460 -3.948 1.00 92.50 334 GLU A N 1
ATOM 2531 C CA . GLU A 1 334 ? -3.536 6.491 -4.490 1.00 92.50 334 GLU A CA 1
ATOM 2532 C C . GLU A 1 334 ? -4.293 7.592 -5.252 1.00 92.50 334 GLU A C 1
ATOM 2534 O O . GLU A 1 334 ? -3.954 8.772 -5.180 1.00 92.50 334 GLU A O 1
ATOM 2539 N N . LEU A 1 335 ? -5.389 7.227 -5.923 1.00 89.75 335 LEU A N 1
ATOM 2540 C CA . LEU A 1 335 ? -6.294 8.163 -6.603 1.00 89.75 335 LEU A CA 1
ATOM 2541 C C . LEU A 1 335 ? -7.298 8.858 -5.657 1.00 89.75 335 LEU A C 1
ATOM 2543 O O . LEU A 1 335 ? -8.214 9.545 -6.112 1.00 89.75 335 LEU A O 1
ATOM 2547 N N . GLY A 1 336 ? -7.166 8.667 -4.342 1.00 90.19 336 GLY A N 1
ATOM 2548 C CA . GLY A 1 336 ? -7.966 9.323 -3.306 1.00 90.19 336 GLY A CA 1
ATOM 2549 C C . GLY A 1 336 ? -9.308 8.656 -2.992 1.00 90.19 336 GLY A C 1
ATOM 2550 O O . GLY A 1 336 ? -10.004 9.091 -2.070 1.00 90.19 336 GLY A O 1
ATOM 2551 N N . LEU A 1 337 ? -9.697 7.581 -3.689 1.00 91.62 337 LEU A N 1
ATOM 2552 C CA . LEU A 1 337 ? -11.040 6.996 -3.550 1.00 91.62 337 LEU A CA 1
ATOM 2553 C C . LEU A 1 337 ? -11.333 6.387 -2.178 1.00 91.62 337 LEU A C 1
ATOM 2555 O O . LEU A 1 337 ? -12.501 6.197 -1.849 1.00 91.62 337 LEU A O 1
ATOM 2559 N N . ALA A 1 338 ? -10.319 6.146 -1.348 1.00 90.25 338 ALA A N 1
ATOM 2560 C CA . ALA A 1 338 ? -10.522 5.735 0.040 1.00 90.25 338 ALA A CA 1
ATOM 2561 C C . ALA A 1 338 ? -11.332 6.766 0.861 1.00 90.25 338 ALA A C 1
ATOM 2563 O O . ALA A 1 338 ? -11.940 6.408 1.869 1.00 90.25 338 ALA A O 1
ATOM 2564 N N . SER A 1 339 ? -11.367 8.033 0.421 1.00 88.12 339 SER A N 1
ATOM 2565 C CA . SER A 1 339 ? -12.168 9.110 1.028 1.00 88.12 339 SER A CA 1
ATOM 2566 C C . SER A 1 339 ? -13.551 9.290 0.384 1.00 88.12 339 SER A C 1
ATOM 2568 O O . SER A 1 339 ? -14.332 10.134 0.829 1.00 88.12 339 SER A O 1
ATOM 2570 N N . ALA A 1 340 ? -13.860 8.548 -0.684 1.00 89.62 340 ALA A N 1
ATOM 2571 C CA . ALA A 1 340 ? -15.156 8.614 -1.348 1.00 89.62 340 ALA A CA 1
ATOM 2572 C C . ALA A 1 340 ? -16.248 7.905 -0.517 1.00 89.62 340 ALA A C 1
ATOM 2574 O O . ALA A 1 340 ? -15.944 7.054 0.324 1.00 89.62 340 ALA A O 1
ATOM 2575 N N . PRO A 1 341 ? -17.540 8.214 -0.742 1.00 90.31 341 PRO A N 1
ATOM 2576 C CA . PRO A 1 341 ? -18.631 7.447 -0.154 1.00 90.31 341 PRO A CA 1
ATOM 2577 C C . PRO A 1 341 ? -18.508 5.950 -0.465 1.00 90.31 341 PRO A C 1
ATOM 2579 O O . PRO A 1 341 ? -18.167 5.568 -1.584 1.00 90.31 341 PRO A O 1
ATOM 2582 N N . HIS A 1 342 ? -18.858 5.097 0.502 1.00 92.38 342 HIS A N 1
ATOM 2583 C CA . HIS A 1 342 ? -18.708 3.638 0.387 1.00 92.38 342 HIS A CA 1
ATOM 2584 C C . HIS A 1 342 ? -19.275 3.026 -0.913 1.00 92.38 342 HIS A C 1
ATOM 2586 O O . HIS A 1 342 ? -18.567 2.249 -1.551 1.00 92.38 342 HIS A O 1
ATOM 2592 N N . PRO A 1 343 ? -20.490 3.385 -1.385 1.00 92.44 343 PRO A N 1
ATOM 2593 C CA . PRO A 1 343 ? -21.008 2.849 -2.646 1.00 92.44 343 PRO A CA 1
ATOM 2594 C C . PRO A 1 343 ? -20.162 3.214 -3.872 1.00 92.44 343 PRO A C 1
ATOM 2596 O O . PRO A 1 343 ? -20.102 2.447 -4.828 1.00 92.44 343 PRO A O 1
ATOM 2599 N N . GLU A 1 344 ? -19.507 4.375 -3.855 1.00 92.56 344 GLU A N 1
ATOM 2600 C CA . GLU A 1 344 ? -18.642 4.825 -4.946 1.00 92.56 344 GLU A CA 1
ATOM 2601 C C . GLU A 1 344 ? -17.293 4.098 -4.928 1.00 92.56 344 GLU A C 1
ATOM 2603 O O . GLU A 1 344 ? -16.850 3.620 -5.972 1.00 92.56 344 GLU A O 1
ATOM 2608 N N . TRP A 1 345 ? -16.683 3.944 -3.748 1.00 94.00 345 TRP A N 1
ATOM 2609 C CA . TRP A 1 345 ? -15.520 3.069 -3.554 1.00 94.00 345 TRP A CA 1
ATOM 2610 C C . TRP A 1 345 ? -15.794 1.661 -4.103 1.00 94.00 345 TRP A C 1
ATOM 2612 O O . TRP A 1 345 ? -15.015 1.117 -4.889 1.00 94.00 345 TRP A O 1
ATOM 2622 N N . LEU A 1 346 ? -16.958 1.106 -3.759 1.00 95.69 346 LEU A N 1
ATOM 2623 C CA . LEU A 1 346 ? -17.364 -0.219 -4.203 1.00 95.69 346 LEU A CA 1
ATOM 2624 C C . LEU A 1 346 ? -17.608 -0.298 -5.718 1.00 95.69 346 LEU A C 1
ATOM 2626 O O . LEU A 1 346 ? -17.213 -1.282 -6.342 1.00 95.69 346 LEU A O 1
ATOM 2630 N N . ALA A 1 347 ? -18.214 0.725 -6.328 1.00 95.75 347 ALA A N 1
ATOM 2631 C CA . ALA A 1 347 ? -18.419 0.774 -7.777 1.00 95.75 347 ALA A CA 1
ATOM 2632 C C . ALA A 1 347 ? -17.086 0.755 -8.546 1.00 95.75 347 ALA A C 1
ATOM 2634 O O . ALA A 1 347 ? -16.962 0.069 -9.563 1.00 95.75 347 ALA A O 1
ATOM 2635 N N . TRP A 1 348 ? -16.059 1.429 -8.023 1.00 95.94 348 TRP A N 1
ATOM 2636 C CA . TRP A 1 348 ? -14.712 1.402 -8.592 1.00 95.94 348 TRP A CA 1
ATOM 2637 C C . TRP A 1 348 ? -13.987 0.067 -8.399 1.00 95.94 348 TRP A C 1
ATOM 2639 O O . TRP A 1 348 ? -13.367 -0.418 -9.347 1.00 95.94 348 TRP A O 1
ATOM 2649 N N . LEU A 1 349 ? -14.114 -0.585 -7.240 1.00 96.81 349 LEU A N 1
ATOM 2650 C CA . LEU A 1 349 ? -13.602 -1.952 -7.070 1.00 96.81 349 LEU A CA 1
ATOM 2651 C C . LEU A 1 349 ? -14.316 -2.949 -8.000 1.00 96.81 349 LEU A C 1
ATOM 2653 O O . LEU A 1 349 ? -13.678 -3.817 -8.602 1.00 96.81 349 LEU A O 1
ATOM 2657 N N . HIS A 1 350 ? -15.632 -2.796 -8.175 1.00 97.38 350 HIS A N 1
ATOM 2658 C CA . HIS A 1 350 ? -16.412 -3.559 -9.150 1.00 97.38 350 HIS A CA 1
ATOM 2659 C C . HIS A 1 350 ? -15.937 -3.287 -10.593 1.00 97.38 350 HIS A C 1
ATOM 2661 O O . HIS A 1 350 ? -15.796 -4.198 -11.404 1.00 97.38 350 HIS A O 1
ATOM 2667 N N . HIS A 1 351 ? -15.628 -2.035 -10.941 1.00 96.12 351 HIS A N 1
ATOM 2668 C CA . HIS A 1 351 ? -15.034 -1.703 -12.238 1.00 96.12 351 HIS A CA 1
ATOM 2669 C C . HIS A 1 351 ? -13.672 -2.366 -12.457 1.00 96.12 351 HIS A C 1
ATOM 2671 O O . HIS A 1 351 ? -13.421 -2.895 -13.544 1.00 96.12 351 HIS A O 1
ATOM 2677 N N . ALA A 1 352 ? -12.803 -2.352 -11.448 1.00 95.56 352 ALA A N 1
ATOM 2678 C CA . ALA A 1 352 ? -11.481 -2.955 -11.538 1.00 95.56 352 ALA A CA 1
ATOM 2679 C C . ALA A 1 352 ? -11.568 -4.480 -11.737 1.00 95.56 352 ALA A C 1
ATOM 2681 O O . ALA A 1 352 ? -10.927 -5.020 -12.641 1.00 95.56 352 ALA A O 1
ATOM 2682 N N . THR A 1 353 ? -12.456 -5.158 -10.998 1.00 96.25 353 THR A N 1
ATOM 2683 C CA . THR A 1 353 ? -12.724 -6.602 -11.166 1.00 96.25 353 THR A CA 1
ATOM 2684 C C . THR A 1 353 ? -13.268 -6.946 -12.552 1.00 96.25 353 THR A C 1
ATOM 2686 O O . THR A 1 353 ? -12.764 -7.876 -13.188 1.00 96.25 353 THR A O 1
ATOM 2689 N N . VAL A 1 354 ? -14.218 -6.165 -13.083 1.00 96.06 354 VAL A N 1
ATOM 2690 C CA . VAL A 1 354 ? -14.714 -6.351 -14.462 1.00 96.06 354 VAL A CA 1
ATOM 2691 C C . VAL A 1 354 ? -13.608 -6.120 -15.494 1.00 96.06 354 VAL A C 1
ATOM 2693 O O . VAL A 1 354 ? -13.472 -6.899 -16.436 1.00 96.06 354 VAL A O 1
ATOM 2696 N N . SER A 1 355 ? -12.781 -5.087 -15.316 1.00 92.88 355 SER A N 1
ATOM 2697 C CA . SER A 1 355 ? -11.662 -4.779 -16.223 1.00 92.88 355 SER A CA 1
ATOM 2698 C C . SER A 1 355 ? -10.608 -5.888 -16.241 1.00 92.88 355 SER A C 1
ATOM 2700 O O . SER A 1 355 ? -10.034 -6.188 -17.287 1.00 92.88 355 SER A O 1
ATOM 2702 N N . ARG A 1 356 ? -10.414 -6.558 -15.101 1.00 91.44 356 ARG A N 1
ATOM 2703 C CA . ARG A 1 356 ? -9.554 -7.738 -14.955 1.00 91.44 356 ARG A CA 1
ATOM 2704 C C . ARG A 1 356 ? -10.154 -9.014 -15.554 1.00 91.44 356 ARG A C 1
ATOM 2706 O O . ARG A 1 356 ? -9.418 -9.962 -15.810 1.00 91.44 356 ARG A O 1
ATOM 2713 N N . GLY A 1 357 ? -11.461 -9.036 -15.810 1.00 93.69 357 GLY A N 1
ATOM 2714 C CA . GLY A 1 357 ? -12.179 -10.207 -16.314 1.00 93.69 357 GLY A CA 1
ATOM 2715 C C . GLY A 1 357 ? -12.588 -11.209 -15.231 1.00 93.69 357 GLY A C 1
ATOM 2716 O O . GLY A 1 357 ? -12.954 -12.333 -15.570 1.00 93.69 357 GLY A O 1
ATOM 2717 N N . ASP A 1 358 ? -12.556 -10.828 -13.949 1.00 95.25 358 ASP A N 1
ATOM 2718 C CA . ASP A 1 358 ? -13.079 -11.665 -12.864 1.00 95.25 358 ASP A CA 1
ATOM 2719 C C . ASP A 1 358 ? -14.589 -11.452 -12.705 1.00 95.25 358 ASP A C 1
ATOM 2721 O O . ASP A 1 358 ? -15.082 -10.729 -11.834 1.00 95.25 358 ASP A O 1
ATOM 2725 N N . GLU A 1 359 ? -15.346 -12.070 -13.608 1.00 94.62 359 GLU A N 1
ATOM 2726 C CA . GLU A 1 359 ? -16.795 -11.912 -13.629 1.00 94.62 359 GLU A CA 1
ATOM 2727 C C . GLU A 1 359 ? -17.487 -12.535 -12.409 1.00 94.62 359 GLU A C 1
ATOM 2729 O O . GLU A 1 359 ? -18.581 -12.110 -12.037 1.00 94.62 359 GLU A O 1
ATOM 2734 N N . ALA A 1 360 ? -16.902 -13.580 -11.813 1.00 96.44 360 ALA A N 1
ATOM 2735 C CA . ALA A 1 360 ? -17.493 -14.248 -10.658 1.00 96.44 360 ALA A CA 1
ATOM 2736 C C . ALA A 1 360 ? -17.444 -13.330 -9.436 1.00 96.44 360 ALA A C 1
ATOM 2738 O O . ALA A 1 360 ? -18.475 -13.122 -8.785 1.00 96.44 360 ALA A O 1
ATOM 2739 N N . LEU A 1 361 ? -16.279 -12.724 -9.192 1.00 97.06 361 LEU A N 1
ATOM 2740 C CA . LEU A 1 361 ? -16.097 -11.771 -8.111 1.00 97.06 361 LEU A CA 1
ATOM 2741 C C . LEU A 1 361 ? -16.979 -10.535 -8.321 1.00 97.06 361 LEU A C 1
ATOM 2743 O O . LEU A 1 361 ? -17.781 -10.215 -7.442 1.00 97.06 361 LEU A O 1
ATOM 2747 N N . ALA A 1 362 ? -16.945 -9.931 -9.516 1.00 97.12 362 ALA A N 1
ATOM 2748 C CA . ALA A 1 362 ? -17.771 -8.768 -9.852 1.00 97.12 362 ALA A CA 1
ATOM 2749 C C . ALA A 1 362 ? -19.276 -9.028 -9.641 1.00 97.12 362 ALA A C 1
ATOM 2751 O O . ALA A 1 362 ? -19.958 -8.243 -8.978 1.00 97.12 362 ALA A O 1
ATOM 2752 N N . ARG A 1 363 ? -19.797 -10.173 -10.116 1.00 96.50 363 ARG A N 1
ATOM 2753 C CA . ARG A 1 363 ? -21.208 -10.550 -9.905 1.00 96.50 363 ARG A CA 1
ATOM 2754 C C . ARG A 1 363 ? -21.558 -10.693 -8.428 1.00 96.50 363 ARG A C 1
ATOM 2756 O O . ARG A 1 363 ? -22.625 -10.240 -8.022 1.00 96.50 363 ARG A O 1
ATOM 2763 N N . SER A 1 364 ? -20.689 -11.314 -7.628 1.00 95.62 364 SER A N 1
ATOM 2764 C CA . SER A 1 364 ? -20.940 -11.467 -6.189 1.00 95.62 364 SER A CA 1
ATOM 2765 C C . SER A 1 364 ? -20.933 -10.124 -5.446 1.00 95.62 364 SER A C 1
ATOM 2767 O O . SER A 1 364 ? -21.791 -9.911 -4.594 1.00 95.62 364 SER A O 1
ATOM 2769 N N . MET A 1 365 ? -20.069 -9.178 -5.839 1.00 95.56 365 MET A N 1
ATOM 2770 C CA . MET A 1 365 ? -20.066 -7.813 -5.296 1.00 95.56 365 MET A CA 1
ATOM 2771 C C . MET A 1 365 ? -21.353 -7.056 -5.639 1.00 95.56 365 MET A C 1
ATOM 2773 O O . MET A 1 365 ? -21.974 -6.461 -4.760 1.00 95.56 365 MET A O 1
ATOM 2777 N N . ALA A 1 366 ? -21.790 -7.107 -6.902 1.00 93.94 366 ALA A N 1
ATOM 2778 C CA . ALA A 1 366 ? -23.026 -6.454 -7.340 1.00 93.94 366 ALA A CA 1
ATOM 2779 C C . ALA A 1 366 ? -24.285 -7.064 -6.689 1.00 93.94 366 ALA A C 1
ATOM 2781 O O . ALA A 1 366 ? -25.279 -6.371 -6.481 1.00 93.94 366 ALA A O 1
ATOM 2782 N N . ALA A 1 367 ? -24.242 -8.354 -6.338 1.00 93.06 367 ALA A N 1
ATOM 2783 C CA . ALA A 1 367 ? -25.336 -9.070 -5.683 1.00 93.06 367 ALA A CA 1
ATOM 2784 C C . ALA A 1 367 ? -25.359 -8.926 -4.146 1.00 93.06 367 ALA A C 1
ATOM 2786 O O . ALA A 1 367 ? -26.283 -9.433 -3.510 1.00 93.06 367 ALA A O 1
ATOM 2787 N N . ALA A 1 368 ? -24.397 -8.220 -3.540 1.00 92.50 368 ALA A N 1
ATOM 2788 C CA . ALA A 1 368 ? -24.258 -8.090 -2.085 1.00 92.50 368 ALA A CA 1
ATOM 2789 C C . ALA A 1 368 ? -25.309 -7.176 -1.412 1.00 92.50 368 ALA A C 1
ATOM 2791 O O . ALA A 1 368 ? -25.205 -6.872 -0.228 1.00 92.50 368 ALA A O 1
ATOM 2792 N N . GLY A 1 369 ? -26.307 -6.702 -2.168 1.00 89.19 369 GLY A N 1
ATOM 2793 C CA . GLY A 1 369 ? -27.425 -5.891 -1.670 1.00 89.19 369 GLY A CA 1
ATOM 2794 C C . GLY A 1 369 ? -27.076 -4.443 -1.314 1.00 89.19 369 GLY A C 1
ATOM 2795 O O . GLY A 1 369 ? -27.865 -3.760 -0.665 1.00 89.19 369 GLY A O 1
ATOM 2796 N N . ILE A 1 370 ? -25.923 -3.947 -1.767 1.00 90.69 370 ILE A N 1
ATOM 2797 C CA . ILE A 1 370 ? -25.573 -2.524 -1.723 1.00 90.69 370 ILE A CA 1
ATOM 2798 C C . ILE A 1 370 ? -25.899 -1.898 -3.077 1.00 90.69 370 ILE A C 1
ATOM 2800 O O . ILE A 1 370 ? -25.411 -2.349 -4.112 1.00 90.69 370 ILE A O 1
ATOM 2804 N N . THR A 1 371 ? -26.698 -0.832 -3.076 1.00 90.56 371 THR A N 1
ATOM 2805 C CA . THR A 1 371 ? -26.990 -0.067 -4.292 1.00 90.56 371 THR A CA 1
ATOM 2806 C C . THR A 1 371 ? -25.742 0.688 -4.743 1.00 90.56 371 THR A C 1
ATOM 2808 O O . THR A 1 371 ? -25.306 1.629 -4.078 1.00 90.56 371 THR A O 1
ATOM 2811 N N . LEU A 1 372 ? -25.169 0.278 -5.875 1.00 91.81 372 LEU A N 1
ATOM 2812 C CA . LEU A 1 372 ? -24.063 0.992 -6.510 1.00 91.81 372 LEU A CA 1
ATOM 2813 C C . LEU A 1 372 ? -24.601 2.203 -7.288 1.00 91.81 372 LEU A C 1
ATOM 2815 O O . LEU A 1 372 ? -25.630 2.073 -7.948 1.00 91.81 372 LEU A O 1
ATOM 2819 N N . PRO A 1 373 ? -23.908 3.357 -7.278 1.00 91.62 373 PRO A N 1
ATOM 2820 C CA . PRO A 1 373 ? -24.295 4.511 -8.097 1.00 91.62 373 PRO A CA 1
ATOM 2821 C C . PRO A 1 373 ? -24.262 4.198 -9.604 1.00 91.62 373 PRO A C 1
ATOM 2823 O O . PRO A 1 373 ? -24.958 4.829 -10.404 1.00 91.62 373 PRO A O 1
ATOM 2826 N N . TRP A 1 374 ? -23.448 3.218 -9.990 1.00 93.00 374 TRP A N 1
ATOM 2827 C CA . TRP A 1 374 ? -23.349 2.674 -11.335 1.00 93.00 374 TRP A CA 1
ATOM 2828 C C . TRP A 1 374 ? -22.698 1.286 -11.289 1.00 93.00 374 TRP A C 1
ATOM 2830 O O . TRP A 1 374 ? -21.973 0.954 -10.350 1.00 93.00 374 TRP A O 1
ATOM 2840 N N . GLN A 1 375 ? -22.952 0.470 -12.311 1.00 94.75 375 GLN A N 1
ATOM 2841 C CA . GLN A 1 375 ? -22.413 -0.884 -12.440 1.00 94.75 375 GLN A CA 1
ATOM 2842 C C . GLN A 1 375 ? -21.725 -1.056 -13.789 1.00 94.75 375 GLN A C 1
ATOM 2844 O O . GLN A 1 375 ? -22.336 -0.836 -14.831 1.00 94.75 375 GLN A O 1
ATOM 2849 N N . THR A 1 376 ? -20.465 -1.481 -13.790 1.00 95.06 376 THR A N 1
ATOM 2850 C CA . THR A 1 376 ? -19.733 -1.787 -15.027 1.00 95.06 376 THR A CA 1
ATOM 2851 C C . THR A 1 376 ? -20.278 -3.060 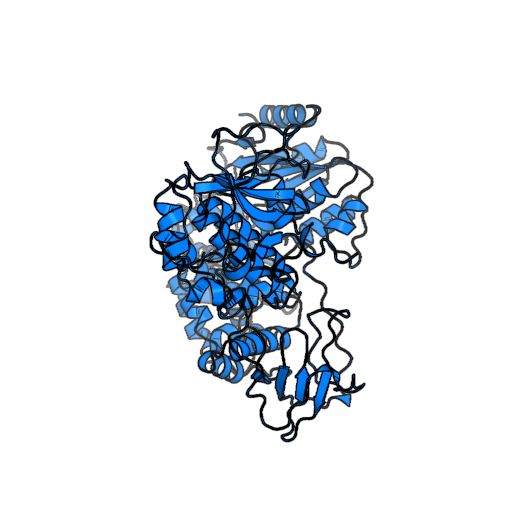-15.667 1.00 95.06 376 THR A C 1
ATOM 2853 O O . THR A 1 376 ? -20.135 -4.140 -15.106 1.00 95.06 376 THR A O 1
ATOM 2856 N N . VAL A 1 377 ? -20.863 -2.956 -16.857 1.00 94.12 377 VAL A N 1
ATOM 2857 C CA . VAL A 1 377 ? -21.372 -4.122 -17.606 1.00 94.12 377 VAL A CA 1
ATOM 2858 C C . VAL A 1 377 ? -20.383 -4.632 -18.648 1.00 94.12 377 VAL A C 1
ATOM 2860 O O . VAL A 1 377 ? -20.473 -5.774 -19.089 1.00 94.12 377 VAL A O 1
ATOM 2863 N N . TRP A 1 378 ? -19.419 -3.797 -19.035 1.00 92.31 378 TRP A N 1
ATOM 2864 C CA . TRP A 1 378 ? -18.358 -4.157 -19.968 1.00 92.31 378 TRP A CA 1
ATOM 2865 C C . TRP A 1 378 ? -17.146 -3.247 -19.774 1.00 92.31 378 TRP A C 1
ATOM 2867 O O . TRP A 1 378 ? -17.301 -2.062 -19.485 1.00 92.31 378 TRP A O 1
ATOM 2877 N N . SER A 1 379 ? -15.937 -3.779 -19.961 1.00 90.69 379 SER A N 1
ATOM 2878 C CA . SER A 1 379 ? -14.706 -2.993 -19.889 1.00 90.69 379 SER A CA 1
ATOM 2879 C C . SER A 1 379 ? -13.618 -3.525 -20.823 1.00 90.69 379 SER A C 1
ATOM 2881 O O . SER A 1 379 ? -13.418 -4.736 -20.979 1.00 90.69 379 SER A O 1
ATOM 2883 N N . ARG A 1 380 ? -12.886 -2.588 -21.426 1.00 86.69 380 ARG A N 1
ATOM 2884 C CA . ARG A 1 380 ? -11.571 -2.794 -22.048 1.00 86.69 380 ARG A CA 1
ATOM 2885 C C . ARG A 1 380 ? -10.497 -1.943 -21.388 1.00 86.69 380 ARG A C 1
ATOM 2887 O O . ARG A 1 380 ? -9.444 -1.718 -21.983 1.00 86.69 380 ARG A O 1
ATOM 2894 N N . CYS A 1 381 ? -10.767 -1.460 -20.182 1.00 87.31 381 CYS A N 1
ATOM 2895 C CA . CYS A 1 381 ? -9.762 -0.757 -19.424 1.00 87.31 381 CYS A CA 1
ATOM 2896 C C . CYS A 1 381 ? -8.624 -1.705 -19.054 1.00 87.31 381 CYS A C 1
ATOM 2898 O O . CYS A 1 381 ? -8.842 -2.889 -18.782 1.00 87.31 381 CYS A O 1
ATOM 2900 N N . ARG A 1 382 ? -7.401 -1.180 -19.045 1.00 86.25 382 ARG A N 1
ATOM 2901 C CA . ARG A 1 382 ? -6.250 -1.912 -18.527 1.00 86.25 382 ARG A CA 1
ATOM 2902 C C . ARG A 1 382 ? -6.445 -2.139 -17.018 1.00 86.25 382 ARG A C 1
ATOM 2904 O O . ARG A 1 382 ? -6.783 -1.184 -16.320 1.00 86.25 382 ARG A O 1
ATOM 2911 N N . PRO A 1 383 ? -6.245 -3.357 -16.491 1.00 90.50 383 PRO A N 1
ATOM 2912 C CA . PRO A 1 383 ? -6.251 -3.583 -15.048 1.00 90.50 383 PRO A CA 1
ATOM 2913 C C . PRO A 1 383 ? -5.059 -2.890 -14.384 1.00 90.50 383 PRO A C 1
ATOM 2915 O O . PRO A 1 383 ? -3.981 -2.824 -14.979 1.00 90.50 383 PRO A O 1
ATOM 2918 N N . TYR A 1 384 ? -5.217 -2.431 -13.144 1.00 91.06 384 TYR A N 1
ATOM 2919 C CA . TYR A 1 384 ? -4.092 -1.876 -12.395 1.00 91.06 384 TYR A CA 1
ATOM 2920 C C . TYR A 1 384 ? -3.047 -2.957 -12.064 1.00 91.06 384 TYR A C 1
ATOM 2922 O O . TYR A 1 384 ? -3.359 -4.156 -12.002 1.00 91.06 384 TYR A O 1
ATOM 2930 N N . GLY A 1 385 ? -1.800 -2.532 -11.864 1.00 90.25 385 GLY A N 1
ATOM 2931 C CA . GLY A 1 385 ? -0.682 -3.389 -11.473 1.00 90.25 385 GLY A CA 1
ATOM 2932 C C . GLY A 1 385 ? -0.192 -4.327 -12.581 1.00 90.25 385 GLY A C 1
ATOM 2933 O O . GLY A 1 385 ? 0.404 -5.359 -12.284 1.00 90.25 385 GLY A O 1
ATOM 2934 N N . THR A 1 386 ? -0.460 -4.036 -13.860 1.00 89.12 386 THR A N 1
ATOM 2935 C CA . THR A 1 386 ? -0.151 -4.963 -14.975 1.00 89.12 386 THR A CA 1
ATOM 2936 C C . THR A 1 386 ? 1.001 -4.447 -15.833 1.00 89.12 386 THR A C 1
ATOM 2938 O O . THR A 1 386 ? 0.790 -3.573 -16.660 1.00 89.12 386 THR A O 1
ATOM 2941 N N . PHE A 1 387 ? 2.214 -4.983 -15.703 1.00 88.31 387 PHE A N 1
ATOM 2942 C CA . PHE A 1 387 ? 3.340 -4.565 -16.553 1.00 88.31 387 PHE A CA 1
ATOM 2943 C C . PHE A 1 387 ? 3.188 -5.065 -18.000 1.00 88.31 387 PHE A C 1
ATOM 2945 O O . PHE A 1 387 ? 2.726 -6.187 -18.217 1.00 88.31 387 PHE A O 1
ATOM 2952 N N . GLY A 1 388 ? 3.588 -4.244 -18.971 1.00 82.75 388 GLY A N 1
ATOM 2953 C CA . GLY A 1 388 ? 3.561 -4.577 -20.393 1.00 82.75 388 GLY A CA 1
ATOM 2954 C C . GLY A 1 388 ? 2.368 -4.000 -21.168 1.00 82.75 388 GLY A C 1
ATOM 2955 O O . GLY A 1 388 ? 1.428 -3.426 -20.592 1.00 82.75 388 GLY A O 1
ATOM 2956 N N . PRO A 1 389 ? 2.392 -4.133 -22.509 1.00 70.31 389 PRO A N 1
ATOM 2957 C CA . PRO A 1 389 ? 1.310 -3.677 -23.370 1.00 70.31 389 PRO A CA 1
ATOM 2958 C C . PRO A 1 389 ? 0.010 -4.420 -23.046 1.00 70.31 389 PRO A C 1
ATOM 2960 O O . PRO A 1 389 ? 0.002 -5.614 -22.747 1.00 70.31 389 PRO A O 1
ATOM 2963 N N . SER A 1 390 ? -1.119 -3.708 -23.123 1.00 62.31 390 SER A N 1
ATOM 2964 C CA . SER A 1 390 ? -2.428 -4.315 -22.866 1.00 62.31 390 SER A CA 1
ATOM 2965 C C . SER A 1 390 ? -2.667 -5.479 -23.843 1.00 62.31 390 SER A C 1
ATOM 2967 O O . SER A 1 390 ? -2.612 -5.262 -25.055 1.00 62.31 390 SER A O 1
ATOM 2969 N N . PRO A 1 391 ? -2.982 -6.698 -23.362 1.00 49.88 391 PRO A N 1
ATOM 2970 C CA . PRO A 1 391 ? -3.107 -7.896 -24.198 1.00 49.88 391 PRO A CA 1
ATOM 2971 C C . PRO A 1 391 ? -4.320 -7.878 -25.143 1.00 49.88 391 PRO A C 1
ATOM 2973 O O . PRO A 1 391 ? -4.534 -8.834 -25.885 1.00 49.88 391 PRO A O 1
ATOM 2976 N N . ARG A 1 392 ? -5.146 -6.824 -25.117 1.00 49.38 392 ARG A N 1
ATOM 2977 C CA . ARG A 1 392 ? -6.310 -6.675 -25.997 1.00 49.38 392 ARG A CA 1
ATOM 2978 C C . ARG A 1 392 ? -5.988 -5.665 -27.103 1.00 49.38 392 ARG A C 1
ATOM 2980 O O . ARG A 1 392 ? -6.153 -4.465 -26.867 1.00 49.38 392 ARG A O 1
ATOM 2987 N N . PRO A 1 393 ? -5.556 -6.109 -28.300 1.00 42.59 393 PRO A N 1
ATOM 2988 C CA . PRO A 1 393 ? -5.457 -5.219 -29.448 1.00 42.59 393 PRO A CA 1
ATOM 2989 C C . PRO A 1 393 ? -6.815 -4.557 -29.734 1.00 42.59 393 PRO A C 1
ATOM 2991 O O . PRO A 1 393 ? -7.884 -5.089 -29.420 1.00 42.59 393 PRO A O 1
ATOM 2994 N N . TYR A 1 394 ? -6.772 -3.374 -30.346 1.00 44.44 394 TYR A N 1
ATOM 2995 C CA . TYR A 1 394 ? -7.930 -2.537 -30.691 1.00 44.44 394 TYR A CA 1
ATOM 2996 C C . TYR A 1 394 ? -8.968 -3.210 -31.623 1.00 44.44 394 TYR A C 1
ATOM 2998 O O . TYR A 1 394 ? -9.995 -2.602 -31.923 1.00 44.44 394 TYR A O 1
ATOM 3006 N N . GLU A 1 395 ? -8.738 -4.447 -32.067 1.00 37.19 395 GLU A N 1
ATOM 3007 C CA . GLU A 1 395 ? -9.380 -5.043 -33.244 1.00 37.19 395 GLU A CA 1
ATOM 3008 C C . GLU A 1 395 ? -10.838 -5.487 -33.056 1.00 37.19 395 GLU A C 1
ATOM 3010 O O . GLU A 1 395 ? -11.567 -5.535 -34.038 1.00 37.19 395 GLU A O 1
ATOM 3015 N N . GLU A 1 396 ? -11.329 -5.706 -31.831 1.00 41.59 396 GLU A N 1
ATOM 3016 C CA . GLU A 1 396 ? -12.739 -6.107 -31.625 1.00 41.59 396 GLU A CA 1
ATOM 3017 C C . GLU A 1 396 ? -13.539 -5.141 -30.745 1.00 41.59 396 GLU A C 1
ATOM 3019 O O . GLU A 1 396 ? -14.198 -5.544 -29.788 1.00 41.59 396 GLU A O 1
ATOM 3024 N N . THR A 1 397 ? -13.475 -3.831 -30.986 1.00 47.75 397 THR A N 1
ATOM 3025 C CA . THR A 1 397 ? -14.557 -2.999 -30.425 1.00 47.75 397 THR A CA 1
ATOM 3026 C C . THR A 1 397 ? -15.887 -3.583 -30.923 1.00 47.75 397 THR A C 1
ATOM 3028 O O . THR A 1 397 ? -15.960 -3.918 -32.106 1.00 47.75 397 THR A O 1
ATOM 3031 N N . PRO A 1 398 ? -16.916 -3.771 -30.069 1.00 48.62 398 PRO A N 1
ATOM 3032 C CA . PRO A 1 398 ? -18.251 -4.105 -30.556 1.00 48.62 398 PRO A CA 1
ATOM 3033 C C . PRO A 1 398 ? -18.570 -3.219 -31.765 1.00 48.62 398 PRO A C 1
ATOM 3035 O O . PRO A 1 398 ? -18.305 -2.012 -31.701 1.00 48.62 398 PRO A O 1
ATOM 3038 N N . GLU A 1 399 ? -19.033 -3.812 -32.872 1.00 40.03 399 GLU A N 1
ATOM 3039 C CA . GLU A 1 399 ? -19.258 -3.090 -34.130 1.00 40.03 399 GLU A CA 1
ATOM 3040 C C . GLU A 1 399 ? -19.981 -1.759 -33.856 1.00 40.03 399 GLU A C 1
ATOM 3042 O O . GLU A 1 399 ? -21.098 -1.733 -33.342 1.00 40.03 399 GLU A O 1
ATOM 3047 N N . GLY A 1 400 ? -19.320 -0.635 -34.163 1.00 48.41 400 GLY A N 1
ATOM 3048 C CA . GLY A 1 400 ? -19.907 0.703 -34.033 1.00 48.41 400 GLY A CA 1
ATOM 3049 C C . GLY A 1 400 ? -19.487 1.552 -32.824 1.00 48.41 400 GLY A C 1
ATOM 3050 O O . GLY A 1 400 ? -20.075 2.619 -32.637 1.00 48.41 400 GLY A O 1
ATOM 3051 N N . ILE A 1 401 ? -18.477 1.172 -32.027 1.00 50.84 401 ILE A N 1
ATOM 3052 C CA . ILE A 1 401 ? -17.884 2.060 -31.001 1.00 50.84 401 ILE A CA 1
ATOM 3053 C C . ILE A 1 401 ? -16.720 2.869 -31.625 1.00 50.84 401 ILE A C 1
ATOM 3055 O O . ILE A 1 401 ? -15.626 2.333 -31.786 1.00 50.84 401 ILE A O 1
ATOM 3059 N N . PRO A 1 402 ? -16.906 4.156 -32.002 1.00 48.41 402 PRO A N 1
ATOM 3060 C CA . PRO A 1 402 ? -15.874 4.929 -32.686 1.00 48.41 402 PRO A CA 1
ATOM 3061 C C . PRO A 1 402 ? -14.764 5.362 -31.726 1.00 48.41 402 PRO A C 1
ATOM 3063 O O . PRO A 1 402 ? -14.997 5.524 -30.526 1.00 48.41 402 PRO A O 1
ATOM 3066 N N . VAL A 1 403 ? -13.583 5.634 -32.288 1.00 52.66 403 VAL A N 1
ATOM 3067 C CA . VAL A 1 403 ? -12.386 6.122 -31.587 1.00 52.66 403 VAL A CA 1
ATOM 3068 C C . VAL A 1 403 ? -12.735 7.270 -30.620 1.00 52.66 403 VAL A C 1
ATOM 3070 O O . VAL A 1 403 ? -13.288 8.304 -31.017 1.00 52.66 403 VAL A O 1
ATOM 3073 N N . SER A 1 404 ? -12.381 7.062 -29.347 1.00 53.12 404 SER A N 1
ATOM 3074 C CA . SER A 1 404 ? -12.677 7.854 -28.134 1.00 53.12 404 SER A CA 1
ATOM 3075 C C . SER A 1 404 ? -12.632 9.389 -28.285 1.00 53.12 404 SER A C 1
ATOM 3077 O O . SER A 1 404 ? -13.432 10.108 -27.683 1.00 53.12 404 SER A O 1
ATOM 3079 N N . ARG A 1 405 ? -11.748 9.927 -29.138 1.00 53.31 405 ARG A N 1
ATOM 3080 C CA . ARG A 1 405 ? -11.550 11.383 -29.303 1.00 53.31 405 ARG A CA 1
ATOM 3081 C C . ARG A 1 405 ? -12.750 12.123 -29.911 1.00 53.31 405 ARG A C 1
ATOM 3083 O O . ARG A 1 405 ? -12.828 13.341 -29.773 1.00 53.31 405 ARG A O 1
ATOM 3090 N N . SER A 1 406 ? -13.667 11.407 -30.563 1.00 54.28 406 SER A N 1
ATOM 3091 C CA . SER A 1 406 ? -14.845 11.976 -31.236 1.00 54.28 406 SER A CA 1
ATOM 3092 C C . SER A 1 406 ? -16.059 12.189 -30.322 1.00 54.28 406 SER A C 1
ATOM 3094 O O . SER A 1 406 ? -17.039 12.795 -30.752 1.00 54.28 406 SER A O 1
ATOM 3096 N N . TRP A 1 407 ? -16.029 11.693 -29.079 1.00 64.12 407 TRP A N 1
ATOM 3097 C CA . TRP A 1 407 ? -17.196 11.758 -28.196 1.00 64.12 407 TRP A CA 1
ATOM 3098 C C . TRP A 1 407 ? -17.305 13.132 -27.523 1.00 64.12 407 TRP A C 1
ATOM 3100 O O . TRP A 1 407 ? -16.276 13.699 -27.119 1.00 64.12 407 TRP A O 1
ATOM 3110 N N . PRO A 1 408 ? -18.527 13.683 -27.404 1.00 59.44 408 PRO A N 1
ATOM 3111 C CA . PRO A 1 40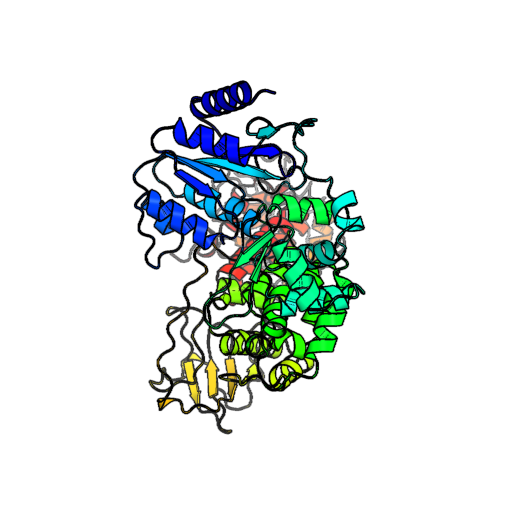8 ? -18.736 14.984 -26.788 1.00 59.44 408 PRO A CA 1
ATOM 3112 C C . PRO A 1 408 ? -18.340 14.957 -25.306 1.00 59.44 408 PRO A C 1
ATOM 3114 O O . PRO A 1 408 ? -18.475 13.943 -24.624 1.00 59.44 408 PRO A O 1
ATOM 3117 N N . ARG A 1 409 ? -17.858 16.095 -24.797 1.00 61.03 409 ARG A N 1
ATOM 3118 C CA . ARG A 1 409 ? -17.913 16.382 -23.359 1.00 61.03 409 ARG A CA 1
ATOM 3119 C C . ARG A 1 409 ? -19.332 16.890 -23.100 1.00 61.03 409 ARG A C 1
ATOM 3121 O O . ARG A 1 409 ? -19.595 18.061 -23.348 1.00 61.03 409 ARG A O 1
ATOM 3128 N N . ASN A 1 410 ? -20.261 15.995 -22.780 1.00 55.84 410 ASN A N 1
ATOM 3129 C CA . ASN A 1 410 ? -21.651 16.379 -22.526 1.00 55.84 410 ASN A CA 1
ATOM 3130 C C . ASN A 1 410 ? -21.786 17.087 -21.170 1.00 55.84 410 ASN A C 1
ATOM 3132 O O . ASN A 1 410 ? -21.095 16.726 -20.225 1.00 55.84 410 ASN A O 1
ATOM 3136 N N . GLU A 1 411 ? -22.722 18.039 -21.080 1.00 56.34 411 GLU A N 1
ATOM 3137 C CA . GLU A 1 411 ? -23.150 18.678 -19.819 1.00 56.34 411 GLU A CA 1
ATOM 3138 C C . GLU A 1 411 ? -23.946 17.719 -18.913 1.00 56.34 411 GLU A C 1
ATOM 3140 O O . GLU A 1 411 ? -24.069 17.956 -17.719 1.00 56.34 411 GLU A O 1
ATOM 3145 N N . ALA A 1 412 ? -24.469 16.625 -19.478 1.00 65.69 412 ALA A N 1
ATOM 3146 C CA . ALA A 1 412 ? -25.143 15.545 -18.766 1.00 65.69 412 ALA A CA 1
ATOM 3147 C C . ALA A 1 412 ? -24.313 14.257 -18.898 1.00 65.69 412 ALA A C 1
ATOM 3149 O O . ALA A 1 412 ? -24.152 13.722 -20.002 1.00 65.69 412 ALA A O 1
ATOM 3150 N N . ALA A 1 413 ? -23.769 13.783 -17.780 1.00 71.75 413 ALA A N 1
ATOM 3151 C CA . ALA A 1 413 ? -22.864 12.641 -17.702 1.00 71.75 413 ALA A CA 1
ATOM 3152 C C . ALA A 1 413 ? -23.397 11.604 -16.695 1.00 71.75 413 ALA A C 1
ATOM 3154 O O . ALA A 1 413 ? -24.161 11.963 -15.798 1.00 71.75 413 ALA A O 1
ATOM 3155 N N . PRO A 1 414 ? -23.018 10.317 -16.819 1.00 79.12 414 PRO A N 1
ATOM 3156 C CA . PRO A 1 414 ? -23.329 9.347 -15.777 1.00 79.12 414 PRO A CA 1
ATOM 3157 C C . PRO A 1 414 ? -22.608 9.749 -14.477 1.00 79.12 414 PRO A C 1
ATOM 3159 O O . PRO A 1 414 ? -21.589 10.444 -14.552 1.00 79.12 414 PRO A O 1
ATOM 3162 N N . PRO A 1 415 ? -23.060 9.282 -13.298 1.00 83.25 415 PRO A N 1
ATOM 3163 C CA . PRO A 1 415 ? -22.468 9.618 -11.997 1.00 83.25 415 PRO A CA 1
ATOM 3164 C C . PRO A 1 415 ? -21.116 8.913 -11.751 1.00 83.25 415 PRO A C 1
ATOM 3166 O O . PRO A 1 415 ? -20.870 8.339 -10.692 1.00 83.25 415 PRO A O 1
ATOM 3169 N N . VAL A 1 416 ? -20.226 8.929 -12.746 1.00 86.38 416 VAL A N 1
ATOM 3170 C CA . VAL A 1 416 ? -18.878 8.361 -12.702 1.00 86.38 416 VAL A CA 1
ATOM 3171 C C . VAL A 1 416 ? -17.883 9.500 -12.540 1.00 86.38 416 VAL A C 1
ATOM 3173 O O . VAL A 1 416 ? -17.626 10.263 -13.472 1.00 86.38 416 VAL A O 1
ATOM 3176 N N . ARG A 1 417 ? -17.308 9.614 -11.343 1.00 86.50 417 ARG A N 1
ATOM 3177 C CA . ARG A 1 417 ? -16.301 10.631 -11.034 1.00 86.50 417 ARG A CA 1
ATOM 3178 C C . ARG A 1 417 ? -15.053 10.443 -11.891 1.00 86.50 417 ARG A C 1
ATOM 3180 O O . ARG A 1 417 ? -14.563 9.331 -12.051 1.00 86.50 417 ARG A O 1
ATOM 3187 N N . ASN A 1 418 ? -14.476 11.533 -12.386 1.00 83.94 418 ASN A N 1
ATOM 3188 C CA . ASN A 1 418 ? -13.165 11.464 -13.020 1.00 83.94 418 ASN A CA 1
ATOM 3189 C C . ASN A 1 418 ? -12.049 11.376 -11.965 1.00 83.94 418 ASN A C 1
ATOM 3191 O O . ASN A 1 418 ? -11.648 12.389 -11.392 1.00 83.94 418 ASN A O 1
ATOM 3195 N N . ILE A 1 419 ? -11.539 10.165 -11.741 1.00 84.88 419 ILE A N 1
ATOM 3196 C CA . ILE A 1 419 ? -10.483 9.881 -10.757 1.00 84.88 419 ILE A CA 1
ATOM 3197 C C . ILE A 1 419 ? -9.062 10.137 -11.281 1.00 84.88 419 ILE A C 1
ATOM 3199 O O . ILE A 1 419 ? -8.120 10.121 -10.506 1.00 84.88 419 ILE A O 1
ATOM 3203 N N . LEU A 1 420 ? -8.892 10.403 -12.581 1.00 80.75 420 LEU A N 1
ATOM 3204 C CA . LEU A 1 420 ? -7.578 10.624 -13.215 1.00 80.75 420 LEU A CA 1
ATOM 3205 C C . LEU A 1 420 ? -7.206 12.111 -13.316 1.00 80.75 420 LEU A C 1
ATOM 3207 O O . LEU A 1 420 ? -6.186 12.487 -13.902 1.00 80.75 420 LEU A O 1
ATOM 3211 N N . GLY A 1 421 ? -8.061 12.971 -12.764 1.00 75.88 421 GLY A N 1
ATOM 3212 C CA . GLY A 1 421 ? -7.871 14.410 -12.737 1.00 75.88 421 GLY A CA 1
ATOM 3213 C C . GLY A 1 421 ? -8.242 15.124 -14.045 1.00 75.88 421 GLY A C 1
ATOM 3214 O O . GLY A 1 421 ? -8.506 14.513 -15.086 1.00 75.88 421 GLY A O 1
ATOM 3215 N N . PRO A 1 422 ? -8.285 16.466 -14.016 1.00 71.19 422 PRO A N 1
ATOM 3216 C CA . PRO A 1 422 ? -8.827 17.288 -15.101 1.00 71.19 422 PRO A CA 1
ATOM 3217 C C . PRO A 1 422 ? -7.990 17.264 -16.388 1.00 71.19 422 PRO A C 1
ATOM 3219 O O . PRO A 1 422 ? -8.525 17.546 -17.460 1.00 71.19 422 PRO A O 1
ATOM 3222 N N . ALA A 1 423 ? -6.702 16.911 -16.305 1.00 72.38 423 ALA A N 1
ATOM 3223 C CA . ALA A 1 423 ? -5.835 16.723 -17.472 1.00 72.38 423 ALA A CA 1
ATOM 3224 C C . ALA A 1 423 ? -6.252 15.508 -18.324 1.00 72.38 423 ALA A C 1
ATOM 3226 O O . ALA A 1 423 ? -5.995 15.467 -19.527 1.00 72.38 423 ALA A O 1
ATOM 3227 N N . HIS A 1 424 ? -6.974 14.565 -17.716 1.00 75.06 424 HIS A N 1
ATOM 3228 C CA . HIS A 1 424 ? -7.333 13.271 -18.281 1.00 75.06 424 HIS A CA 1
ATOM 3229 C C . HIS A 1 424 ? -8.852 13.023 -18.237 1.00 75.06 424 HIS A C 1
ATOM 3231 O O . HIS A 1 424 ? -9.305 12.037 -17.658 1.00 75.06 424 HIS A O 1
ATOM 3237 N N . PRO A 1 425 ? -9.682 13.912 -18.811 1.00 75.62 425 PRO A N 1
ATOM 3238 C CA . PRO A 1 425 ? -11.118 13.849 -18.610 1.00 75.62 425 PRO A CA 1
ATOM 3239 C C . PRO A 1 425 ? -11.749 12.658 -19.319 1.00 75.62 425 PRO A C 1
ATOM 3241 O O . PRO A 1 425 ? -11.476 12.399 -20.496 1.00 75.62 425 PRO A O 1
ATOM 3244 N N . PHE A 1 426 ? -12.670 12.004 -18.616 1.00 82.38 426 PHE A N 1
ATOM 3245 C CA . PHE A 1 426 ? -13.583 11.053 -19.225 1.00 82.38 426 PHE A CA 1
ATOM 3246 C C . PHE A 1 426 ? -14.515 11.744 -20.219 1.00 82.38 426 PHE A C 1
ATOM 3248 O O . PHE A 1 426 ? -14.956 12.880 -20.032 1.00 82.38 426 PHE A O 1
ATOM 3255 N N . ARG A 1 427 ? -14.804 11.031 -21.305 1.00 82.94 427 ARG A N 1
ATOM 3256 C CA . ARG A 1 427 ? -15.829 11.379 -22.288 1.00 82.94 427 ARG A CA 1
ATOM 3257 C C . ARG A 1 427 ? -16.921 10.336 -22.207 1.00 82.94 427 ARG A C 1
ATOM 3259 O O . ARG A 1 427 ? -16.613 9.153 -22.087 1.00 82.94 427 ARG A O 1
ATOM 3266 N N . SER A 1 428 ? -18.171 10.756 -22.308 1.00 84.44 428 SER A N 1
ATOM 3267 C CA . SER A 1 428 ? -19.307 9.854 -22.176 1.00 84.44 428 SER A CA 1
ATOM 3268 C C . SER A 1 428 ? -20.373 10.123 -23.231 1.00 84.44 428 SER A C 1
ATOM 3270 O O . SER A 1 428 ? -20.519 11.238 -23.737 1.00 84.44 428 SER A O 1
ATOM 3272 N N . LYS A 1 429 ? -21.119 9.078 -23.584 1.00 84.94 429 LYS A N 1
ATOM 3273 C CA . LYS A 1 429 ? -22.345 9.180 -24.378 1.00 84.94 429 LYS A CA 1
ATOM 3274 C C . LYS A 1 429 ? -23.331 8.084 -23.959 1.00 84.94 429 LYS A C 1
ATOM 3276 O O . LYS A 1 429 ? -22.881 7.013 -23.543 1.00 84.94 429 LYS A O 1
ATOM 3281 N N . PRO A 1 430 ? -24.645 8.307 -24.109 1.00 84.00 430 PRO A N 1
ATOM 3282 C CA . PRO A 1 430 ? -25.615 7.238 -23.932 1.00 84.00 430 PRO A CA 1
ATOM 3283 C C . PRO A 1 430 ? -25.377 6.137 -24.977 1.00 84.00 430 PRO A C 1
ATOM 3285 O O . PRO A 1 430 ? -25.085 6.410 -26.149 1.00 84.00 430 PRO A O 1
ATOM 3288 N N . GLY A 1 431 ? -25.453 4.893 -24.525 1.00 79.88 431 GLY A N 1
ATOM 3289 C CA . GLY A 1 431 ? -25.446 3.684 -25.333 1.00 79.88 431 GLY A CA 1
ATOM 3290 C C . GLY A 1 431 ? -26.834 3.365 -25.890 1.00 79.88 431 GLY A C 1
ATOM 3291 O O . GLY A 1 431 ? -27.793 4.123 -25.736 1.00 79.88 431 GLY A O 1
ATOM 3292 N N . THR A 1 432 ? -26.939 2.245 -26.602 1.00 75.81 432 THR A N 1
ATOM 3293 C CA . THR A 1 432 ? -28.182 1.826 -27.273 1.00 75.81 432 THR A CA 1
ATOM 3294 C C . THR A 1 432 ? -29.121 1.045 -26.357 1.00 75.81 432 THR A C 1
ATOM 3296 O O . THR A 1 432 ? -30.311 0.961 -26.656 1.00 75.81 432 THR A O 1
ATOM 3299 N N . ASN A 1 433 ? -28.617 0.527 -25.233 1.00 76.62 433 ASN A N 1
ATOM 3300 C CA . ASN A 1 433 ? -29.350 -0.355 -24.325 1.00 76.62 433 ASN A CA 1
ATOM 3301 C C . ASN A 1 433 ? -29.639 0.305 -22.966 1.00 76.62 433 ASN A C 1
ATOM 3303 O O . ASN A 1 433 ? -29.853 -0.391 -21.976 1.00 76.62 433 ASN A O 1
ATOM 3307 N N . GLY A 1 434 ? -29.638 1.642 -22.909 1.00 78.62 434 GLY A N 1
ATOM 3308 C CA . GLY A 1 434 ? -29.790 2.400 -21.659 1.00 78.62 434 GLY A CA 1
ATOM 3309 C C . GLY A 1 434 ? -28.521 2.450 -20.800 1.00 78.62 434 GLY A C 1
ATOM 3310 O O . GLY A 1 434 ? -28.535 3.025 -19.717 1.00 78.62 434 GLY A O 1
ATOM 3311 N N . ASP A 1 435 ? -27.424 1.879 -21.292 1.00 87.69 435 ASP A N 1
ATOM 3312 C CA . ASP A 1 435 ? -26.091 1.979 -20.720 1.00 87.69 435 ASP A CA 1
ATOM 3313 C C . ASP A 1 435 ? -25.418 3.311 -21.082 1.00 87.69 435 ASP A C 1
ATOM 3315 O O . ASP A 1 435 ? -25.843 4.037 -21.979 1.00 87.69 435 ASP A O 1
ATOM 3319 N N . TRP A 1 436 ? -24.335 3.636 -20.388 1.00 88.69 436 TRP A N 1
ATOM 3320 C CA . TRP A 1 436 ? -23.456 4.755 -20.697 1.00 88.69 436 TRP A CA 1
ATOM 3321 C C . TRP A 1 436 ? -22.102 4.239 -21.133 1.00 88.69 436 TRP A C 1
ATOM 3323 O O . TRP A 1 436 ? -21.434 3.519 -20.394 1.00 88.69 436 TRP A O 1
ATOM 3333 N N . LEU A 1 437 ? -21.673 4.660 -22.319 1.00 89.12 437 LEU A N 1
ATOM 3334 C CA . LEU A 1 437 ? -20.332 4.395 -22.812 1.00 89.12 437 LEU A CA 1
ATOM 3335 C C . LEU A 1 437 ? -19.406 5.505 -22.333 1.00 89.12 437 LEU A C 1
ATOM 3337 O O . LEU A 1 437 ? -19.668 6.683 -22.584 1.00 89.12 437 LEU A O 1
ATOM 3341 N N . ILE A 1 438 ? -18.312 5.124 -21.681 1.00 87.62 438 ILE A N 1
ATOM 3342 C CA . ILE A 1 438 ? -17.292 6.022 -21.143 1.00 87.62 438 ILE A CA 1
ATOM 3343 C C . ILE A 1 438 ? -15.949 5.681 -21.782 1.00 87.62 438 ILE A C 1
ATOM 3345 O O . ILE A 1 438 ? -15.603 4.513 -21.950 1.00 87.62 438 ILE A O 1
ATOM 3349 N N . ALA A 1 439 ? -15.191 6.704 -22.163 1.00 84.44 439 ALA A N 1
ATOM 3350 C CA . ALA A 1 439 ? -13.846 6.554 -22.689 1.00 84.44 439 ALA A CA 1
ATOM 3351 C C . ALA A 1 439 ? -12.876 7.518 -21.998 1.00 84.44 439 ALA A C 1
ATOM 3353 O O . ALA A 1 439 ? -13.160 8.709 -21.843 1.00 84.44 439 ALA A O 1
ATOM 3354 N N . GLY A 1 440 ? -11.713 6.992 -21.620 1.00 77.00 440 GLY A N 1
ATOM 3355 C CA . GLY A 1 440 ? -10.626 7.728 -20.979 1.00 77.00 440 GLY A CA 1
ATOM 3356 C C . GLY A 1 440 ? -9.255 7.140 -21.319 1.00 77.00 440 GLY A C 1
ATOM 3357 O O . GLY A 1 440 ? -9.174 6.235 -22.154 1.00 77.00 440 GLY A O 1
ATOM 3358 N N . PRO A 1 441 ? -8.180 7.634 -20.682 1.00 73.38 441 PRO A N 1
ATOM 3359 C CA . PRO A 1 441 ? -6.820 7.125 -20.892 1.00 73.38 441 PRO A CA 1
ATOM 3360 C C . PRO A 1 441 ? -6.656 5.641 -20.566 1.00 73.38 441 PRO A C 1
ATOM 3362 O O . PRO A 1 441 ? -5.859 4.963 -21.198 1.00 73.38 441 PRO A O 1
ATOM 3365 N N . THR A 1 442 ? -7.442 5.130 -19.619 1.00 76.00 442 THR A N 1
ATOM 3366 C CA . THR A 1 442 ? -7.383 3.729 -19.182 1.00 76.00 442 THR A CA 1
ATOM 3367 C C . THR A 1 442 ? -8.009 2.767 -20.190 1.00 76.00 442 THR A C 1
ATOM 3369 O O . THR A 1 442 ? -7.763 1.567 -20.111 1.00 76.00 442 THR A O 1
ATOM 3372 N N . GLY A 1 443 ? -8.813 3.273 -21.134 1.00 83.25 443 GLY A N 1
ATOM 3373 C CA . GLY A 1 443 ? -9.586 2.502 -22.109 1.00 83.25 443 GLY A CA 1
ATOM 3374 C C . GLY A 1 443 ? -11.091 2.813 -22.058 1.00 83.25 443 GLY A C 1
ATOM 3375 O O . GLY A 1 443 ? -11.538 3.621 -21.240 1.00 83.25 443 GLY A O 1
ATOM 3376 N N . PRO A 1 444 ? -11.893 2.227 -22.965 1.00 88.00 444 PRO A N 1
ATOM 3377 C CA . PRO A 1 444 ? -13.344 2.370 -22.955 1.00 88.00 444 PRO A CA 1
ATOM 3378 C C . PRO A 1 444 ? -14.030 1.330 -22.055 1.00 88.00 444 PRO A C 1
ATOM 3380 O O . PRO A 1 444 ? -13.603 0.175 -21.979 1.00 88.00 444 PRO A O 1
ATOM 3383 N N . PHE A 1 445 ? -15.145 1.720 -21.440 1.00 91.44 445 PHE A N 1
ATOM 3384 C CA . PHE A 1 445 ? -16.008 0.850 -20.639 1.00 91.44 445 PHE A CA 1
ATOM 3385 C C . PHE A 1 445 ? -17.475 1.295 -20.711 1.00 91.44 445 PHE A C 1
ATOM 3387 O O . PHE A 1 445 ? -17.778 2.399 -21.166 1.00 91.44 445 PHE A O 1
ATOM 3394 N N . ALA A 1 446 ? -18.390 0.418 -20.302 1.00 91.94 446 ALA A N 1
ATOM 3395 C CA . ALA A 1 446 ? -19.827 0.664 -20.289 1.00 91.94 446 ALA A CA 1
ATOM 3396 C C . ALA A 1 446 ? -20.384 0.476 -18.878 1.00 91.94 446 ALA A C 1
ATOM 3398 O O . ALA A 1 446 ? -20.041 -0.500 -18.199 1.00 91.94 446 ALA A O 1
ATOM 3399 N N . VAL A 1 447 ? -21.256 1.388 -18.452 1.00 93.06 447 VAL A N 1
ATOM 3400 C CA . VAL A 1 447 ? -21.900 1.339 -17.137 1.00 93.06 447 VAL A CA 1
ATOM 3401 C C . VAL A 1 447 ? -23.417 1.421 -17.241 1.00 93.06 447 VAL A C 1
ATOM 3403 O O . VAL A 1 447 ? -23.954 2.137 -18.079 1.00 93.06 447 VAL A O 1
ATOM 3406 N N . MET A 1 448 ? -24.107 0.723 -16.350 1.00 91.94 448 MET A N 1
ATOM 3407 C CA . MET A 1 448 ? -25.526 0.917 -16.064 1.00 91.94 448 MET A CA 1
ATOM 3408 C C . MET A 1 448 ? -25.665 1.859 -14.871 1.00 91.94 448 MET A C 1
ATOM 3410 O O . MET A 1 448 ? -24.877 1.774 -13.929 1.00 91.94 448 MET A O 1
ATOM 3414 N N . THR A 1 449 ? -26.657 2.742 -14.889 1.00 87.88 449 THR A N 1
ATOM 3415 C CA . THR A 1 449 ? -26.992 3.609 -13.754 1.00 87.88 449 THR A CA 1
ATOM 3416 C C . THR A 1 449 ? -28.505 3.744 -13.650 1.00 87.88 449 THR A C 1
ATOM 3418 O O . THR A 1 449 ? -29.184 3.845 -14.670 1.00 87.88 449 THR A O 1
ATOM 3421 N N . ASP A 1 450 ? -29.017 3.731 -12.422 1.00 79.00 450 ASP A N 1
ATOM 3422 C CA . ASP A 1 450 ? -30.438 3.955 -12.135 1.00 79.00 450 ASP A CA 1
ATOM 3423 C C . ASP A 1 450 ? -30.761 5.454 -11.972 1.00 79.00 450 ASP A C 1
ATOM 3425 O O . ASP A 1 450 ? -31.926 5.836 -11.871 1.00 79.00 450 ASP A O 1
ATOM 3429 N N . THR A 1 451 ? -29.734 6.310 -11.932 1.00 70.38 451 THR A N 1
ATOM 3430 C CA . THR A 1 451 ? -29.857 7.756 -11.718 1.00 70.38 451 THR A CA 1
ATOM 3431 C C . THR A 1 451 ? -29.950 8.486 -13.054 1.00 70.38 451 THR A C 1
ATOM 3433 O O . THR A 1 451 ? -29.114 8.279 -13.938 1.00 70.38 451 THR A O 1
ATOM 3436 N N . GLU A 1 452 ? -30.924 9.388 -13.204 1.00 65.88 452 GLU A N 1
ATOM 3437 C CA . GLU A 1 452 ? -30.979 10.239 -14.392 1.00 65.88 452 GLU A CA 1
ATOM 3438 C C . GLU A 1 452 ? -29.780 11.219 -14.416 1.00 65.88 452 GLU A C 1
ATOM 3440 O O . GLU A 1 452 ? -29.478 11.867 -13.411 1.00 65.88 452 GLU A O 1
ATOM 3445 N N . PRO A 1 453 ? -29.080 11.372 -15.557 1.00 62.94 453 PRO A N 1
ATOM 3446 C CA . PRO A 1 453 ? -27.891 12.225 -15.673 1.00 62.94 453 PRO A CA 1
ATOM 3447 C C . PRO A 1 453 ? -28.128 13.697 -15.317 1.00 62.94 453 PRO A C 1
ATOM 3449 O O . PRO A 1 453 ? -27.212 14.370 -14.859 1.00 62.94 453 PRO A O 1
ATOM 3452 N N . SER A 1 454 ? -29.345 14.208 -15.534 1.00 58.97 454 SER A N 1
ATOM 3453 C CA . SER A 1 454 ? -29.732 15.586 -15.197 1.00 58.97 454 SER A CA 1
ATOM 3454 C C . SER A 1 454 ? -29.756 15.863 -13.694 1.00 58.97 454 SER A C 1
ATOM 3456 O O . SER A 1 454 ? -29.690 17.024 -13.297 1.00 58.97 454 SER A O 1
ATOM 3458 N N . ASP A 1 455 ? -29.817 14.811 -12.876 1.00 54.38 455 ASP A N 1
ATOM 3459 C CA . ASP A 1 455 ? -29.858 14.896 -11.416 1.00 54.38 455 ASP A CA 1
ATOM 3460 C C . ASP A 1 455 ? -28.472 14.695 -10.779 1.00 54.38 455 ASP A C 1
ATOM 3462 O O . ASP A 1 455 ? -28.331 14.744 -9.555 1.00 54.38 455 ASP A O 1
ATOM 3466 N N . SER A 1 456 ? -27.434 14.474 -11.594 1.00 55.34 456 SER A N 1
ATOM 3467 C CA . SER A 1 456 ? -26.071 14.222 -11.126 1.00 55.34 456 SER A CA 1
ATOM 3468 C C . SER A 1 456 ? -25.206 15.480 -11.270 1.00 55.34 456 SER A C 1
ATOM 3470 O O . SER A 1 456 ? -24.900 15.878 -12.393 1.00 55.34 456 SER A O 1
ATOM 3472 N N . PRO A 1 457 ? -24.790 16.133 -10.167 1.00 55.75 457 PRO A N 1
ATOM 3473 C CA . PRO A 1 457 ? -23.828 17.227 -10.247 1.00 55.75 457 PRO A CA 1
ATOM 3474 C C . PRO A 1 457 ? -22.476 16.713 -10.761 1.00 55.75 457 PRO A C 1
ATOM 3476 O O . PRO A 1 457 ? -22.122 15.560 -10.510 1.00 55.75 457 PRO A O 1
ATOM 3479 N N . ASP A 1 458 ? -21.694 17.583 -11.413 1.00 61.38 458 ASP A N 1
ATOM 3480 C CA . ASP A 1 458 ? -20.283 17.316 -11.719 1.00 61.38 458 ASP A CA 1
ATOM 3481 C C . ASP A 1 458 ? -19.563 16.886 -10.430 1.00 61.38 458 ASP A C 1
ATOM 3483 O O . ASP A 1 458 ? -19.311 17.693 -9.527 1.00 61.38 458 ASP A O 1
ATOM 3487 N N . LEU A 1 459 ? -19.265 15.589 -10.315 1.00 68.44 459 LEU A N 1
ATOM 3488 C CA . LEU A 1 459 ? -18.568 15.046 -9.158 1.00 68.44 459 LEU A CA 1
ATOM 3489 C C . LEU A 1 459 ? -17.133 15.573 -9.180 1.00 68.44 459 LEU A C 1
ATOM 3491 O O . LEU A 1 459 ? -16.334 15.208 -10.045 1.00 68.44 459 LEU A O 1
ATOM 3495 N N . LEU A 1 460 ? -16.809 16.437 -8.217 1.00 67.94 460 LEU A N 1
ATOM 3496 C CA . LEU A 1 460 ? -15.459 16.969 -8.052 1.00 67.94 460 LEU A CA 1
ATOM 3497 C C . LEU A 1 460 ? -14.454 15.822 -7.890 1.00 67.94 460 LEU A C 1
ATOM 3499 O O . LEU A 1 460 ? -14.736 14.819 -7.226 1.00 67.94 460 LEU A O 1
ATOM 3503 N N . ALA A 1 461 ? -13.264 15.986 -8.467 1.00 70.25 461 ALA A N 1
ATOM 3504 C CA . ALA A 1 461 ? -12.160 15.056 -8.252 1.00 70.25 461 ALA A CA 1
ATOM 3505 C C . ALA A 1 461 ? -11.894 14.892 -6.745 1.00 70.25 461 ALA A C 1
ATOM 3507 O O . ALA A 1 461 ? -11.957 15.868 -5.991 1.00 70.25 461 ALA A O 1
ATOM 3508 N N . VAL A 1 462 ? -11.627 13.659 -6.301 1.00 73.69 462 VAL A N 1
ATOM 3509 C CA . VAL A 1 462 ? -11.160 13.440 -4.925 1.00 73.69 462 VAL A CA 1
ATOM 3510 C C . VAL A 1 462 ? -9.698 13.880 -4.873 1.00 73.69 462 VAL A C 1
ATOM 3512 O O . VAL A 1 462 ? -8.956 13.557 -5.802 1.00 73.69 462 VAL A O 1
ATOM 3515 N N . PRO A 1 463 ? -9.267 14.639 -3.854 1.00 74.00 463 PRO A N 1
ATOM 3516 C CA . PRO A 1 463 ? -7.845 14.886 -3.671 1.00 74.00 463 PRO A CA 1
ATOM 3517 C C . PRO A 1 463 ? -7.109 13.562 -3.432 1.00 74.00 463 PRO A C 1
ATOM 3519 O O . PRO A 1 463 ? -7.632 12.672 -2.760 1.00 74.00 463 PRO A O 1
ATOM 3522 N N . GLU A 1 464 ? -5.886 13.462 -3.951 1.00 79.69 464 GLU A N 1
ATOM 3523 C CA . GLU A 1 464 ? -4.956 12.393 -3.576 1.00 79.69 464 GLU A CA 1
ATOM 3524 C C . GLU A 1 464 ? -4.738 12.377 -2.048 1.00 79.69 464 GLU A C 1
ATOM 3526 O O . GLU A 1 464 ? -4.918 13.411 -1.383 1.00 79.69 464 GLU A O 1
ATOM 3531 N N . PRO A 1 465 ? -4.336 11.233 -1.462 1.00 82.69 465 PRO A N 1
ATOM 3532 C CA . PRO A 1 465 ? -4.060 11.144 -0.034 1.00 82.69 465 PRO A CA 1
ATOM 3533 C C . PRO A 1 465 ? -3.040 12.195 0.419 1.00 82.69 465 PRO A C 1
ATOM 3535 O O . PRO A 1 465 ? -1.936 12.285 -0.113 1.00 82.69 465 PRO A O 1
ATOM 3538 N N . PHE A 1 466 ? -3.379 12.966 1.456 1.00 88.44 466 PHE A N 1
ATOM 3539 C CA . PHE A 1 466 ? -2.555 14.093 1.908 1.00 88.44 466 PHE A CA 1
ATOM 3540 C C . PHE A 1 466 ? -1.117 13.687 2.278 1.00 88.44 466 PHE A C 1
ATOM 3542 O O . PHE A 1 466 ? -0.173 14.408 1.953 1.00 88.44 466 PHE A O 1
ATOM 3549 N N . VAL A 1 467 ? -0.949 12.535 2.940 1.00 89.12 467 VAL A N 1
ATOM 3550 C CA . VAL A 1 467 ? 0.347 11.982 3.381 1.00 89.12 467 VAL A CA 1
ATOM 3551 C C . VAL A 1 467 ? 0.906 10.930 2.404 1.00 89.12 467 VAL A C 1
ATOM 3553 O O . VAL A 1 467 ? 2.084 10.582 2.487 1.00 89.12 467 VAL A O 1
ATOM 3556 N N . GLY A 1 468 ? 0.086 10.421 1.486 1.00 89.00 468 GLY A N 1
ATOM 3557 C CA . GLY A 1 468 ? 0.327 9.196 0.712 1.00 89.00 468 GLY A CA 1
ATOM 3558 C C . GLY A 1 468 ? -0.528 8.019 1.206 1.00 89.00 468 GLY A C 1
ATOM 3559 O O . GLY A 1 468 ? -1.203 8.146 2.230 1.00 89.00 468 GLY A O 1
ATOM 3560 N N . PRO A 1 469 ? -0.526 6.876 0.512 1.00 92.69 469 PRO A N 1
ATOM 3561 C CA . PRO A 1 469 ? -1.405 5.739 0.805 1.00 92.69 469 PRO A CA 1
ATOM 3562 C C . PRO A 1 469 ? -1.099 5.053 2.154 1.00 92.69 469 PRO A C 1
ATOM 3564 O O . PRO A 1 469 ? -0.051 5.253 2.782 1.00 92.69 469 PRO A O 1
ATOM 3567 N N . ILE A 1 470 ? -2.042 4.244 2.637 1.00 95.00 470 ILE A N 1
ATOM 3568 C CA . ILE A 1 470 ? -1.902 3.300 3.753 1.00 95.00 470 ILE A CA 1
ATOM 3569 C C . ILE A 1 470 ? -1.095 2.079 3.327 1.00 95.00 470 ILE A C 1
ATOM 3571 O O . ILE A 1 470 ? -0.290 1.555 4.108 1.00 95.00 470 ILE A O 1
ATOM 3575 N N . THR A 1 471 ? -1.330 1.637 2.097 1.00 95.06 471 THR A N 1
ATOM 3576 C CA . THR A 1 471 ? -0.637 0.522 1.456 1.00 95.06 471 THR A CA 1
ATOM 3577 C C . THR A 1 471 ? 0.564 1.012 0.646 1.00 95.06 471 THR A C 1
ATOM 3579 O O . THR A 1 471 ? 0.667 2.187 0.320 1.00 95.06 471 THR A O 1
ATOM 3582 N N . THR A 1 472 ? 1.501 0.126 0.322 1.00 93.56 472 THR A N 1
ATOM 3583 C CA . THR A 1 472 ? 2.554 0.397 -0.672 1.00 93.56 472 THR A CA 1
ATOM 3584 C C . THR A 1 472 ? 2.456 -0.638 -1.779 1.00 93.56 472 THR A C 1
ATOM 3586 O O . THR A 1 472 ? 1.974 -1.739 -1.525 1.00 93.56 472 THR A O 1
ATOM 3589 N N . ALA A 1 473 ? 2.921 -0.328 -2.982 1.00 95.44 473 ALA A N 1
ATOM 3590 C CA . ALA A 1 473 ? 3.105 -1.309 -4.044 1.00 95.44 473 ALA A CA 1
ATOM 3591 C C . ALA A 1 473 ? 4.298 -2.230 -3.732 1.00 95.44 473 ALA A C 1
ATOM 3593 O O . ALA A 1 473 ? 5.331 -1.763 -3.250 1.00 95.44 473 ALA A O 1
ATOM 3594 N N . ALA A 1 474 ? 4.167 -3.535 -3.988 1.00 95.44 474 ALA A N 1
ATOM 3595 C CA . ALA A 1 474 ? 5.327 -4.419 -4.085 1.00 95.44 474 ALA A CA 1
ATOM 3596 C C . ALA A 1 474 ? 6.056 -4.182 -5.409 1.00 95.44 474 ALA A C 1
ATOM 3598 O O . ALA A 1 474 ? 5.438 -3.782 -6.399 1.00 95.44 474 ALA A O 1
ATOM 3599 N N . GLU A 1 475 ? 7.340 -4.527 -5.444 1.00 94.38 475 GLU A N 1
ATOM 3600 C CA . GLU A 1 475 ? 8.062 -4.688 -6.704 1.00 94.38 475 GLU A CA 1
ATOM 3601 C C . GLU A 1 475 ? 7.380 -5.754 -7.574 1.00 94.38 475 GLU A C 1
ATOM 3603 O O . GLU A 1 475 ? 6.874 -6.771 -7.083 1.00 94.38 475 GLU A O 1
ATOM 3608 N N . TRP A 1 476 ? 7.344 -5.514 -8.883 1.00 94.06 476 TRP A N 1
ATOM 3609 C CA . TRP A 1 476 ? 6.785 -6.468 -9.826 1.00 94.06 476 TRP A CA 1
ATOM 3610 C C . TRP A 1 476 ? 7.741 -7.649 -9.905 1.00 94.06 476 TRP A C 1
ATOM 3612 O O . TRP A 1 476 ? 8.958 -7.515 -9.772 1.00 94.06 476 TRP A O 1
ATOM 3622 N N . VAL A 1 477 ? 7.193 -8.825 -10.187 1.00 92.94 477 VAL A N 1
ATOM 3623 C CA . VAL A 1 477 ? 8.025 -9.994 -10.457 1.00 92.94 477 VAL A CA 1
ATOM 3624 C C . VAL A 1 477 ? 8.735 -9.781 -11.792 1.00 92.94 477 VAL A C 1
ATOM 3626 O O . VAL A 1 477 ? 8.074 -9.568 -12.811 1.00 92.94 477 VAL A O 1
ATOM 3629 N N . CYS A 1 478 ? 10.068 -9.859 -11.784 1.00 93.19 478 CYS A N 1
ATOM 3630 C CA . CYS A 1 478 ? 10.870 -9.772 -12.999 1.00 93.19 478 CYS A CA 1
ATOM 3631 C C . CYS A 1 478 ? 10.395 -10.827 -14.016 1.00 93.19 478 CYS A C 1
ATOM 3633 O O . CYS A 1 478 ? 10.237 -12.002 -13.651 1.00 93.19 478 CYS A O 1
ATOM 3635 N N . PRO A 1 479 ? 10.144 -10.457 -15.288 1.00 92.56 479 PRO A N 1
ATOM 3636 C CA . PRO A 1 479 ? 9.697 -11.409 -16.294 1.00 92.56 479 PRO A CA 1
ATOM 3637 C C . PRO A 1 479 ? 10.655 -12.599 -16.400 1.00 92.56 479 PRO A C 1
ATOM 3639 O O . PRO A 1 479 ? 11.838 -12.431 -16.682 1.00 92.56 479 PRO A O 1
ATOM 3642 N N . THR A 1 480 ? 10.144 -13.825 -16.250 1.00 91.88 480 THR A N 1
ATOM 3643 C CA . THR A 1 480 ? 10.970 -15.048 -16.263 1.00 91.88 480 THR A CA 1
ATOM 3644 C C . THR A 1 480 ? 11.961 -15.123 -17.438 1.00 91.88 480 THR A C 1
ATOM 3646 O O . THR A 1 480 ? 13.111 -15.491 -17.196 1.00 91.88 480 THR A O 1
ATOM 3649 N N . PRO A 1 481 ? 11.607 -14.739 -18.688 1.00 91.88 481 PRO A N 1
ATOM 3650 C CA . PRO A 1 481 ? 12.561 -14.746 -19.800 1.00 91.88 481 PRO A CA 1
ATOM 3651 C C . PRO A 1 481 ? 13.816 -13.881 -19.588 1.00 91.88 481 PRO A C 1
ATOM 3653 O O . PRO A 1 481 ? 14.864 -14.227 -20.134 1.00 91.88 481 PRO A O 1
ATOM 3656 N N . ALA A 1 482 ? 13.741 -12.814 -18.784 1.00 92.19 482 ALA A N 1
ATOM 3657 C CA . ALA A 1 482 ? 14.878 -11.953 -18.452 1.00 92.19 482 ALA A CA 1
ATOM 3658 C C . ALA A 1 482 ? 15.909 -12.669 -17.557 1.00 92.19 482 ALA A C 1
ATOM 3660 O O . ALA A 1 482 ? 17.115 -12.509 -17.737 1.00 92.19 482 ALA A O 1
ATOM 3661 N N . LEU A 1 483 ? 15.447 -13.532 -16.647 1.00 91.62 483 LEU A N 1
ATOM 3662 C CA . LEU A 1 483 ? 16.303 -14.229 -15.679 1.00 91.62 483 LEU A CA 1
ATOM 3663 C C . LEU A 1 483 ? 16.813 -15.593 -16.176 1.00 91.62 483 LEU A C 1
ATOM 3665 O O . LEU A 1 483 ? 17.782 -16.139 -15.650 1.00 91.62 483 LEU A O 1
ATOM 3669 N N . THR A 1 484 ? 16.192 -16.177 -17.206 1.00 88.31 484 THR A N 1
ATOM 3670 C CA . THR A 1 484 ? 16.608 -17.494 -17.723 1.00 88.31 484 THR A CA 1
ATOM 3671 C C . THR A 1 484 ? 17.987 -17.462 -18.384 1.00 88.31 484 THR A C 1
ATOM 3673 O O . THR A 1 484 ? 18.204 -16.700 -19.322 1.00 88.31 484 THR A O 1
ATOM 3676 N N . GLN A 1 485 ? 18.894 -18.363 -17.989 1.00 82.44 485 GLN A N 1
ATOM 3677 C CA . GLN A 1 485 ? 20.240 -18.472 -18.586 1.00 82.44 485 GLN A CA 1
ATOM 3678 C C . GLN A 1 485 ? 20.214 -18.746 -20.098 1.00 82.44 485 GLN A C 1
ATOM 3680 O O . GLN A 1 485 ? 21.094 -18.299 -20.824 1.00 82.44 485 GLN A O 1
ATOM 3685 N N . THR A 1 486 ? 19.191 -19.461 -20.574 1.00 78.31 486 THR A N 1
ATOM 3686 C CA . THR A 1 486 ? 18.980 -19.782 -21.994 1.00 78.31 486 THR A CA 1
ATOM 3687 C C . THR A 1 486 ? 18.133 -18.744 -22.737 1.00 78.31 486 THR A C 1
ATOM 3689 O O . THR A 1 486 ? 17.878 -18.913 -23.926 1.00 78.31 486 THR A O 1
ATOM 3692 N N . GLY A 1 487 ? 17.625 -17.721 -22.043 1.00 78.12 487 GLY A N 1
ATOM 3693 C CA . GLY A 1 487 ? 16.913 -16.587 -22.633 1.00 78.12 487 GLY A CA 1
ATOM 3694 C C . GLY A 1 487 ? 17.837 -15.385 -22.862 1.00 78.12 487 GLY A C 1
ATOM 3695 O O . GLY A 1 487 ? 19.006 -15.448 -22.493 1.00 78.12 487 GLY A O 1
ATOM 3696 N N . PRO A 1 488 ? 17.343 -14.284 -23.451 1.00 91.06 488 PRO A N 1
ATOM 3697 C CA . PRO A 1 488 ? 15.990 -14.121 -23.961 1.00 91.06 488 PRO A CA 1
ATOM 3698 C C . PRO A 1 488 ? 15.808 -14.815 -25.317 1.00 91.06 488 PRO A C 1
ATOM 3700 O O . PRO A 1 488 ? 16.743 -14.919 -26.113 1.00 91.06 488 PRO A O 1
ATOM 3703 N N . SER A 1 489 ? 14.583 -15.255 -25.609 1.00 93.75 489 SER A N 1
ATOM 3704 C CA . SER A 1 489 ? 14.242 -15.699 -26.961 1.00 93.75 489 SER A CA 1
ATOM 3705 C C . SER A 1 489 ? 14.055 -14.502 -27.893 1.00 93.75 489 SER A C 1
ATOM 3707 O O . SER A 1 489 ? 13.645 -13.416 -27.476 1.00 93.75 489 SER A O 1
ATOM 3709 N N . ARG A 1 490 ? 14.286 -14.724 -29.189 1.00 95.00 490 ARG A N 1
ATOM 3710 C CA . ARG A 1 490 ? 14.022 -13.733 -30.238 1.00 95.00 490 ARG A CA 1
ATOM 3711 C C . ARG A 1 490 ? 12.586 -13.209 -30.200 1.00 95.00 490 ARG A C 1
ATOM 3713 O O . ARG A 1 490 ? 12.373 -12.004 -30.197 1.00 95.00 490 ARG A O 1
ATOM 3720 N N . SER A 1 491 ? 11.611 -14.115 -30.132 1.00 93.94 491 SER A N 1
ATOM 3721 C CA . SER A 1 491 ? 10.191 -13.750 -30.087 1.00 93.94 491 SER A CA 1
ATOM 3722 C C . SER A 1 491 ? 9.846 -12.926 -28.854 1.00 93.94 491 SER A C 1
ATOM 3724 O O . SER A 1 491 ? 8.936 -12.110 -28.909 1.00 93.94 491 SER A O 1
ATOM 3726 N N . TRP A 1 492 ? 10.555 -13.140 -27.739 1.00 94.12 492 TRP A N 1
ATOM 3727 C CA . TRP A 1 492 ? 10.386 -12.291 -26.577 1.00 94.12 492 TRP A CA 1
ATOM 3728 C C . TRP A 1 492 ? 10.859 -10.886 -26.923 1.00 94.12 492 TRP A C 1
ATOM 3730 O O . TRP A 1 492 ? 10.020 -10.001 -26.876 1.00 94.12 492 TRP A O 1
ATOM 3740 N N . LEU A 1 493 ? 12.120 -10.667 -27.324 1.00 94.62 493 LEU A N 1
ATOM 3741 C CA . LEU A 1 493 ? 12.643 -9.326 -27.658 1.00 94.62 493 LEU A CA 1
ATOM 3742 C C . LEU A 1 493 ? 11.770 -8.575 -28.679 1.00 94.62 493 LEU A C 1
ATOM 3744 O O . LEU A 1 493 ? 11.393 -7.428 -28.440 1.00 94.62 493 LEU A O 1
ATOM 3748 N N . GLU A 1 494 ? 11.392 -9.243 -29.770 1.00 94.50 494 GLU A N 1
ATOM 3749 C CA . GLU A 1 494 ? 10.569 -8.656 -30.836 1.00 94.50 494 GLU A CA 1
ATOM 3750 C C . GLU A 1 494 ? 9.155 -8.264 -30.359 1.00 94.50 494 GLU A C 1
ATOM 3752 O O . GLU A 1 494 ? 8.537 -7.389 -30.959 1.00 94.50 494 GLU A O 1
ATOM 3757 N N . ALA A 1 495 ? 8.650 -8.826 -29.253 1.00 90.94 495 ALA A N 1
ATOM 3758 C CA . ALA A 1 495 ? 7.326 -8.484 -28.728 1.00 90.94 495 ALA A CA 1
ATOM 3759 C C . ALA A 1 495 ? 7.203 -7.031 -28.228 1.00 90.94 495 ALA A C 1
ATOM 3761 O O . ALA A 1 495 ? 6.091 -6.510 -28.221 1.00 90.94 495 ALA A O 1
ATOM 3762 N N . ALA A 1 496 ? 8.300 -6.371 -27.829 1.00 90.31 496 ALA A N 1
ATOM 3763 C CA . ALA A 1 496 ? 8.265 -4.932 -27.523 1.00 90.31 496 ALA A CA 1
ATOM 3764 C C . ALA A 1 496 ? 8.893 -4.068 -28.613 1.00 90.31 496 ALA A C 1
ATOM 3766 O O . ALA A 1 496 ? 8.390 -2.985 -28.884 1.00 90.31 496 ALA A O 1
ATOM 3767 N N . PHE A 1 497 ? 9.968 -4.532 -29.258 1.00 92.00 497 PHE A N 1
ATOM 3768 C CA . PHE A 1 497 ? 10.644 -3.729 -30.282 1.00 92.00 497 PHE A CA 1
ATOM 3769 C C . PHE A 1 497 ? 9.911 -3.702 -31.627 1.00 92.00 497 PHE A C 1
ATOM 3771 O O . PHE A 1 497 ? 10.131 -2.793 -32.430 1.00 92.00 497 PHE A O 1
ATOM 3778 N N . GLY A 1 498 ? 9.044 -4.686 -31.870 1.00 90.56 498 GLY A N 1
ATOM 3779 C CA . GLY A 1 498 ? 8.366 -4.921 -33.138 1.00 90.56 498 GLY A CA 1
ATOM 3780 C C . GLY A 1 498 ? 8.846 -6.207 -33.809 1.00 90.56 498 GLY A C 1
ATOM 3781 O O . GLY A 1 498 ? 10.003 -6.624 -33.666 1.00 90.56 498 GLY A O 1
ATOM 3782 N N . GLU A 1 499 ? 7.948 -6.839 -34.565 1.00 90.88 499 GLU A N 1
ATOM 3783 C CA . GLU A 1 499 ? 8.243 -8.076 -35.288 1.00 90.88 499 GLU A CA 1
ATOM 3784 C C . GLU A 1 499 ? 9.433 -7.904 -36.239 1.00 90.88 499 GLU A C 1
ATOM 3786 O O . GLU A 1 499 ? 9.600 -6.874 -36.896 1.00 90.88 499 GLU A O 1
ATOM 3791 N N . HIS A 1 500 ? 10.265 -8.944 -36.330 1.00 91.44 500 HIS A N 1
ATOM 3792 C CA . HIS A 1 500 ? 11.430 -9.005 -37.217 1.00 91.44 500 HIS A CA 1
ATOM 3793 C C . HIS A 1 500 ? 12.559 -8.003 -36.933 1.00 91.44 500 HIS A C 1
ATOM 3795 O O . HIS A 1 500 ? 13.504 -7.941 -37.723 1.00 91.44 500 HIS A O 1
ATOM 3801 N N . THR A 1 501 ? 12.526 -7.257 -35.828 1.00 94.38 501 THR A N 1
ATOM 3802 C CA . THR A 1 501 ? 13.594 -6.306 -35.468 1.00 94.38 501 THR A CA 1
ATOM 3803 C C . THR A 1 501 ? 14.927 -6.982 -35.150 1.00 94.38 501 THR A C 1
ATOM 3805 O O . THR A 1 501 ? 15.974 -6.410 -35.442 1.00 94.38 501 THR A O 1
ATOM 3808 N N . CYS A 1 502 ? 14.934 -8.216 -34.637 1.00 96.19 502 CYS A N 1
ATOM 3809 C CA . CYS A 1 502 ? 16.175 -8.926 -34.325 1.00 96.19 502 CYS A CA 1
ATOM 3810 C C . CYS A 1 502 ? 16.882 -9.440 -35.592 1.00 96.19 502 CYS A C 1
ATOM 3812 O O . CYS A 1 502 ? 16.347 -10.239 -36.375 1.00 96.19 502 CYS A O 1
ATOM 3814 N N . ARG A 1 503 ? 18.130 -9.010 -35.789 1.00 95.75 503 ARG A N 1
ATOM 3815 C CA . ARG A 1 503 ? 18.992 -9.382 -36.914 1.00 95.75 503 ARG A CA 1
ATOM 3816 C C . ARG A 1 503 ? 19.976 -10.466 -36.490 1.00 95.75 503 ARG A C 1
ATOM 3818 O O . ARG A 1 503 ? 20.861 -10.238 -35.671 1.00 95.75 503 ARG A O 1
ATOM 3825 N N . VAL A 1 504 ? 19.795 -11.655 -37.058 1.00 95.38 504 VAL A N 1
ATOM 3826 C CA . VAL A 1 504 ? 20.652 -12.821 -36.817 1.00 95.38 504 VAL A CA 1
ATOM 3827 C C . VAL A 1 504 ? 21.739 -12.887 -37.884 1.00 95.38 504 VAL A C 1
ATOM 3829 O O . VAL A 1 504 ? 21.445 -12.754 -39.074 1.00 95.38 504 VAL A O 1
ATOM 3832 N N . LEU A 1 505 ? 22.975 -13.131 -37.455 1.00 94.88 505 LEU A N 1
ATOM 3833 C CA . LEU A 1 505 ? 24.128 -13.335 -38.328 1.00 94.88 505 LEU A CA 1
ATOM 3834 C C . LEU A 1 505 ? 24.452 -14.825 -38.477 1.00 94.88 505 LEU A C 1
ATOM 3836 O O . LEU A 1 505 ? 24.217 -15.630 -37.579 1.00 94.88 505 LEU A O 1
ATOM 3840 N N . GLN A 1 506 ? 25.024 -15.202 -39.616 1.00 93.94 506 GLN A N 1
ATOM 3841 C CA . GLN A 1 506 ? 25.682 -16.497 -39.773 1.00 93.94 506 GLN A CA 1
ATOM 3842 C C . GLN A 1 506 ? 27.042 -16.466 -39.071 1.00 93.94 506 GLN A C 1
ATOM 3844 O O . GLN A 1 506 ? 27.694 -15.426 -39.030 1.00 93.94 506 GLN A O 1
ATOM 3849 N N . ASP A 1 507 ? 27.519 -17.611 -38.582 1.00 91.88 507 ASP A N 1
ATOM 3850 C CA . ASP A 1 507 ? 28.820 -17.697 -37.898 1.00 91.88 507 ASP A CA 1
ATOM 3851 C C . ASP A 1 507 ? 29.985 -17.189 -38.775 1.00 91.88 507 ASP A C 1
ATOM 3853 O O . ASP A 1 507 ? 30.900 -16.533 -38.285 1.00 91.88 507 ASP A O 1
ATOM 3857 N N . SER A 1 508 ? 29.894 -17.375 -40.098 1.00 91.75 508 SER A N 1
ATOM 3858 C CA . SER A 1 508 ? 30.859 -16.856 -41.078 1.00 91.75 508 SER A CA 1
ATOM 3859 C C . SER A 1 508 ? 30.821 -15.336 -41.278 1.00 91.75 508 SER A C 1
ATOM 3861 O O . SER A 1 508 ? 31.702 -14.797 -41.942 1.00 91.75 508 SER A O 1
ATOM 3863 N N . GLN A 1 509 ? 29.786 -14.655 -40.781 1.00 92.06 509 GLN A N 1
ATOM 3864 C CA . GLN A 1 509 ? 29.642 -13.195 -40.837 1.00 92.06 509 GLN A CA 1
ATOM 3865 C C . GLN A 1 509 ? 30.158 -12.514 -39.562 1.00 92.06 509 GLN A C 1
ATOM 3867 O O . GLN A 1 509 ? 30.237 -11.289 -39.526 1.00 92.06 509 GLN A O 1
ATOM 3872 N N . LEU A 1 510 ? 30.494 -13.281 -38.519 1.00 92.75 510 LEU A N 1
ATOM 3873 C CA . LEU A 1 510 ? 31.070 -12.736 -37.295 1.00 92.75 510 LEU A CA 1
ATOM 3874 C C . LEU A 1 510 ? 32.566 -12.433 -37.492 1.00 92.75 510 LEU A C 1
ATOM 3876 O O . LEU A 1 510 ? 33.281 -13.273 -38.049 1.00 92.75 510 LEU A O 1
ATOM 3880 N N . PRO A 1 511 ? 33.078 -11.294 -36.990 1.00 92.19 511 PRO A N 1
ATOM 3881 C CA . PRO A 1 511 ? 34.510 -11.023 -36.959 1.00 92.19 511 PRO A CA 1
ATOM 3882 C C . PRO A 1 511 ? 35.267 -12.145 -36.239 1.00 92.19 511 PRO A C 1
ATOM 3884 O O . PRO A 1 511 ? 34.837 -12.632 -35.190 1.00 92.19 511 PRO A O 1
ATOM 3887 N N . ALA A 1 512 ? 36.422 -12.547 -36.775 1.00 88.19 512 ALA A N 1
ATOM 3888 C CA . ALA A 1 512 ? 37.264 -13.573 -36.149 1.00 88.19 512 ALA A CA 1
ATOM 3889 C C . ALA A 1 512 ? 37.758 -13.150 -34.755 1.00 88.19 512 ALA A C 1
ATOM 3891 O O . ALA A 1 512 ? 38.051 -13.994 -33.913 1.00 88.19 512 ALA A O 1
ATOM 3892 N N . ALA A 1 513 ? 37.835 -11.840 -34.529 1.00 86.56 513 ALA A N 1
ATOM 3893 C CA . ALA A 1 513 ? 38.316 -11.238 -33.303 1.00 86.56 513 ALA A CA 1
ATOM 3894 C C . ALA A 1 513 ? 37.235 -11.186 -32.191 1.00 86.56 513 ALA A C 1
ATOM 3896 O O . ALA A 1 513 ? 37.567 -11.002 -31.022 1.00 86.56 513 ALA A O 1
ATOM 3897 N N . LEU A 1 514 ? 35.957 -11.447 -32.519 1.00 93.75 514 LEU A N 1
ATOM 3898 C CA . LEU A 1 514 ? 34.890 -11.690 -31.540 1.00 93.75 514 LEU A CA 1
ATOM 3899 C C . LEU A 1 514 ? 35.020 -13.121 -30.994 1.00 93.75 514 LEU A C 1
ATOM 3901 O O . LEU A 1 514 ? 34.536 -14.076 -31.607 1.00 93.75 514 LEU A O 1
ATOM 3905 N N . THR A 1 515 ? 35.681 -13.271 -29.849 1.00 93.88 515 THR A N 1
ATOM 3906 C CA . THR A 1 515 ? 35.971 -14.564 -29.204 1.00 93.88 515 THR A CA 1
ATOM 3907 C C . THR A 1 515 ? 35.014 -14.902 -28.061 1.00 93.88 515 THR A C 1
ATOM 3909 O O . THR A 1 515 ? 34.877 -16.078 -27.721 1.00 93.88 515 THR A O 1
ATOM 3912 N N . ALA A 1 516 ? 34.299 -13.912 -27.519 1.00 94.94 516 ALA A N 1
ATOM 3913 C CA . ALA A 1 516 ? 33.311 -14.106 -26.462 1.00 94.94 516 ALA A CA 1
ATOM 3914 C C . ALA A 1 516 ? 32.159 -15.031 -26.909 1.00 94.94 516 ALA A C 1
ATOM 3916 O O . ALA A 1 516 ? 31.272 -14.631 -27.670 1.00 94.94 516 ALA A O 1
ATOM 3917 N N . GLU A 1 517 ? 32.147 -16.273 -26.414 1.00 94.31 517 GLU A N 1
ATOM 3918 C CA . GLU A 1 517 ? 31.195 -17.320 -26.822 1.00 94.31 517 GLU A CA 1
ATOM 3919 C C . GLU A 1 517 ? 29.732 -16.894 -26.631 1.00 94.31 517 GLU A C 1
ATOM 3921 O O . GLU A 1 517 ? 28.908 -17.093 -27.524 1.00 94.31 517 GLU A O 1
ATOM 3926 N N . GLY A 1 518 ? 29.421 -16.228 -25.512 1.00 93.81 518 GLY A N 1
ATOM 3927 C CA . GLY A 1 518 ? 28.073 -15.732 -25.222 1.00 93.81 518 GLY A CA 1
ATOM 3928 C C . GLY A 1 518 ? 27.569 -14.716 -26.252 1.00 93.81 518 GLY A C 1
ATOM 3929 O O . GLY A 1 518 ? 26.435 -14.824 -26.717 1.00 93.81 518 GLY A O 1
ATOM 3930 N N . ALA A 1 519 ? 28.418 -13.772 -26.673 1.00 95.50 519 ALA A N 1
ATOM 3931 C CA . ALA A 1 519 ? 28.062 -12.772 -27.679 1.00 95.50 519 ALA A CA 1
ATOM 3932 C C . ALA A 1 519 ? 27.901 -13.399 -29.075 1.00 95.50 519 ALA A C 1
ATOM 3934 O O . ALA A 1 519 ? 26.927 -13.109 -29.773 1.00 95.50 519 ALA A O 1
ATOM 3935 N N . ARG A 1 520 ? 28.798 -14.324 -29.459 1.00 96.19 520 ARG A N 1
ATOM 3936 C CA . ARG A 1 520 ? 28.681 -15.085 -30.719 1.00 96.19 520 ARG A CA 1
ATOM 3937 C C . ARG A 1 520 ? 27.385 -15.891 -30.770 1.00 96.19 520 ARG A C 1
ATOM 3939 O O . ARG A 1 520 ? 26.663 -15.850 -31.769 1.00 96.19 520 ARG A O 1
ATOM 3946 N N . HIS A 1 521 ? 27.076 -16.608 -29.689 1.00 95.12 521 HIS A N 1
ATOM 3947 C CA . HIS A 1 521 ? 25.854 -17.397 -29.583 1.00 95.12 521 HIS A CA 1
ATOM 3948 C C . HIS A 1 521 ? 24.614 -16.506 -29.683 1.00 95.12 521 HIS A C 1
ATOM 3950 O O . HIS A 1 521 ? 23.706 -16.801 -30.458 1.00 95.12 521 HIS A O 1
ATOM 3956 N N . PHE A 1 522 ? 24.595 -15.378 -28.968 1.00 96.00 522 PHE A N 1
ATOM 3957 C CA . PHE A 1 522 ? 23.473 -14.445 -29.001 1.00 96.00 522 PHE A CA 1
ATOM 3958 C C . PHE A 1 522 ? 23.225 -13.889 -30.412 1.00 96.00 522 PHE A C 1
ATOM 3960 O O . PHE A 1 522 ? 22.096 -13.948 -30.896 1.00 96.00 522 PHE A O 1
ATOM 3967 N N . LEU A 1 523 ? 24.267 -13.430 -31.115 1.00 96.56 523 LEU A N 1
ATOM 3968 C CA . LEU A 1 523 ? 24.150 -12.873 -32.472 1.00 96.56 523 LEU A CA 1
ATOM 3969 C C . LEU A 1 523 ? 23.718 -13.901 -33.531 1.00 96.56 523 LEU A C 1
ATOM 3971 O O . LEU A 1 523 ? 23.111 -13.523 -34.534 1.00 96.56 523 LEU A O 1
ATOM 3975 N N . THR A 1 524 ? 24.013 -15.187 -33.321 1.00 96.00 524 THR A N 1
ATOM 3976 C CA . THR A 1 524 ? 23.698 -16.273 -34.273 1.00 96.00 524 THR A CA 1
ATOM 3977 C C . THR A 1 524 ? 22.378 -16.987 -33.990 1.00 96.00 524 THR A C 1
ATOM 3979 O O . THR A 1 524 ? 21.859 -17.674 -34.869 1.00 96.00 524 THR A O 1
ATOM 3982 N N . THR A 1 525 ? 21.806 -16.822 -32.794 1.00 94.38 525 THR A N 1
ATOM 3983 C CA . THR A 1 525 ? 20.559 -17.498 -32.395 1.00 94.38 525 THR A CA 1
ATOM 3984 C C . THR A 1 525 ? 19.403 -16.533 -32.150 1.00 94.38 525 THR A C 1
ATOM 3986 O O . THR A 1 525 ? 18.316 -16.736 -32.693 1.00 94.38 525 THR A O 1
ATOM 3989 N N . THR A 1 526 ? 19.637 -15.466 -31.386 1.00 95.62 526 THR A N 1
ATOM 3990 C CA . THR A 1 526 ? 18.620 -14.472 -31.015 1.00 95.62 526 THR A CA 1
ATOM 3991 C C . THR A 1 526 ? 18.684 -13.245 -31.925 1.00 95.62 526 THR A C 1
ATOM 3993 O O . THR A 1 526 ? 17.664 -12.854 -32.494 1.00 95.62 526 THR A O 1
ATOM 3996 N N . GLY A 1 527 ? 19.886 -12.706 -32.137 1.00 95.62 527 GLY A N 1
ATOM 3997 C CA . GLY A 1 527 ? 20.160 -11.537 -32.973 1.00 95.62 527 GLY A CA 1
ATOM 3998 C C . GLY A 1 527 ? 20.082 -10.201 -32.226 1.00 95.62 527 GLY A C 1
ATOM 3999 O O . GLY A 1 527 ? 19.406 -10.082 -31.206 1.00 95.62 527 GLY A O 1
ATOM 4000 N N . LEU A 1 528 ? 20.767 -9.184 -32.758 1.00 97.00 528 LEU A N 1
ATOM 4001 C CA . LEU A 1 528 ? 20.712 -7.807 -32.247 1.00 97.00 528 LEU A CA 1
ATOM 4002 C C . LEU A 1 528 ? 19.430 -7.127 -32.763 1.00 97.00 528 LEU A C 1
ATOM 4004 O O . LEU A 1 528 ? 19.197 -7.172 -33.975 1.00 97.00 528 LEU A O 1
ATOM 4008 N N . PRO A 1 529 ? 18.583 -6.524 -31.912 1.00 96.75 529 PRO A N 1
ATOM 4009 C CA . PRO A 1 529 ? 17.466 -5.716 -32.394 1.00 96.75 529 PRO A CA 1
ATOM 4010 C C . PRO A 1 529 ? 18.000 -4.486 -33.135 1.00 96.75 529 PRO A C 1
ATOM 4012 O O . PRO A 1 529 ? 18.923 -3.854 -32.638 1.00 96.75 529 PRO A O 1
ATOM 4015 N N . ALA A 1 530 ? 17.439 -4.155 -34.299 1.00 96.12 530 ALA A N 1
ATOM 4016 C CA . ALA A 1 530 ? 17.695 -2.899 -35.008 1.00 96.12 530 ALA A CA 1
ATOM 4017 C C . ALA A 1 530 ? 16.685 -1.836 -34.538 1.00 96.12 530 ALA A C 1
ATOM 4019 O O . ALA A 1 530 ? 15.491 -1.955 -34.825 1.00 96.12 530 ALA A O 1
ATOM 4020 N N . LEU A 1 531 ? 17.159 -0.848 -33.777 1.00 94.62 531 LEU A N 1
ATOM 4021 C CA . LEU A 1 531 ? 16.363 0.164 -33.084 1.00 94.62 531 LEU A CA 1
ATOM 4022 C C . LEU A 1 531 ? 16.677 1.546 -33.657 1.00 94.62 531 LEU A C 1
ATOM 4024 O O . LEU A 1 531 ? 17.840 1.944 -33.692 1.00 94.62 531 LEU A O 1
ATOM 4028 N N . SER A 1 532 ? 15.643 2.274 -34.069 1.00 88.00 532 SER A N 1
ATOM 4029 C CA . SER A 1 532 ? 15.758 3.654 -34.562 1.00 88.00 532 SER A CA 1
ATOM 4030 C C . SER A 1 532 ? 15.001 4.640 -33.680 1.00 88.00 532 SER A C 1
ATOM 4032 O O . SER A 1 532 ? 15.548 5.673 -33.323 1.00 88.00 532 SER A O 1
ATOM 4034 N N . ASP A 1 533 ? 13.765 4.293 -33.304 1.00 85.62 533 ASP A N 1
ATOM 4035 C CA . ASP A 1 533 ? 12.816 5.216 -32.664 1.00 85.62 533 ASP A CA 1
ATOM 4036 C C . ASP A 1 533 ? 12.135 4.610 -31.422 1.00 85.62 533 ASP A C 1
ATOM 4038 O O . ASP A 1 533 ? 11.279 5.232 -30.798 1.00 85.62 533 ASP A O 1
ATOM 4042 N N . GLN A 1 534 ? 12.472 3.366 -31.066 1.00 88.81 534 GLN A N 1
ATOM 4043 C CA . GLN A 1 534 ? 11.868 2.645 -29.941 1.00 88.81 534 GLN A CA 1
ATOM 4044 C C . GLN A 1 534 ? 12.360 3.148 -28.578 1.00 88.81 534 GLN A C 1
ATOM 4046 O O . GLN A 1 534 ? 11.671 2.958 -27.576 1.00 88.81 534 GLN A O 1
ATOM 4051 N N . LEU A 1 535 ? 13.555 3.743 -28.536 1.00 91.44 535 LEU A N 1
ATOM 4052 C CA . LEU A 1 535 ? 14.159 4.329 -27.345 1.00 91.44 535 LEU A CA 1
ATOM 4053 C C . LEU A 1 535 ? 14.677 5.734 -27.695 1.00 91.44 535 LEU A C 1
ATOM 4055 O O . LEU A 1 535 ? 15.466 5.863 -28.625 1.00 91.44 535 LEU A O 1
ATOM 4059 N N . PRO A 1 536 ? 14.275 6.787 -26.966 1.00 89.44 536 PRO A N 1
ATOM 4060 C CA . PRO A 1 536 ? 14.622 8.174 -27.308 1.00 89.44 536 PRO A CA 1
ATOM 4061 C C . PRO A 1 536 ? 16.117 8.499 -27.145 1.00 89.44 536 PRO A C 1
ATOM 4063 O O . PRO A 1 536 ? 16.644 9.399 -27.791 1.00 89.44 536 PRO A O 1
ATOM 4066 N N . PHE A 1 537 ? 16.823 7.757 -26.294 1.00 91.81 537 PHE A N 1
ATOM 4067 C CA . PHE A 1 537 ? 18.232 7.991 -25.970 1.00 91.81 537 PHE A CA 1
ATOM 4068 C C . PHE A 1 537 ? 19.200 7.033 -26.670 1.00 91.81 537 PHE A C 1
ATOM 4070 O O . PHE A 1 537 ? 20.407 7.125 -26.450 1.00 91.81 537 PHE A O 1
ATOM 4077 N N . MET A 1 538 ? 18.698 6.090 -27.471 1.00 93.81 538 MET A N 1
ATOM 4078 C CA . MET A 1 538 ? 19.490 4.971 -27.973 1.00 93.81 538 MET A CA 1
ATOM 4079 C C . MET A 1 538 ? 19.013 4.488 -29.341 1.00 93.81 538 MET A C 1
ATOM 4081 O O . MET A 1 538 ? 17.828 4.239 -29.542 1.00 93.81 538 MET A O 1
ATOM 4085 N N . SER A 1 539 ? 19.971 4.212 -30.225 1.00 94.44 539 SER A N 1
ATOM 4086 C CA . SER A 1 539 ? 19.745 3.464 -31.463 1.00 94.44 539 SER A CA 1
ATOM 4087 C C . SER A 1 539 ? 20.724 2.298 -31.589 1.00 94.44 539 SER A C 1
ATOM 4089 O O . SER A 1 539 ? 21.779 2.275 -30.950 1.00 94.44 539 SER A O 1
ATOM 4091 N N . THR A 1 540 ? 20.384 1.314 -32.417 1.00 96.06 540 THR A N 1
ATOM 4092 C CA . THR A 1 540 ? 21.272 0.199 -32.764 1.00 96.06 540 THR A CA 1
ATOM 4093 C C . THR A 1 540 ? 21.351 0.018 -34.274 1.00 96.06 540 THR A C 1
ATOM 4095 O O . THR A 1 540 ? 20.400 0.280 -35.010 1.00 96.06 540 THR A O 1
ATOM 4098 N N . VAL A 1 541 ? 22.502 -0.449 -34.754 1.00 95.12 541 VAL A N 1
ATOM 4099 C CA . VAL A 1 541 ? 22.751 -0.644 -36.186 1.00 95.12 541 VAL A CA 1
ATOM 4100 C C . VAL A 1 541 ? 21.899 -1.781 -36.760 1.00 95.12 541 VAL A C 1
ATOM 4102 O O . VAL A 1 541 ? 21.695 -2.818 -36.120 1.00 95.12 541 VAL A O 1
ATOM 4105 N N . ASP A 1 542 ? 21.459 -1.646 -38.015 1.00 94.31 542 ASP A N 1
ATOM 4106 C CA . ASP A 1 542 ? 20.884 -2.775 -38.747 1.00 94.31 542 ASP A CA 1
ATOM 4107 C C . ASP A 1 542 ? 22.006 -3.667 -39.297 1.00 94.31 542 ASP A C 1
ATOM 4109 O O . ASP A 1 542 ? 22.569 -3.428 -40.369 1.00 94.31 542 ASP A O 1
ATOM 4113 N N . LEU A 1 543 ? 22.304 -4.751 -38.574 1.00 92.00 543 LEU A N 1
ATOM 4114 C CA . LEU A 1 543 ? 23.344 -5.713 -38.956 1.00 92.00 543 LEU A CA 1
ATOM 4115 C C . LEU A 1 543 ? 23.117 -6.370 -40.327 1.00 92.00 543 LEU A C 1
ATOM 4117 O O . LEU A 1 543 ? 24.059 -6.935 -40.886 1.00 92.00 543 LEU A O 1
ATOM 4121 N N . ARG A 1 544 ? 21.901 -6.326 -40.891 1.00 88.44 544 ARG A N 1
ATOM 4122 C CA . ARG A 1 544 ? 21.667 -6.793 -42.265 1.00 88.44 544 ARG A CA 1
ATOM 4123 C C . ARG A 1 544 ? 22.279 -5.841 -43.295 1.00 88.44 544 ARG A C 1
ATOM 4125 O O . ARG A 1 544 ? 22.674 -6.305 -44.364 1.00 88.44 544 ARG A O 1
ATOM 4132 N N . GLU A 1 545 ? 22.326 -4.547 -42.994 1.00 89.00 545 GLU A N 1
ATOM 4133 C CA . GLU A 1 545 ? 22.816 -3.508 -43.901 1.00 89.00 545 GLU A CA 1
ATOM 4134 C C . GLU A 1 545 ? 24.310 -3.251 -43.710 1.00 89.00 545 GLU A C 1
ATOM 4136 O O . GLU A 1 545 ? 25.066 -3.270 -44.682 1.00 89.00 545 GLU A O 1
ATOM 4141 N N . SER A 1 546 ? 24.743 -3.049 -42.464 1.00 88.50 546 SER A N 1
ATOM 4142 C CA . SER A 1 546 ? 26.126 -2.674 -42.148 1.00 88.50 546 SER A CA 1
ATOM 4143 C C . SER A 1 546 ? 27.032 -3.865 -41.834 1.00 88.50 546 SER A C 1
ATOM 4145 O O . SER A 1 546 ? 28.251 -3.762 -41.964 1.00 88.50 546 SER A O 1
ATOM 4147 N N . GLY A 1 547 ? 26.461 -4.990 -41.393 1.00 90.75 547 GLY A N 1
ATOM 4148 C CA . GLY A 1 547 ? 27.216 -6.019 -40.680 1.00 90.75 547 GLY A CA 1
ATOM 4149 C C . GLY A 1 547 ? 27.743 -5.521 -39.328 1.00 90.75 547 GLY A C 1
ATOM 4150 O O . GLY A 1 547 ? 27.425 -4.414 -38.888 1.00 90.75 547 GLY A O 1
ATOM 4151 N N . LEU A 1 548 ? 28.548 -6.357 -38.665 1.00 92.88 548 LEU A N 1
ATOM 4152 C CA . LEU A 1 548 ? 29.237 -6.000 -37.424 1.00 92.88 548 LEU A CA 1
ATOM 4153 C C . LEU A 1 548 ? 30.629 -5.443 -37.766 1.00 92.88 548 LEU A C 1
ATOM 4155 O O . LEU A 1 548 ? 31.487 -6.185 -38.245 1.00 92.88 548 LEU A O 1
ATOM 4159 N N . VAL A 1 549 ? 30.825 -4.139 -37.565 1.00 91.94 549 VAL A N 1
ATOM 4160 C CA . VAL A 1 549 ? 32.020 -3.400 -38.010 1.00 91.94 549 VAL A CA 1
ATOM 4161 C C . VAL A 1 549 ? 32.918 -3.072 -36.820 1.00 91.94 549 VAL A C 1
ATOM 4163 O O . VAL A 1 549 ? 32.438 -2.548 -35.816 1.00 91.94 549 VAL A O 1
ATOM 4166 N N . GLU A 1 550 ? 34.216 -3.359 -36.939 1.00 91.00 550 GLU A N 1
ATOM 4167 C CA . GLU A 1 550 ? 35.218 -2.980 -35.936 1.00 91.00 550 GLU A CA 1
ATOM 4168 C C . GLU A 1 550 ? 35.437 -1.461 -35.915 1.00 91.00 550 GLU A C 1
ATOM 4170 O O . GLU A 1 550 ? 35.510 -0.819 -36.967 1.00 91.00 550 GLU A O 1
ATOM 4175 N N . ALA A 1 551 ? 35.576 -0.888 -34.722 1.00 89.06 551 ALA A N 1
ATOM 4176 C CA . ALA A 1 551 ? 35.842 0.530 -34.526 1.00 89.06 551 ALA A CA 1
ATOM 4177 C C . ALA A 1 551 ? 36.942 0.766 -33.486 1.00 89.06 551 ALA A C 1
ATOM 4179 O O . ALA A 1 551 ? 37.085 -0.019 -32.547 1.00 89.06 551 ALA A O 1
ATOM 4180 N N . PRO A 1 552 ? 37.731 1.843 -33.645 1.00 86.88 552 PRO A N 1
ATOM 4181 C CA . PRO A 1 552 ? 38.689 2.248 -32.629 1.00 86.88 552 PRO A CA 1
ATOM 4182 C C . PRO A 1 552 ? 37.969 2.824 -31.403 1.00 86.88 552 PRO A C 1
ATOM 4184 O O . PRO A 1 552 ? 36.873 3.376 -31.519 1.00 86.88 552 PRO A O 1
ATOM 4187 N N . TRP A 1 553 ? 38.622 2.730 -30.245 1.00 86.81 553 TRP A N 1
ATOM 4188 C CA . TRP A 1 553 ? 38.234 3.492 -29.058 1.00 86.81 553 TRP A CA 1
ATOM 4189 C C . TRP A 1 553 ? 38.541 4.984 -29.256 1.00 86.81 553 TRP A C 1
ATOM 4191 O O . TRP A 1 553 ? 39.461 5.326 -30.003 1.00 86.81 553 TRP A O 1
ATOM 4201 N N . ALA A 1 554 ? 37.783 5.869 -28.609 1.00 82.31 554 ALA A N 1
ATOM 4202 C CA . ALA A 1 554 ? 38.005 7.310 -28.695 1.00 82.31 554 ALA A CA 1
ATOM 4203 C C . ALA A 1 554 ? 39.326 7.712 -28.005 1.00 82.31 554 ALA A C 1
ATOM 4205 O O . ALA A 1 554 ? 39.570 7.344 -26.859 1.00 82.31 554 ALA A O 1
ATOM 4206 N N . GLU A 1 555 ? 40.186 8.462 -28.706 1.00 73.31 555 GLU A N 1
ATOM 4207 C CA . GLU A 1 555 ? 41.561 8.770 -28.259 1.00 73.31 555 GLU A CA 1
ATOM 4208 C C . GLU A 1 555 ? 41.625 9.652 -26.996 1.00 73.31 555 GLU A C 1
ATOM 4210 O O . GLU A 1 555 ? 42.584 9.550 -26.234 1.00 73.31 555 GLU A O 1
ATOM 4215 N N . ASP A 1 556 ? 40.605 10.483 -26.756 1.00 72.88 556 ASP A N 1
ATOM 4216 C CA . ASP A 1 556 ? 40.543 11.435 -25.634 1.00 72.88 556 ASP A CA 1
ATOM 4217 C C . ASP A 1 556 ? 39.673 10.939 -24.454 1.00 72.88 556 ASP A C 1
ATOM 4219 O O . ASP A 1 556 ? 39.424 11.683 -23.501 1.00 72.88 556 ASP A O 1
ATOM 4223 N N . SER A 1 557 ? 39.215 9.683 -24.502 1.00 76.00 557 SER A N 1
ATOM 4224 C CA . SER A 1 557 ? 38.331 9.076 -23.497 1.00 76.00 557 SER A CA 1
ATOM 4225 C C . SER A 1 557 ? 39.093 8.207 -22.495 1.00 76.00 557 SER A C 1
ATOM 4227 O O . SER A 1 557 ? 40.185 7.712 -22.768 1.00 76.00 557 SER A O 1
ATOM 4229 N N . GLN A 1 558 ? 38.494 7.960 -21.325 1.00 75.62 558 GLN A N 1
ATOM 4230 C CA . GLN A 1 558 ? 39.031 6.990 -20.368 1.00 75.62 558 GLN A CA 1
ATOM 4231 C C . GLN A 1 558 ? 39.098 5.597 -21.016 1.00 75.62 558 GLN A C 1
ATOM 4233 O O . GLN A 1 558 ? 38.093 5.100 -21.525 1.00 75.62 558 GLN A O 1
ATOM 4238 N N . GLU A 1 559 ? 40.282 4.975 -21.008 1.00 75.19 559 GLU A N 1
ATOM 4239 C CA . GLU A 1 559 ? 40.460 3.638 -21.577 1.00 75.19 559 GLU A CA 1
ATOM 4240 C C . GLU A 1 559 ? 39.657 2.592 -20.779 1.00 75.19 559 GLU A C 1
ATOM 4242 O O . GLU A 1 559 ? 39.654 2.623 -19.541 1.00 75.19 559 GLU A O 1
ATOM 4247 N N . PRO A 1 560 ? 38.980 1.657 -21.464 1.00 79.56 560 PRO A N 1
ATOM 4248 C CA . PRO A 1 560 ? 38.278 0.560 -20.821 1.00 79.56 560 PRO A CA 1
ATOM 4249 C C . PRO A 1 560 ? 39.282 -0.477 -20.304 1.00 79.56 560 PRO A C 1
ATOM 4251 O O . PRO A 1 560 ? 40.434 -0.530 -20.730 1.00 79.56 560 PRO A O 1
ATOM 4254 N N . GLU A 1 561 ? 38.844 -1.351 -19.396 1.00 78.38 561 GLU A N 1
ATOM 4255 C CA . GLU A 1 561 ? 39.726 -2.372 -18.806 1.00 78.38 561 GLU A CA 1
ATOM 4256 C C . GLU A 1 561 ? 40.250 -3.396 -19.833 1.00 78.38 561 GLU A C 1
ATOM 4258 O O . GLU A 1 561 ? 41.329 -3.967 -19.662 1.00 78.38 561 GLU A O 1
ATOM 4263 N N . SER A 1 562 ? 39.490 -3.635 -20.904 1.00 78.62 562 SER A N 1
ATOM 4264 C CA . SER A 1 562 ? 39.837 -4.543 -21.999 1.00 78.62 562 SER A CA 1
ATOM 4265 C C . SER A 1 562 ? 40.371 -3.762 -23.197 1.00 78.62 562 SER A C 1
ATOM 4267 O O . SER A 1 562 ? 39.789 -2.762 -23.589 1.00 78.62 562 SER A O 1
ATOM 4269 N N . GLY A 1 563 ? 41.441 -4.237 -23.838 1.00 80.38 563 GLY A N 1
ATOM 4270 C CA . GLY A 1 563 ? 42.047 -3.579 -25.008 1.00 80.38 563 GLY A CA 1
ATOM 4271 C C . GLY A 1 563 ? 41.299 -3.776 -26.337 1.00 80.38 563 GLY A C 1
ATOM 4272 O O . GLY A 1 563 ? 41.867 -3.495 -27.393 1.00 80.38 563 GLY A O 1
ATOM 4273 N N . GLY A 1 564 ? 40.072 -4.302 -26.311 1.00 81.94 564 GLY A N 1
ATOM 4274 C CA . GLY A 1 564 ? 39.295 -4.644 -27.503 1.00 81.94 564 GLY A CA 1
ATOM 4275 C C . GLY A 1 564 ? 39.622 -6.037 -28.062 1.00 81.94 564 GLY A C 1
ATOM 4276 O O . GLY A 1 564 ? 40.195 -6.879 -27.361 1.00 81.94 564 GLY A O 1
ATOM 4277 N N . PRO A 1 565 ? 39.246 -6.333 -29.319 1.00 90.06 565 PRO A N 1
ATOM 4278 C CA . PRO A 1 565 ? 38.692 -5.434 -30.344 1.00 90.06 565 PRO A CA 1
ATOM 4279 C C . PRO A 1 565 ? 37.280 -4.933 -30.008 1.00 90.06 565 PRO A C 1
ATOM 4281 O O . PRO A 1 565 ? 36.532 -5.623 -29.322 1.00 90.06 565 PRO A O 1
ATOM 4284 N N . PHE A 1 566 ? 36.888 -3.774 -30.541 1.00 94.25 566 PHE A N 1
ATOM 4285 C CA . PHE A 1 566 ? 35.550 -3.206 -30.341 1.00 94.25 566 PHE A CA 1
ATOM 4286 C C . PHE A 1 566 ? 34.745 -3.214 -31.637 1.00 94.25 566 PHE A C 1
ATOM 4288 O O . PHE A 1 566 ? 35.273 -2.864 -32.690 1.00 94.25 566 PHE A O 1
ATOM 4295 N N . CYS A 1 567 ? 33.469 -3.591 -31.568 1.00 94.81 567 CYS A N 1
ATOM 4296 C CA . CYS A 1 567 ? 32.547 -3.551 -32.706 1.00 94.81 567 CYS A CA 1
ATOM 4297 C C . CYS A 1 567 ? 31.382 -2.594 -32.443 1.00 94.81 567 CYS A C 1
ATOM 4299 O O . CYS A 1 567 ? 30.808 -2.630 -31.360 1.00 94.81 567 CYS A O 1
ATOM 4301 N N . ILE A 1 568 ? 30.980 -1.785 -33.424 1.00 95.44 568 ILE A N 1
ATOM 4302 C CA . ILE A 1 568 ? 29.860 -0.845 -33.256 1.00 95.44 568 ILE A CA 1
ATOM 4303 C C . ILE A 1 568 ? 28.537 -1.609 -33.183 1.00 95.44 568 ILE A C 1
ATOM 4305 O O . ILE A 1 568 ? 28.214 -2.401 -34.071 1.00 95.44 568 ILE A O 1
ATOM 4309 N N . LEU A 1 569 ? 27.760 -1.322 -32.140 1.00 96.25 569 LEU A N 1
ATOM 4310 C CA . LEU A 1 569 ? 26.381 -1.776 -31.979 1.00 96.25 569 LEU A CA 1
ATOM 4311 C C . LEU A 1 569 ? 25.361 -0.664 -32.217 1.00 96.25 569 LEU A C 1
ATOM 4313 O O . LEU A 1 569 ? 24.224 -0.980 -32.556 1.00 96.25 569 LEU A O 1
ATOM 4317 N N . GLY A 1 570 ? 25.731 0.605 -32.038 1.00 95.50 570 GLY A N 1
ATOM 4318 C CA . GLY A 1 570 ? 24.788 1.716 -32.120 1.00 95.50 570 GLY A CA 1
ATOM 4319 C C . GLY A 1 570 ? 25.295 2.997 -31.478 1.00 95.50 570 GLY A C 1
ATOM 4320 O O . GLY A 1 570 ? 26.505 3.210 -31.382 1.00 95.50 570 GLY A O 1
ATOM 4321 N N . GLU A 1 571 ? 24.354 3.812 -31.011 1.00 94.69 571 GLU A N 1
ATOM 4322 C CA . GLU A 1 571 ? 24.611 5.089 -30.346 1.00 94.69 571 GLU A CA 1
ATOM 4323 C C . GLU A 1 571 ? 23.795 5.210 -29.050 1.00 94.69 571 GLU A C 1
ATOM 4325 O O . GLU A 1 571 ? 22.668 4.717 -28.963 1.00 94.69 571 GLU A O 1
ATOM 4330 N N . TRP A 1 572 ? 24.369 5.878 -28.050 1.00 93.50 572 TRP A N 1
ATOM 4331 C CA . TRP A 1 572 ? 23.768 6.200 -26.756 1.00 93.50 572 TRP A CA 1
ATOM 4332 C C . TRP A 1 572 ? 23.992 7.683 -26.473 1.00 93.50 572 TRP A C 1
ATOM 4334 O O . TRP A 1 572 ? 25.136 8.123 -26.370 1.00 93.50 572 TRP A O 1
ATOM 4344 N N . THR A 1 573 ? 22.909 8.461 -26.407 1.00 90.69 573 THR A N 1
ATOM 4345 C CA . THR A 1 573 ? 22.922 9.922 -26.190 1.00 90.69 573 THR A CA 1
ATOM 4346 C C . THR A 1 573 ? 23.966 10.666 -27.043 1.00 90.69 573 THR A C 1
ATOM 4348 O O . THR A 1 573 ? 24.564 11.640 -26.593 1.00 90.69 573 THR A O 1
ATOM 4351 N N . GLY A 1 574 ? 24.202 10.199 -28.276 1.00 85.94 574 GLY A N 1
ATOM 4352 C CA . GLY A 1 574 ? 25.161 10.772 -29.227 1.00 85.94 574 GLY A CA 1
ATOM 4353 C C . GLY A 1 574 ? 26.592 10.208 -29.195 1.00 85.94 574 GLY A C 1
ATOM 4354 O O . GLY A 1 574 ? 27.355 10.538 -30.097 1.00 85.94 574 GLY A O 1
ATOM 4355 N N . GLY A 1 575 ? 26.960 9.364 -28.222 1.00 90.12 575 GLY A N 1
ATOM 4356 C CA . GLY A 1 575 ? 28.224 8.605 -28.217 1.00 90.12 575 GLY A CA 1
ATOM 4357 C C . GLY A 1 575 ? 28.051 7.186 -28.766 1.00 90.12 575 GLY A C 1
ATOM 4358 O O . GLY A 1 575 ? 26.924 6.695 -28.871 1.00 90.12 575 GLY A O 1
ATOM 4359 N N . LYS A 1 576 ? 29.139 6.496 -29.131 1.00 94.19 576 LYS A N 1
ATOM 4360 C CA . LYS A 1 576 ? 29.047 5.141 -29.708 1.00 94.19 576 LYS A CA 1
ATOM 4361 C C . LYS A 1 576 ? 28.846 4.082 -28.636 1.00 94.19 576 LYS A C 1
ATOM 4363 O O . LYS A 1 576 ? 29.484 4.091 -27.586 1.00 94.19 576 LYS A O 1
ATOM 4368 N N . VAL A 1 577 ? 28.032 3.092 -28.983 1.00 95.81 577 VAL A N 1
ATOM 4369 C CA . VAL A 1 577 ? 27.857 1.852 -28.227 1.00 95.81 577 VAL A CA 1
ATOM 4370 C C . VAL A 1 577 ? 28.672 0.759 -28.893 1.00 95.81 577 VAL A C 1
ATOM 4372 O O . VAL A 1 577 ? 28.487 0.456 -30.076 1.00 95.81 577 VAL A O 1
ATOM 4375 N N . LEU A 1 578 ? 29.576 0.161 -28.128 1.00 96.06 578 LEU A N 1
ATOM 4376 C CA . LEU A 1 578 ? 30.592 -0.766 -28.595 1.00 96.06 578 LEU A CA 1
ATOM 4377 C C . LEU A 1 578 ? 30.447 -2.128 -27.905 1.00 96.06 578 LEU A C 1
ATOM 4379 O O . LEU A 1 578 ? 30.229 -2.210 -26.702 1.00 96.06 578 LEU A O 1
ATOM 4383 N N . LEU A 1 579 ? 30.607 -3.207 -28.665 1.00 97.00 579 LEU A N 1
ATOM 4384 C CA . LEU A 1 579 ? 30.766 -4.569 -28.165 1.00 97.00 579 LEU A CA 1
ATOM 4385 C C . LEU A 1 579 ? 32.252 -4.883 -28.016 1.00 97.00 579 LEU A C 1
ATOM 4387 O O . LEU A 1 579 ? 32.976 -4.863 -29.013 1.00 97.00 579 LEU A O 1
ATOM 4391 N N . ASP A 1 580 ? 32.688 -5.248 -26.816 1.00 96.12 580 ASP A N 1
ATOM 4392 C CA . ASP A 1 580 ? 34.014 -5.826 -26.608 1.00 96.12 580 ASP A CA 1
ATOM 4393 C C . ASP A 1 580 ? 34.038 -7.278 -27.111 1.00 96.12 580 ASP A C 1
ATOM 4395 O O . ASP A 1 580 ? 33.333 -8.157 -26.609 1.00 96.12 580 ASP A O 1
ATOM 4399 N N . GLY A 1 581 ? 34.875 -7.539 -28.113 1.00 93.62 581 GLY A N 1
ATOM 4400 C CA . GLY A 1 581 ? 35.014 -8.845 -28.739 1.00 93.62 581 GLY A CA 1
ATOM 4401 C C . GLY A 1 581 ? 35.594 -9.932 -27.829 1.00 93.62 581 GLY A C 1
ATOM 4402 O O . GLY A 1 581 ? 35.366 -11.118 -28.086 1.00 93.62 581 GLY A O 1
ATOM 4403 N N . THR A 1 582 ? 36.316 -9.554 -26.774 1.00 94.19 582 THR A N 1
ATOM 4404 C CA . THR A 1 582 ? 36.981 -10.488 -25.854 1.00 94.19 582 THR A CA 1
ATOM 4405 C C . THR A 1 582 ? 36.072 -10.879 -24.695 1.00 94.19 582 THR A C 1
ATOM 4407 O O . THR A 1 582 ? 35.929 -12.065 -24.394 1.00 94.19 582 THR A O 1
ATOM 4410 N N . THR A 1 583 ? 35.434 -9.899 -24.055 1.00 94.50 583 THR A N 1
ATOM 4411 C CA . THR A 1 583 ? 34.586 -10.132 -22.871 1.00 94.50 583 THR A CA 1
ATOM 4412 C C . THR A 1 583 ? 33.113 -10.330 -23.228 1.00 94.50 583 THR A C 1
ATOM 4414 O O . THR A 1 583 ? 32.390 -11.028 -22.519 1.00 94.50 583 THR A O 1
ATOM 4417 N N . GLY A 1 584 ? 32.663 -9.761 -24.350 1.00 95.19 584 GLY A N 1
ATOM 4418 C CA . GLY A 1 584 ? 31.254 -9.682 -24.724 1.00 95.19 584 GLY A CA 1
ATOM 4419 C C . GLY A 1 584 ? 30.492 -8.552 -24.028 1.00 95.19 584 GLY A C 1
ATOM 4420 O O . GLY A 1 584 ? 29.278 -8.465 -24.233 1.00 95.19 584 GLY A O 1
ATOM 4421 N N . ALA A 1 585 ? 31.171 -7.722 -23.227 1.00 96.00 585 ALA A N 1
ATOM 4422 C CA . ALA A 1 585 ? 30.598 -6.558 -22.561 1.00 96.00 585 ALA A CA 1
ATOM 4423 C C . ALA A 1 585 ? 30.188 -5.477 -23.568 1.00 96.00 585 ALA A C 1
ATOM 4425 O O . ALA A 1 585 ? 30.753 -5.371 -24.662 1.00 96.00 585 ALA A O 1
ATOM 4426 N N . VAL A 1 586 ? 29.198 -4.674 -23.187 1.00 96.62 586 VAL A N 1
ATOM 4427 C CA . VAL A 1 586 ? 28.723 -3.535 -23.974 1.00 96.62 586 VAL A CA 1
ATOM 4428 C C . VAL A 1 586 ? 29.171 -2.255 -23.289 1.00 96.62 586 VAL A C 1
ATOM 4430 O O . VAL A 1 586 ? 28.906 -2.055 -22.105 1.00 96.62 586 VAL A O 1
ATOM 4433 N N . LEU A 1 587 ? 29.861 -1.403 -24.037 1.00 94.94 587 LEU A N 1
ATOM 4434 C CA . LEU A 1 587 ? 30.538 -0.209 -23.550 1.00 94.94 587 LEU A CA 1
ATOM 4435 C C . LEU A 1 587 ? 30.029 1.034 -24.289 1.00 94.94 587 LEU A C 1
ATOM 4437 O O . LEU A 1 587 ? 29.640 0.943 -25.453 1.00 94.94 587 LEU A O 1
ATOM 4441 N N . GLN A 1 588 ? 30.079 2.189 -23.636 1.00 92.44 588 GLN A N 1
ATOM 4442 C CA . GLN A 1 588 ? 29.992 3.503 -24.273 1.00 92.44 588 GLN A CA 1
ATOM 4443 C C . GLN A 1 588 ? 31.404 4.089 -24.425 1.00 92.44 588 GLN A C 1
ATOM 4445 O O . GLN A 1 588 ? 32.259 3.867 -23.566 1.00 92.44 588 GLN A O 1
ATOM 4450 N N . ASP A 1 589 ? 31.666 4.792 -25.525 1.00 88.75 589 ASP A N 1
ATOM 4451 C CA . ASP A 1 589 ? 33.006 5.243 -25.942 1.00 88.75 589 ASP A CA 1
ATOM 4452 C C . ASP A 1 589 ? 33.594 6.432 -25.154 1.00 88.75 589 ASP A C 1
ATOM 4454 O O . ASP A 1 589 ? 34.708 6.880 -25.435 1.00 88.75 589 ASP A O 1
ATOM 4458 N N . GLY A 1 590 ? 32.874 6.945 -24.159 1.00 83.69 590 GLY A N 1
ATOM 4459 C CA . GLY A 1 590 ? 33.276 8.045 -23.283 1.00 83.69 590 GLY A CA 1
ATOM 4460 C C . GLY A 1 590 ? 32.942 9.439 -23.819 1.00 83.69 590 GLY A C 1
ATOM 4461 O O . GLY A 1 590 ? 33.019 10.404 -23.059 1.00 83.69 590 GLY A O 1
ATOM 4462 N N . GLU A 1 591 ? 32.518 9.571 -25.083 1.00 85.75 591 GLU A N 1
ATOM 4463 C CA . GLU A 1 591 ? 32.259 10.881 -25.711 1.00 85.75 591 GLU A CA 1
ATOM 4464 C C . GLU A 1 591 ? 31.030 11.597 -25.115 1.00 85.75 591 GLU A C 1
ATOM 4466 O O . GLU A 1 591 ? 30.877 12.812 -25.238 1.00 85.75 591 GLU A O 1
ATOM 4471 N N . THR A 1 592 ? 30.176 10.852 -24.413 1.00 83.56 592 THR A N 1
ATOM 4472 C CA . THR A 1 592 ? 28.966 11.338 -23.728 1.00 83.56 592 THR A CA 1
ATOM 4473 C C . THR A 1 592 ? 29.249 12.154 -22.461 1.00 83.56 592 THR A C 1
ATOM 4475 O O . THR A 1 592 ? 28.380 12.893 -21.999 1.00 83.56 592 THR A O 1
ATOM 4478 N N . GLY A 1 593 ? 30.452 12.035 -21.886 1.00 82.69 593 GLY A N 1
ATOM 4479 C CA . GLY A 1 593 ? 30.821 12.682 -20.624 1.00 82.69 593 GLY A CA 1
ATOM 4480 C C . GLY A 1 593 ? 30.367 11.946 -19.356 1.00 82.69 593 GLY A C 1
ATOM 4481 O O . GLY A 1 593 ? 30.595 12.466 -18.262 1.00 82.69 593 GLY A O 1
ATOM 4482 N N . TYR A 1 594 ? 29.768 10.756 -19.479 1.00 85.94 594 TYR A N 1
ATOM 4483 C CA . TYR A 1 594 ? 29.489 9.879 -18.338 1.00 85.94 594 TYR A CA 1
ATOM 4484 C C . TYR A 1 594 ? 30.787 9.345 -17.714 1.00 85.94 594 TYR A C 1
ATOM 4486 O O . TYR A 1 594 ? 31.746 9.011 -18.415 1.00 85.94 594 TYR A O 1
ATOM 4494 N N . GLY A 1 595 ? 30.812 9.244 -16.385 1.00 83.56 595 GLY A N 1
ATOM 4495 C CA . GLY A 1 595 ? 31.935 8.727 -15.606 1.00 83.56 595 GLY A CA 1
ATOM 4496 C C . GLY A 1 595 ? 32.079 7.205 -15.665 1.00 83.56 595 GLY A C 1
ATOM 4497 O O . GLY A 1 595 ? 33.163 6.690 -15.387 1.00 83.56 595 GLY A O 1
ATOM 4498 N N . THR A 1 596 ? 31.021 6.479 -16.042 1.00 87.81 596 THR A N 1
ATOM 4499 C CA . THR A 1 596 ? 31.057 5.019 -16.217 1.00 87.81 596 THR A CA 1
ATOM 4500 C C . THR A 1 596 ? 30.991 4.621 -17.694 1.00 87.81 596 THR A C 1
ATOM 4502 O O . THR A 1 596 ? 30.201 5.157 -18.471 1.00 87.81 596 THR A O 1
ATOM 4505 N N . THR A 1 597 ? 31.844 3.676 -18.108 1.00 90.44 597 THR A N 1
ATOM 4506 C CA . THR A 1 597 ? 31.962 3.235 -19.514 1.00 90.44 597 THR A CA 1
ATOM 4507 C C . THR A 1 597 ? 31.198 1.952 -19.825 1.00 90.44 597 THR A C 1
ATOM 4509 O O . THR A 1 597 ? 30.859 1.713 -20.978 1.00 90.44 597 THR A O 1
ATOM 4512 N N . THR A 1 598 ? 30.920 1.106 -18.833 1.00 93.81 598 THR A N 1
ATOM 4513 C CA . THR A 1 598 ? 30.250 -0.184 -19.057 1.00 93.81 598 THR A CA 1
ATOM 4514 C C . THR A 1 598 ? 28.740 -0.012 -19.001 1.00 93.81 598 THR A C 1
ATOM 4516 O O . THR A 1 598 ? 28.212 0.296 -17.942 1.00 93.81 598 THR A O 1
ATOM 4519 N N . LEU A 1 599 ? 28.055 -0.252 -20.122 1.00 94.44 599 LEU A N 1
ATOM 4520 C CA . LEU A 1 599 ? 26.590 -0.262 -20.196 1.00 94.44 599 LEU A CA 1
ATOM 4521 C C . LEU A 1 599 ? 26.007 -1.602 -19.725 1.00 94.44 599 LEU A C 1
ATOM 4523 O O . LEU A 1 599 ? 24.902 -1.638 -19.191 1.00 94.44 599 LEU A O 1
ATOM 4527 N N . ALA A 1 600 ? 26.718 -2.709 -19.962 1.00 96.38 600 ALA A N 1
ATOM 4528 C CA . ALA A 1 600 ? 26.362 -4.038 -19.465 1.00 96.38 600 ALA A CA 1
ATOM 4529 C C . ALA A 1 600 ? 27.560 -4.996 -19.516 1.00 96.38 600 ALA A C 1
ATOM 4531 O O . ALA A 1 600 ? 28.391 -4.930 -20.426 1.00 96.38 600 ALA A O 1
ATOM 4532 N N . SER A 1 601 ? 27.577 -5.974 -18.616 1.00 95.44 601 SER A N 1
ATOM 4533 C CA . SER A 1 601 ? 28.566 -7.054 -18.548 1.00 95.44 601 SER A CA 1
ATOM 4534 C C . SER A 1 601 ? 28.493 -8.018 -19.739 1.00 95.44 601 SER A C 1
ATOM 4536 O O . SER A 1 601 ? 29.458 -8.728 -20.022 1.00 95.44 601 SER A O 1
ATOM 4538 N N . SER A 1 602 ? 27.366 -8.069 -20.463 1.00 95.88 602 SER A N 1
ATOM 4539 C CA . SER A 1 602 ? 27.238 -8.854 -21.697 1.00 95.88 602 SER A CA 1
ATOM 4540 C C . SER A 1 602 ? 26.206 -8.292 -22.680 1.00 95.88 602 SER A C 1
ATOM 4542 O O . SER A 1 602 ? 25.198 -7.710 -22.278 1.00 95.88 602 SER A O 1
ATOM 4544 N N . LEU A 1 603 ? 26.381 -8.577 -23.978 1.00 96.56 603 LEU A N 1
ATOM 4545 C CA . LEU A 1 603 ? 25.402 -8.251 -25.030 1.00 96.56 603 LEU A CA 1
ATOM 4546 C C . LEU A 1 603 ? 23.989 -8.779 -24.730 1.00 96.56 603 LEU A C 1
ATOM 4548 O O . LEU A 1 603 ? 22.987 -8.131 -25.037 1.00 96.56 603 LEU A O 1
ATOM 4552 N N . ARG A 1 604 ? 23.911 -9.964 -24.116 1.00 96.06 604 ARG A N 1
ATOM 4553 C CA . ARG A 1 604 ? 22.651 -10.583 -23.695 1.00 96.06 604 ARG A CA 1
ATOM 4554 C C . ARG A 1 604 ? 21.950 -9.728 -22.638 1.00 96.06 604 ARG A C 1
ATOM 4556 O O . ARG A 1 604 ? 20.774 -9.421 -22.812 1.00 96.06 604 ARG A O 1
ATOM 4563 N N . GLN A 1 605 ? 22.653 -9.382 -21.556 1.00 96.44 605 GLN A N 1
ATOM 4564 C CA . GLN A 1 605 ? 22.108 -8.555 -20.471 1.00 96.44 605 GLN A CA 1
ATOM 4565 C C . GLN A 1 605 ? 21.704 -7.182 -20.997 1.00 96.44 605 GLN A C 1
ATOM 4567 O O . GLN A 1 605 ? 20.568 -6.774 -20.782 1.00 96.44 605 GLN A O 1
ATOM 4572 N N . PHE A 1 606 ? 22.563 -6.552 -21.799 1.00 96.81 606 PHE A N 1
ATOM 4573 C CA . PHE A 1 606 ? 22.264 -5.287 -22.460 1.00 96.81 606 PHE A CA 1
ATOM 4574 C C . PHE A 1 606 ? 20.915 -5.317 -23.190 1.00 96.81 606 PHE A C 1
ATOM 4576 O O . PHE A 1 606 ? 20.043 -4.501 -22.902 1.00 96.81 606 PHE A O 1
ATOM 4583 N N . CYS A 1 607 ? 20.697 -6.312 -24.061 1.00 97.25 607 CYS A N 1
ATOM 4584 C CA . CYS A 1 607 ? 19.447 -6.456 -24.813 1.00 97.25 607 CYS A CA 1
ATOM 4585 C C . CYS A 1 607 ? 18.221 -6.708 -23.918 1.00 97.25 607 CYS A C 1
ATOM 4587 O O . CYS A 1 607 ? 17.121 -6.288 -24.273 1.00 97.25 607 CYS A O 1
ATOM 4589 N N . ILE A 1 608 ? 18.383 -7.397 -22.781 1.00 97.06 608 ILE A N 1
ATOM 4590 C CA . ILE A 1 608 ? 17.310 -7.593 -21.793 1.00 97.06 608 ILE A CA 1
ATOM 4591 C C . ILE A 1 608 ? 16.944 -6.256 -21.134 1.00 97.06 608 ILE A C 1
ATOM 4593 O O . ILE A 1 608 ? 15.761 -5.935 -21.041 1.00 97.06 608 ILE A O 1
ATOM 4597 N N . LEU A 1 609 ? 17.937 -5.476 -20.703 1.00 96.75 609 LEU A N 1
ATOM 4598 C CA . LEU A 1 609 ? 17.730 -4.212 -19.990 1.00 96.75 609 LEU A CA 1
ATOM 4599 C C . LEU A 1 609 ? 17.002 -3.184 -20.860 1.00 96.75 609 LEU A C 1
ATOM 4601 O O . LEU A 1 609 ? 15.944 -2.683 -20.478 1.00 96.75 609 LEU A O 1
ATOM 4605 N N . ILE A 1 610 ? 17.504 -2.943 -22.077 1.00 96.00 610 ILE A N 1
ATOM 4606 C CA . ILE A 1 610 ? 16.878 -1.995 -23.013 1.00 96.00 610 ILE A CA 1
ATOM 4607 C C . ILE A 1 610 ? 15.473 -2.454 -23.425 1.00 96.00 610 ILE A C 1
ATOM 4609 O O . ILE A 1 610 ? 14.593 -1.638 -23.695 1.00 96.00 610 ILE A O 1
ATOM 4613 N N . ARG A 1 611 ? 15.225 -3.769 -23.416 1.00 95.31 611 ARG A N 1
ATOM 4614 C CA . ARG A 1 611 ? 13.905 -4.342 -23.667 1.00 95.31 611 ARG A CA 1
ATOM 4615 C C . ARG A 1 611 ? 12.931 -4.065 -22.526 1.00 95.31 611 ARG A C 1
ATOM 4617 O O . ARG A 1 611 ? 11.810 -3.645 -22.800 1.00 95.31 611 ARG A O 1
ATOM 4624 N N . LEU A 1 612 ? 13.331 -4.300 -21.278 1.00 95.81 612 LEU A N 1
ATOM 4625 C CA . LEU A 1 612 ? 12.490 -4.014 -20.111 1.00 95.81 612 LEU A CA 1
ATOM 4626 C C . LEU A 1 612 ? 12.165 -2.519 -20.026 1.00 95.81 612 LEU A C 1
ATOM 4628 O O . LEU A 1 612 ? 11.024 -2.160 -19.742 1.00 95.81 612 LEU A O 1
ATOM 4632 N N . TYR A 1 613 ? 13.132 -1.655 -20.351 1.00 95.25 613 TYR A N 1
ATOM 4633 C CA . TYR A 1 613 ? 12.900 -0.214 -20.407 1.00 95.25 613 TYR A CA 1
ATOM 4634 C C . TYR A 1 613 ? 11.963 0.189 -21.554 1.00 95.25 613 TYR A C 1
ATOM 4636 O O . TYR A 1 613 ? 11.025 0.953 -21.349 1.00 95.25 613 TYR A O 1
ATOM 4644 N N . CYS A 1 614 ? 12.142 -0.372 -22.753 1.00 93.94 614 CYS A N 1
ATOM 4645 C CA . CYS A 1 614 ? 11.206 -0.151 -23.858 1.00 93.94 614 CYS A CA 1
ATOM 4646 C C . CYS A 1 614 ? 9.785 -0.601 -23.481 1.00 93.94 614 CYS A C 1
ATOM 4648 O O . CYS A 1 614 ? 8.817 0.112 -23.737 1.00 93.94 614 CYS A O 1
ATOM 4650 N N . GLU A 1 615 ? 9.654 -1.743 -22.798 1.00 93.62 615 GLU A N 1
ATOM 4651 C CA . GLU A 1 615 ? 8.366 -2.245 -22.321 1.00 93.62 615 GLU A CA 1
ATOM 4652 C C . GLU A 1 615 ? 7.717 -1.319 -21.281 1.00 93.62 615 GLU A C 1
ATOM 4654 O O . GLU A 1 615 ? 6.503 -1.113 -21.332 1.00 93.62 615 GLU A O 1
ATOM 4659 N N . LEU A 1 616 ? 8.508 -0.705 -20.395 1.00 93.44 616 LEU A N 1
ATOM 4660 C CA . LEU A 1 616 ? 8.048 0.357 -19.497 1.00 93.44 616 LEU A CA 1
ATOM 4661 C C . LEU A 1 616 ? 7.490 1.551 -20.289 1.00 93.44 616 LEU A C 1
ATOM 4663 O O . LEU A 1 616 ? 6.385 1.997 -19.998 1.00 93.44 616 LEU A O 1
ATOM 4667 N N . LEU A 1 617 ? 8.203 2.038 -21.310 1.00 90.12 617 LEU A N 1
ATOM 4668 C CA . LEU A 1 617 ? 7.775 3.209 -22.088 1.00 90.12 617 LEU A CA 1
ATOM 4669 C C . LEU A 1 617 ? 6.487 2.970 -22.891 1.00 90.12 617 LEU A C 1
A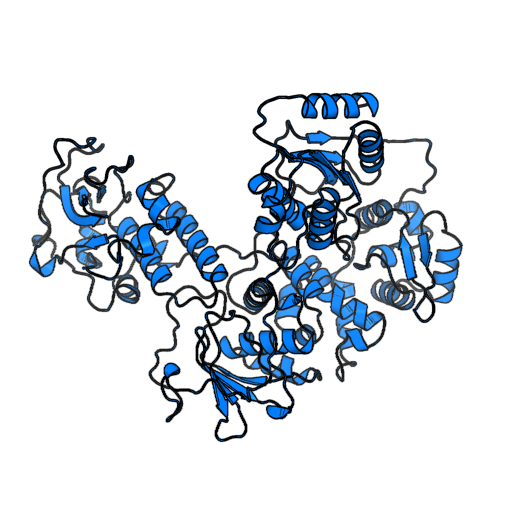TOM 4671 O O . LEU A 1 617 ? 5.653 3.867 -23.007 1.00 90.12 617 LEU A O 1
ATOM 4675 N N . ILE A 1 618 ? 6.300 1.767 -23.442 1.00 87.56 618 ILE A N 1
ATOM 4676 C CA . ILE A 1 618 ? 5.099 1.430 -24.231 1.00 87.56 618 ILE A CA 1
ATOM 4677 C C . ILE A 1 618 ? 3.926 0.943 -23.367 1.00 87.56 618 ILE A C 1
ATOM 4679 O O . ILE A 1 618 ? 2.808 0.767 -23.867 1.00 87.56 618 ILE A O 1
ATOM 4683 N N . SER A 1 619 ? 4.162 0.687 -22.079 1.00 85.50 619 SER A N 1
ATOM 4684 C CA . SER A 1 619 ? 3.113 0.303 -21.141 1.00 85.50 619 SER A CA 1
ATOM 4685 C C . SER A 1 619 ? 2.211 1.509 -20.882 1.00 85.50 619 S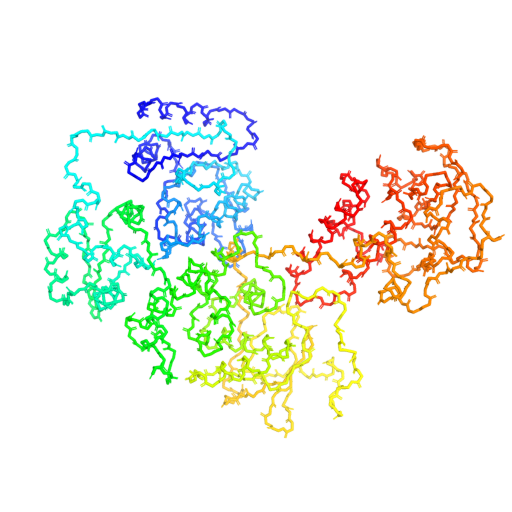ER A C 1
ATOM 4687 O O . SER A 1 619 ? 2.602 2.486 -20.254 1.00 85.50 619 SER A O 1
ATOM 4689 N N . ASN A 1 620 ? 0.969 1.450 -21.363 1.00 80.56 620 ASN A N 1
ATOM 4690 C CA . ASN A 1 620 ? -0.027 2.503 -21.144 1.00 80.56 620 ASN A CA 1
ATOM 4691 C C . ASN A 1 620 ? -0.555 2.459 -19.698 1.00 80.56 620 ASN A C 1
ATOM 4693 O O . ASN A 1 620 ? -1.670 1.990 -19.466 1.00 80.56 620 ASN A O 1
ATOM 4697 N N . PHE A 1 621 ? 0.254 2.887 -18.725 1.00 85.75 621 PHE A N 1
ATOM 4698 C CA . PHE A 1 621 ? -0.119 2.887 -17.310 1.00 85.75 621 PHE A CA 1
ATOM 4699 C C . PHE A 1 621 ? -1.357 3.742 -17.035 1.00 85.75 621 PHE A C 1
ATOM 4701 O O . PHE A 1 621 ? -1.553 4.798 -17.638 1.00 85.75 621 PHE A O 1
ATOM 4708 N N . ASN A 1 622 ? -2.199 3.290 -16.103 1.00 82.25 622 ASN A N 1
ATOM 4709 C CA . ASN A 1 622 ? -3.439 3.994 -15.778 1.00 82.25 622 ASN A CA 1
ATOM 4710 C C . ASN A 1 622 ? -3.174 5.273 -14.978 1.00 82.25 622 ASN A C 1
ATOM 4712 O O . ASN A 1 622 ? -3.976 6.207 -15.033 1.00 82.25 622 ASN A O 1
ATOM 4716 N N . THR A 1 623 ? -2.089 5.295 -14.199 1.00 85.06 623 THR A N 1
ATOM 4717 C CA . THR A 1 623 ?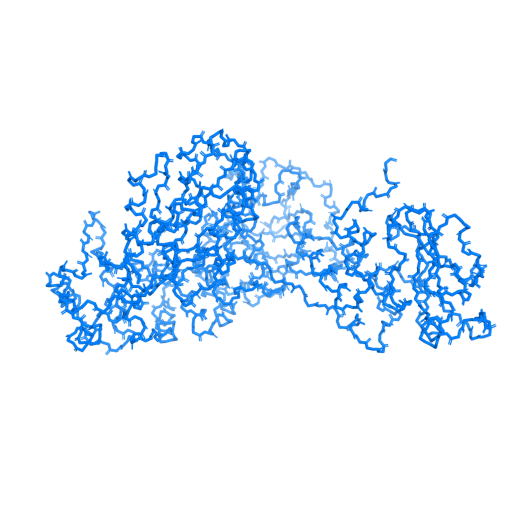 -1.762 6.384 -13.277 1.00 85.06 623 THR A CA 1
ATOM 4718 C C . THR A 1 623 ? -0.257 6.679 -13.282 1.00 85.06 623 THR A C 1
ATOM 4720 O O . THR A 1 623 ? 0.549 5.782 -13.549 1.00 85.06 623 THR A O 1
ATOM 4723 N N . PRO A 1 624 ? 0.154 7.914 -12.935 1.00 86.06 624 PRO A N 1
ATOM 4724 C CA . PRO A 1 624 ? 1.565 8.239 -12.718 1.00 86.06 624 PRO A CA 1
ATOM 4725 C C . PRO A 1 624 ? 2.213 7.418 -11.594 1.00 86.06 624 PRO A C 1
ATOM 4727 O O . PRO A 1 624 ? 3.414 7.161 -11.636 1.00 86.06 624 PRO A O 1
ATOM 4730 N N . HIS A 1 625 ? 1.427 7.004 -10.594 1.00 89.94 625 HIS A N 1
ATOM 4731 C CA . HIS A 1 625 ? 1.902 6.180 -9.478 1.00 89.94 625 HIS A CA 1
ATOM 4732 C C . HIS A 1 625 ? 2.286 4.780 -9.958 1.00 89.94 625 HIS A C 1
ATOM 4734 O O . HIS A 1 625 ? 3.385 4.317 -9.681 1.00 89.94 625 HIS A O 1
ATOM 4740 N N . GLU A 1 626 ? 1.453 4.166 -10.800 1.00 91.88 626 GLU A N 1
ATOM 4741 C CA . GLU A 1 626 ? 1.743 2.860 -11.396 1.00 91.88 626 GLU A CA 1
ATOM 4742 C C . GLU A 1 626 ? 2.987 2.906 -12.304 1.00 91.88 626 GLU A C 1
ATOM 4744 O O . GLU A 1 626 ? 3.812 1.996 -12.260 1.00 91.88 626 GLU A O 1
ATOM 4749 N N . TYR A 1 627 ? 3.165 3.984 -13.082 1.00 91.62 627 TYR A N 1
ATOM 4750 C CA . TYR A 1 627 ? 4.384 4.199 -13.876 1.00 91.62 627 TYR A CA 1
ATOM 4751 C C . TYR A 1 627 ? 5.634 4.290 -12.993 1.00 91.62 627 TYR A C 1
ATOM 4753 O O . TYR A 1 627 ? 6.647 3.649 -13.278 1.00 91.62 627 TYR A O 1
ATOM 4761 N N . ARG A 1 628 ? 5.562 5.059 -11.897 1.00 92.81 628 ARG A N 1
ATOM 4762 C CA . ARG A 1 628 ? 6.666 5.213 -10.939 1.00 92.81 628 ARG A CA 1
ATOM 4763 C C . ARG A 1 628 ? 7.046 3.875 -10.309 1.00 92.81 628 ARG A C 1
ATOM 4765 O O . ARG A 1 628 ? 8.227 3.547 -10.238 1.00 92.81 628 ARG A O 1
ATOM 4772 N N . ASP A 1 629 ? 6.061 3.100 -9.877 1.00 94.94 629 ASP A N 1
ATOM 4773 C CA . ASP A 1 629 ? 6.301 1.812 -9.236 1.00 94.94 629 ASP A CA 1
ATOM 4774 C C . ASP A 1 629 ? 6.857 0.765 -10.222 1.00 94.94 629 ASP A C 1
ATOM 4776 O O . ASP A 1 629 ? 7.775 0.005 -9.892 1.00 94.94 629 ASP A O 1
ATOM 4780 N N . ALA A 1 630 ? 6.367 0.767 -11.466 1.00 94.62 630 ALA A N 1
ATOM 4781 C CA . ALA A 1 630 ? 6.904 -0.068 -12.536 1.00 94.62 630 ALA A CA 1
ATOM 4782 C C . ALA A 1 630 ? 8.356 0.299 -12.874 1.00 94.62 630 ALA A C 1
ATOM 4784 O O . ALA A 1 630 ? 9.196 -0.583 -13.034 1.00 94.62 630 ALA A O 1
ATOM 4785 N N . ARG A 1 631 ? 8.683 1.594 -12.919 1.00 95.25 631 ARG A N 1
ATOM 4786 C CA . ARG A 1 631 ? 10.055 2.083 -13.101 1.00 95.25 631 ARG A CA 1
ATOM 4787 C C . ARG A 1 631 ? 10.979 1.663 -11.960 1.00 95.25 631 ARG A C 1
ATOM 4789 O O . ARG A 1 631 ? 12.087 1.203 -12.225 1.00 95.25 631 ARG A O 1
ATOM 4796 N N . ASN A 1 632 ? 10.522 1.775 -10.713 1.00 94.38 632 ASN A N 1
ATOM 4797 C CA . ASN A 1 632 ? 11.273 1.287 -9.553 1.00 94.38 632 ASN A CA 1
ATOM 4798 C C . ASN A 1 632 ? 11.540 -0.221 -9.663 1.00 94.38 632 ASN A C 1
ATOM 4800 O O . ASN A 1 632 ? 12.642 -0.672 -9.360 1.00 94.38 632 ASN A O 1
ATOM 4804 N N . SER A 1 633 ? 10.564 -0.983 -10.167 1.00 95.69 633 SER A N 1
ATOM 4805 C CA . SER A 1 633 ? 10.738 -2.415 -10.430 1.00 95.69 633 SER A CA 1
ATOM 4806 C C . SER A 1 633 ? 11.771 -2.667 -11.526 1.00 95.69 633 SER A C 1
ATOM 4808 O O . SER A 1 633 ? 12.670 -3.468 -11.317 1.00 95.69 633 SER A O 1
ATOM 4810 N N . VAL A 1 634 ? 11.725 -1.940 -12.650 1.00 95.88 634 VAL A N 1
ATOM 4811 C CA . VAL A 1 634 ? 12.733 -2.053 -13.723 1.00 95.88 634 VAL A CA 1
ATOM 4812 C C . VAL A 1 634 ? 14.142 -1.730 -13.217 1.00 95.88 634 VAL A C 1
ATOM 4814 O O . VAL A 1 634 ? 15.080 -2.432 -13.583 1.00 95.88 634 VAL A O 1
ATOM 4817 N N . ARG A 1 635 ? 14.291 -0.730 -12.339 1.00 95.50 635 ARG A N 1
ATOM 4818 C CA . ARG A 1 635 ? 15.567 -0.407 -11.682 1.00 95.50 635 ARG A CA 1
ATOM 4819 C C . ARG A 1 635 ? 16.069 -1.567 -10.813 1.00 95.50 635 ARG A C 1
ATOM 4821 O O . ARG A 1 635 ? 17.223 -1.958 -10.942 1.00 95.50 635 ARG A O 1
ATOM 4828 N N . SER A 1 636 ? 15.203 -2.132 -9.969 1.00 94.50 636 SER A N 1
ATOM 4829 C CA . SER A 1 636 ? 15.524 -3.298 -9.126 1.00 94.50 636 SER A CA 1
ATOM 4830 C C . SER A 1 636 ? 15.905 -4.522 -9.971 1.00 94.50 636 SER A C 1
ATOM 4832 O O . SER A 1 636 ? 16.922 -5.170 -9.737 1.00 94.50 636 SER A O 1
ATOM 4834 N N . TRP A 1 637 ? 15.150 -4.793 -11.039 1.00 96.31 637 TRP A N 1
ATOM 4835 C CA . TRP A 1 637 ? 15.453 -5.880 -11.969 1.00 96.31 637 TRP A CA 1
ATOM 4836 C C . TRP A 1 637 ? 16.776 -5.678 -12.689 1.00 96.31 637 TRP A C 1
ATOM 4838 O O . TRP A 1 637 ? 17.468 -6.655 -12.951 1.00 96.31 637 TRP A O 1
ATOM 4848 N N . ALA A 1 638 ? 17.123 -4.439 -13.039 1.00 95.81 638 ALA A N 1
ATOM 4849 C CA . ALA A 1 638 ? 18.382 -4.149 -13.703 1.00 95.81 638 ALA A CA 1
ATOM 4850 C C . ALA A 1 638 ? 19.582 -4.519 -12.821 1.00 95.81 638 ALA A C 1
ATOM 4852 O O . ALA A 1 638 ? 20.489 -5.186 -13.311 1.00 95.81 638 ALA A O 1
ATOM 4853 N N . ASP A 1 639 ? 19.521 -4.184 -11.529 1.00 93.56 639 ASP A N 1
ATOM 4854 C CA . ASP A 1 639 ? 20.514 -4.573 -10.517 1.00 93.56 639 ASP A CA 1
ATOM 4855 C C . ASP A 1 639 ? 20.625 -6.105 -10.372 1.00 93.56 639 ASP A C 1
ATOM 4857 O O . ASP A 1 639 ? 21.725 -6.657 -10.336 1.00 93.56 639 ASP A O 1
ATOM 4861 N N . GLU A 1 640 ? 19.489 -6.818 -10.380 1.00 94.62 640 GLU A N 1
ATOM 4862 C CA . GLU A 1 640 ? 19.459 -8.291 -10.339 1.00 94.62 640 GLU A CA 1
ATOM 4863 C C . GLU A 1 640 ? 20.026 -8.934 -11.620 1.00 94.62 640 GLU A C 1
ATOM 4865 O O . GLU A 1 640 ? 20.708 -9.963 -11.567 1.00 94.62 640 GLU A O 1
ATOM 4870 N N . ILE A 1 641 ? 19.727 -8.353 -12.785 1.00 95.25 641 ILE A N 1
ATOM 4871 C CA . ILE A 1 641 ? 20.132 -8.874 -14.097 1.00 95.25 641 ILE A CA 1
ATOM 4872 C C . ILE A 1 641 ? 21.619 -8.633 -14.343 1.00 95.25 641 ILE A C 1
ATOM 4874 O O . ILE A 1 641 ? 22.286 -9.511 -14.905 1.00 95.25 641 ILE A O 1
ATOM 4878 N N . ASP A 1 642 ? 22.128 -7.457 -13.981 1.00 94.94 642 ASP A N 1
ATOM 4879 C CA . ASP A 1 642 ? 23.501 -7.043 -14.235 1.00 94.94 642 ASP A CA 1
ATOM 4880 C C . ASP A 1 642 ? 23.976 -5.989 -13.225 1.00 94.94 642 ASP A C 1
ATOM 4882 O O . ASP A 1 642 ? 23.669 -4.805 -13.338 1.00 94.94 642 ASP A O 1
ATOM 4886 N N . SER A 1 643 ? 24.817 -6.405 -12.278 1.00 92.88 643 SER A N 1
ATOM 4887 C CA . SER A 1 643 ? 25.375 -5.509 -11.261 1.00 92.88 643 SER A CA 1
ATOM 4888 C C . SER A 1 643 ? 26.316 -4.433 -11.822 1.00 92.88 643 SER A C 1
ATOM 4890 O O . SER A 1 643 ? 26.753 -3.566 -11.076 1.00 92.88 643 SER A O 1
ATOM 4892 N N . ALA A 1 644 ? 26.690 -4.483 -13.109 1.00 90.25 644 ALA A N 1
ATOM 4893 C CA . ALA A 1 644 ? 27.421 -3.380 -13.743 1.00 90.25 644 ALA A CA 1
ATOM 4894 C C . ALA A 1 644 ? 26.554 -2.119 -13.905 1.00 90.25 644 ALA A C 1
ATOM 4896 O O . ALA A 1 644 ? 27.087 -1.035 -14.118 1.00 90.25 644 ALA A O 1
ATOM 4897 N N . VAL A 1 645 ? 25.230 -2.264 -13.801 1.00 89.19 645 VAL A N 1
ATOM 4898 C CA . VAL A 1 645 ? 24.264 -1.162 -13.846 1.00 89.19 645 VAL A CA 1
ATOM 4899 C C . VAL A 1 645 ? 24.178 -0.429 -12.502 1.00 89.19 645 VAL A C 1
ATOM 4901 O O . VAL A 1 645 ? 23.768 0.732 -12.451 1.00 89.19 645 VAL A O 1
ATOM 4904 N N . THR A 1 646 ? 24.567 -1.083 -11.407 1.00 86.25 646 THR A N 1
ATOM 4905 C CA . THR A 1 646 ? 24.559 -0.497 -10.067 1.00 86.25 646 THR A CA 1
ATOM 4906 C C . THR A 1 646 ? 25.509 0.700 -10.022 1.00 86.25 646 THR A C 1
ATOM 4908 O O . THR A 1 646 ? 26.684 0.576 -10.356 1.00 86.25 646 THR A O 1
ATOM 4911 N N . ASP A 1 647 ? 25.004 1.863 -9.606 1.00 82.69 647 ASP A N 1
ATOM 4912 C CA . ASP A 1 647 ? 25.751 3.130 -9.527 1.00 82.69 647 ASP A CA 1
ATOM 4913 C C . ASP A 1 647 ? 26.301 3.660 -10.875 1.00 82.69 647 ASP A C 1
ATOM 4915 O O . ASP A 1 647 ? 27.146 4.560 -10.898 1.00 82.69 647 ASP A O 1
ATOM 4919 N N . ALA A 1 648 ? 25.818 3.135 -12.006 1.00 88.75 648 ALA A N 1
ATOM 4920 C CA . ALA A 1 648 ? 26.170 3.625 -13.333 1.00 88.75 648 ALA A CA 1
ATOM 4921 C C . ALA A 1 648 ? 25.373 4.892 -13.682 1.00 88.75 648 ALA A C 1
ATOM 4923 O O . ALA A 1 648 ? 24.155 4.851 -13.856 1.00 88.75 648 ALA A O 1
ATOM 4924 N N . ASP A 1 649 ? 26.063 6.022 -13.830 1.00 90.19 649 ASP A N 1
ATOM 4925 C CA . ASP A 1 649 ? 25.467 7.351 -14.028 1.00 90.19 649 ASP A CA 1
ATOM 4926 C C . ASP A 1 649 ? 24.606 7.475 -15.298 1.00 90.19 649 ASP A C 1
ATOM 4928 O O . ASP A 1 649 ? 23.579 8.158 -15.298 1.00 90.19 649 ASP A O 1
ATOM 4932 N N . HIS A 1 650 ? 24.962 6.763 -16.369 1.00 89.69 650 HIS A N 1
ATOM 4933 C CA . HIS A 1 650 ? 24.139 6.698 -17.579 1.00 89.69 650 HIS A CA 1
ATOM 4934 C C . HIS A 1 650 ? 22.809 5.960 -17.350 1.00 89.69 650 HIS A C 1
ATOM 4936 O O . HIS A 1 650 ? 21.780 6.375 -17.882 1.00 89.69 650 HIS A O 1
ATOM 4942 N N . TRP A 1 651 ? 22.794 4.894 -16.541 1.00 93.75 651 TRP A N 1
ATOM 4943 C CA . TRP A 1 651 ? 21.564 4.180 -16.189 1.00 93.75 651 TRP A CA 1
ATOM 4944 C C . TRP A 1 651 ? 20.766 4.896 -15.103 1.00 93.75 651 TRP A C 1
ATOM 4946 O O . TRP A 1 651 ? 19.539 4.823 -15.119 1.00 93.75 651 TRP A O 1
ATOM 4956 N N . GLU A 1 652 ? 21.422 5.624 -14.198 1.00 91.88 652 GLU A N 1
ATOM 4957 C CA . GLU A 1 652 ? 20.748 6.480 -13.219 1.00 91.88 652 GLU A CA 1
ATOM 4958 C C . GLU A 1 652 ? 19.847 7.499 -13.932 1.00 91.88 652 GLU A C 1
ATOM 4960 O O . GLU A 1 652 ? 18.653 7.556 -13.642 1.00 91.88 652 GLU A O 1
ATOM 4965 N N . GLN A 1 653 ? 20.357 8.183 -14.965 1.00 91.38 653 GLN A N 1
ATOM 4966 C CA . GLN A 1 653 ? 19.551 9.106 -15.779 1.00 91.38 653 GLN A CA 1
ATOM 4967 C C . GLN A 1 653 ? 18.396 8.418 -16.522 1.00 91.38 653 GLN A C 1
ATOM 4969 O O . GLN A 1 653 ? 17.294 8.969 -16.606 1.00 91.38 653 GLN A O 1
ATOM 4974 N N . VAL A 1 654 ? 18.613 7.200 -17.041 1.00 92.44 654 VAL A N 1
ATOM 4975 C CA . VAL A 1 654 ? 17.533 6.391 -17.632 1.00 92.44 654 VAL A CA 1
ATOM 4976 C C . VAL A 1 654 ? 16.462 6.104 -16.582 1.00 92.44 654 VAL A C 1
ATOM 4978 O O . VAL A 1 654 ? 15.282 6.360 -16.810 1.00 92.44 654 VAL A O 1
ATOM 4981 N N . PHE A 1 655 ? 16.840 5.607 -15.406 1.00 92.81 655 PHE A N 1
ATOM 4982 C CA . PHE A 1 655 ? 15.871 5.225 -14.384 1.00 92.81 655 PHE A CA 1
ATOM 4983 C C . PHE A 1 655 ? 15.256 6.403 -13.638 1.00 92.81 655 PHE A C 1
ATOM 4985 O O . PHE A 1 655 ? 14.222 6.204 -13.001 1.00 92.81 655 PHE A O 1
ATOM 4992 N N . ASP A 1 656 ? 15.847 7.591 -13.676 1.00 90.50 656 ASP A N 1
ATOM 4993 C CA . ASP A 1 656 ? 15.223 8.827 -13.195 1.00 90.50 656 ASP A CA 1
ATOM 4994 C C . ASP A 1 656 ? 14.237 9.393 -14.234 1.00 90.50 656 ASP A C 1
ATOM 4996 O O . ASP A 1 656 ? 13.254 10.048 -13.877 1.00 90.50 656 ASP A O 1
ATOM 5000 N N . GLY A 1 657 ? 14.387 8.988 -15.500 1.00 88.94 657 GLY A N 1
ATOM 5001 C CA . GLY A 1 657 ? 13.528 9.354 -16.627 1.00 88.94 657 GLY A CA 1
ATOM 5002 C C . GLY A 1 657 ? 13.912 10.637 -17.325 1.00 88.94 657 GLY A C 1
ATOM 5003 O O . GLY A 1 657 ? 13.141 11.113 -18.155 1.00 88.94 657 GLY A O 1
ATOM 5004 N N . ASP A 1 658 ? 15.088 11.176 -17.020 1.00 89.12 658 ASP A N 1
ATOM 5005 C CA . ASP A 1 658 ? 15.625 12.374 -17.667 1.00 89.12 658 ASP A CA 1
ATOM 5006 C C . ASP A 1 658 ? 15.743 12.182 -19.186 1.00 89.12 658 ASP A C 1
ATOM 5008 O O . ASP A 1 658 ? 15.664 13.132 -19.964 1.00 89.12 658 ASP A O 1
ATOM 5012 N N . LEU A 1 659 ? 15.882 10.925 -19.612 1.00 88.31 659 LEU A N 1
ATOM 5013 C CA . LEU A 1 659 ? 16.063 10.540 -21.001 1.00 88.31 659 LEU A CA 1
ATOM 5014 C C . LEU A 1 659 ? 14.766 10.158 -21.735 1.00 88.31 659 LEU A C 1
ATOM 5016 O O . LEU A 1 659 ? 14.822 9.906 -22.936 1.00 88.31 659 LEU A O 1
ATOM 5020 N N . ASP A 1 660 ? 13.596 10.161 -21.082 1.00 86.69 660 ASP A N 1
ATOM 5021 C CA . ASP A 1 660 ? 12.315 9.760 -21.704 1.00 86.69 660 ASP A CA 1
ATOM 5022 C C . ASP A 1 660 ? 11.886 10.660 -22.872 1.00 86.69 660 ASP A C 1
ATOM 5024 O O . ASP A 1 660 ? 11.151 10.231 -23.761 1.00 86.69 660 ASP A O 1
ATOM 5028 N N . SER A 1 661 ? 12.321 11.919 -22.860 1.00 79.62 661 SER A N 1
ATOM 5029 C CA . SER A 1 661 ? 12.030 12.913 -23.898 1.00 79.62 661 SER A CA 1
ATOM 5030 C C . SER A 1 661 ? 13.283 13.403 -24.625 1.00 79.62 661 SER A C 1
ATOM 5032 O O . SER A 1 661 ? 13.248 14.450 -25.274 1.00 79.62 661 SER A O 1
ATOM 5034 N N . TRP A 1 662 ? 14.398 12.677 -24.505 1.00 68.44 662 TRP A N 1
ATOM 5035 C CA . TRP A 1 662 ? 15.662 13.064 -25.124 1.00 68.44 662 TRP A CA 1
ATOM 5036 C C . TRP A 1 662 ? 15.516 13.205 -26.647 1.00 68.44 662 TRP A C 1
ATOM 5038 O O . TRP A 1 662 ? 14.961 12.331 -27.309 1.00 68.44 662 TRP A O 1
ATOM 5048 N N . GLY A 1 663 ? 15.988 14.325 -27.204 1.00 51.81 663 GLY A N 1
ATOM 5049 C CA . GLY A 1 663 ? 15.932 14.597 -28.647 1.00 51.81 663 GLY A CA 1
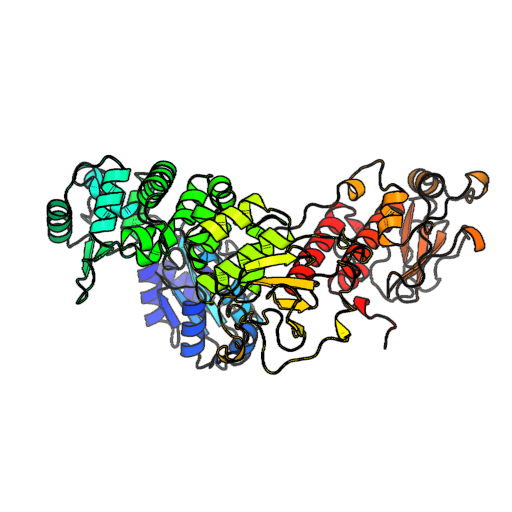ATOM 5050 C C . GLY A 1 663 ? 14.557 14.999 -29.207 1.00 51.81 663 GLY A C 1
ATOM 5051 O O . GLY A 1 663 ? 14.424 15.106 -30.424 1.00 51.81 663 GLY A O 1
ATOM 5052 N N . ILE A 1 664 ? 13.549 15.233 -28.354 1.00 57.50 664 ILE A N 1
ATOM 5053 C CA . ILE A 1 664 ? 12.188 15.670 -28.747 1.00 57.50 664 ILE A CA 1
ATOM 5054 C C . ILE A 1 664 ? 11.998 17.202 -28.576 1.00 57.50 664 ILE A C 1
ATOM 5056 O O . ILE A 1 664 ? 10.920 17.731 -28.850 1.00 57.50 664 ILE A O 1
ATOM 5060 N N . GLU A 1 665 ? 13.041 17.927 -28.150 1.00 43.38 665 GLU A N 1
ATOM 5061 C CA . GLU A 1 665 ? 13.040 19.397 -27.986 1.00 43.38 665 GLU A CA 1
ATOM 5062 C C . GLU A 1 665 ? 13.158 20.198 -29.292 1.00 43.38 665 GLU A C 1
ATOM 5064 O O . GLU A 1 665 ? 13.954 19.814 -30.183 1.00 43.38 665 GLU A O 1
#

Organism: NCBI:txid47763

Secondary structure (DSSP, 8-state):
--HHHHHHHHHHHHH-SS-S--EEEEEE-TTSSHHHHHHHHHHHSTT-EEEE-TT--HHHHHHHHHHHTT---TTS-HHHHHTT--S-EEEEEESGGG-SSBTT-SHHHHIIIIIIHHHHHH-SS-EEEEEEEETT---S---GGGEEEPPP---TT--PPPHHHHHHH-THHHHHHH-SBSSEEHHHHHHHHHHTT----HHHHHHHHHH-TTTEEEE--TTS--EEEESSHHHHHHHHHHS---HHHHHHHHHHHHTT--SS-GGGS-HHHHHHHHHHHHHHHHHT-HHHHHT-HHHHHHS-HHHHHHHHHHH-TT-BPSSHHHHHHHHHHHTTGGGS-HHHHHHHHHHHHHHHT-HHHHHHHHTSS---S-EEEEE-PPPTT--SS-SS-GGG--TT---GGGS---SS--S---TT-TTS--EEEE-SSS-EEEEETTEEEEEE-SS-GGG----PPPPPPSS--SS-BPPPPPPHHHH-TT---HHHHHHHH-TT-EEPPPGGGS-TT---HHHHHHHHHT-EE--SSSBTTEEE--TTTS---EEPPPTTSPPPSS---EEEEEEETTEEEEEETTT--EEE-STT--S--EEESSHHHHHHHHHHHHHHHH---SSHHHHHHHHHHHHHHHHHH-TTSTT-HHHHHHHHTTTTTTT--

pLDDT: mean 87.68, std 11.98, range [37.19, 98.44]

Foldseek 3Di:
DDLVVVLVLVVVVVPDPDDPDQEFEEEEAQPLCLLVSLVVNCVVFPLEAEDEQAAAALVRVLCSVLVSQVQDCPLHFSLVSLLSRDDEHEYEYHPLQRHHQFRLFLRSLLNQVFRVVSNCVRHPDHYHYYYYDYNPDDSRPDDPSRYDYRYRPPPPPDPPPQLVVVCVVPVLLLLVLLQGGQKAFLVRSVLSCVLVVNDDDSVVVVVVQVVPVVFWDWDDDVPAGIIIHGPGSSSSVSNCVVPPHPLVSVLVSLCVVCVPVQQEALCVVPRSSVSCLQANLLSCLVNVNNVVCLQQLLNVLRHQLNSNLRSQCSNCVQFHAFDGLSQQSQVCLQLQCSPPPSLLSLQSSLVLCQCVVVVVSSVSNPVSNYDHQKHWPHDVFHHGRDFFARPDPPPCDPPPDDDQVPADQDPFDRLRADSQDPVWDKGWDQDPPQWIWIQTLRGITIIHGPDGSVPHDRDDRRRGDSRHGSGHHHQHDDPPQLVDPPDDALVLLCRLQPPPQFAADDLVLDDPLLPAPQLSCCNHGNHQGQADPLFQFWGFDDCVPPNWAFDDADPPADDDPDRARWTFGTGGNRFTWIQGSPQQWIFTRRPNVWPATTPFSHPRLNSSLVSLLSSLLNHSHPHPSSSLSSLVSSLVVNCVSGVSLPVGPSVVCSSVCVRVCHPVD

Radius of gyration: 29.87 Å; chains: 1; bounding box: 73×49×88 Å

Sequence (665 aa):
MTAESAMAHIEAWLEEPHRLYETFAIRGAAGTGKTRLLQDLADRIPEAVYLDCQGLTAEDVALRLLNTWQAEPGTLPLFEAARKIRSGGVALLANVQWAGPLVSSNEASRITRNVLRTLRMAARPTVHFIVERSADKSWVLAPARNELVLPEVVNQEDPVPFPAELLETHPPLAALAAAETRSVPLPVWEELCHALGIRTSAHELTGLADSLTEVLAVSDTDGADRQITFRAESTRHRIRAVRPVPHEAIVTFLIERMAGRTTTAWSASGPLGIYAARTLALHAAHAGAMDRILGDGTVLAHLDAYGMLQGLAATWPGGVPQGGIAADAHYLEELGLASAPHPEWLAWLHHATVSRGDEALARSMAAAGITLPWQTVWSRCRPYGTFGPSPRPYEETPEGIPVSRSWPRNEAAPPVRNILGPAHPFRSKPGTNGDWLIAGPTGPFAVMTDTEPSDSPDLLAVPEPFVGPITTAAEWVCPTPALTQTGPSRSWLEAAFGEHTCRVLQDSQLPAALTAEGARHFLTTTGLPALSDQLPFMSTVDLRESGLVEAPWAEDSQEPESGGPFCILGEWTGGKVLLDGTTGAVLQDGETGYGTTTLASSLRQFCILIRLYCELLISNFNTPHEYRDARNSVRSWADEIDSAVTDADHWEQVFDGDLDSWGIE

InterPro domains:
  IPR025851 SUKH-4 immunity protein [PF14435] (491-649)